Protein 7UJ6 (pdb70)

Structure (mmCIF, N/CA/C/O backbone):
data_7UJ6
#
_entry.id   7UJ6
#
_cell.length_a   52.316
_cell.length_b   52.343
_cell.length_c   116.682
_cell.angle_alpha   90.000
_cell.angle_beta   92.490
_cell.angle_gamma   90.000
#
_symmetry.space_group_name_H-M   'P 1 21 1'
#
loop_
_entity.id
_entity.type
_entity.pdbx_description
1 polymer 'Outer surface protein C'
2 water water
#
loop_
_atom_site.group_PDB
_atom_site.id
_atom_site.type_symbol
_atom_site.label_atom_id
_atom_site.label_alt_id
_atom_site.label_comp_id
_atom_site.label_asym_id
_atom_site.label_entity_id
_atom_site.label_seq_id
_atom_site.pdbx_PDB_ins_code
_atom_site.Cartn_x
_atom_site.Cartn_y
_atom_site.Cartn_z
_atom_site.occupancy
_atom_site.B_iso_or_equiv
_atom_site.auth_seq_id
_atom_site.auth_comp_id
_atom_site.auth_asym_id
_atom_site.auth_atom_id
_atom_site.pdbx_PDB_model_num
ATOM 1 N N . LEU A 1 5 ? 24.311 -56.312 62.337 1.00 100.46 42 LEU A N 1
ATOM 2 C CA . LEU A 1 5 ? 25.112 -57.482 62.003 1.00 98.41 42 LEU A CA 1
ATOM 3 C C . LEU A 1 5 ? 26.035 -57.184 60.821 1.00 94.09 42 LEU A C 1
ATOM 4 O O . LEU A 1 5 ? 25.641 -56.517 59.865 1.00 91.06 42 LEU A O 1
ATOM 9 N N . THR A 1 6 ? 27.269 -57.688 60.900 1.00 95.62 43 THR A N 1
ATOM 10 C CA . THR A 1 6 ? 28.230 -57.547 59.810 1.00 93.98 43 THR A CA 1
ATOM 11 C C . THR A 1 6 ? 27.870 -58.414 58.612 1.00 90.88 43 THR A C 1
ATOM 12 O O . THR A 1 6 ? 28.280 -58.103 57.487 1.00 86.28 43 THR A O 1
ATOM 16 N N . GLU A 1 7 ? 27.113 -59.491 58.841 1.00 93.98 44 GLU A N 1
ATOM 17 C CA . GLU A 1 7 ? 26.685 -60.407 57.790 1.00 93.12 44 GLU A CA 1
ATOM 18 C C . GLU A 1 7 ? 25.689 -59.767 56.827 1.00 89.74 44 GLU A C 1
ATOM 19 O O . GLU A 1 7 ? 25.588 -60.203 55.674 1.00 88.02 44 GLU A O 1
ATOM 25 N N . ILE A 1 8 ? 24.970 -58.732 57.264 1.00 89.09 45 ILE A N 1
ATOM 26 C CA . ILE A 1 8 ? 24.001 -58.074 56.391 1.00 83.16 45 ILE A CA 1
ATOM 27 C C . ILE A 1 8 ? 24.716 -57.440 55.205 1.00 80.41 45 ILE A C 1
ATOM 28 O O . ILE A 1 8 ? 24.200 -57.431 54.080 1.00 79.65 45 ILE A O 1
ATOM 33 N N . SER A 1 9 ? 25.923 -56.917 55.436 1.00 80.56 46 SER A N 1
ATOM 34 C CA . SER A 1 9 ? 26.708 -56.317 54.361 1.00 76.30 46 SER A CA 1
ATOM 35 C C . SER A 1 9 ? 26.951 -57.306 53.225 1.00 73.56 46 SER A C 1
ATOM 36 O O . SER A 1 9 ? 26.980 -56.914 52.052 1.00 71.40 46 SER A O 1
ATOM 39 N N . LYS A 1 10 ? 27.126 -58.591 53.547 1.00 74.91 47 LYS A N 1
ATOM 40 C CA . LYS A 1 10 ? 27.260 -59.596 52.496 1.00 74.18 47 LYS A CA 1
ATOM 41 C C . LYS A 1 10 ? 25.991 -59.678 51.655 1.00 73.58 47 LYS A C 1
ATOM 42 O O . LYS A 1 10 ? 26.053 -59.913 50.443 1.00 71.22 47 LYS A O 1
ATOM 48 N N . LYS A 1 11 ? 24.828 -59.485 52.283 1.00 75.91 48 LYS A N 1
ATOM 49 C CA . LYS A 1 11 ? 23.573 -59.509 51.539 1.00 73.99 48 LYS A CA 1
ATOM 50 C C . LYS A 1 11 ? 23.432 -58.279 50.650 1.00 71.91 48 LYS A C 1
ATOM 51 O O . LYS A 1 11 ? 22.884 -58.367 49.544 1.00 72.07 48 LYS A O 1
ATOM 57 N N . ILE A 1 12 ? 23.908 -57.124 51.118 1.00 71.22 49 ILE A N 1
ATOM 58 C CA . ILE A 1 12 ? 23.780 -55.896 50.337 1.00 66.01 49 ILE A CA 1
ATOM 59 C C . ILE A 1 12 ? 24.618 -55.979 49.067 1.00 65.01 49 ILE A C 1
ATOM 60 O O . ILE A 1 12 ? 24.152 -55.639 47.973 1.00 64.88 49 ILE A O 1
ATOM 65 N N . THR A 1 13 ? 25.864 -56.440 49.190 1.00 66.37 50 THR A N 1
ATOM 66 C CA . THR A 1 13 ? 26.755 -56.479 48.035 1.00 66.01 50 THR A CA 1
ATOM 67 C C . THR A 1 13 ? 26.297 -57.509 47.009 1.00 63.59 50 THR A C 1
ATOM 68 O O . THR A 1 13 ? 26.338 -57.249 45.800 1.00 57.83 50 THR A O 1
ATOM 72 N N . GLU A 1 14 ? 25.855 -58.683 47.468 1.00 66.97 51 GLU A N 1
ATOM 73 C CA . GLU A 1 14 ? 25.471 -59.735 46.532 1.00 67.84 51 GLU A CA 1
ATOM 74 C C . GLU A 1 14 ? 24.162 -59.402 45.825 1.00 67.77 51 GLU A C 1
ATOM 75 O O . GLU A 1 14 ? 23.993 -59.719 44.642 1.00 67.43 51 GLU A O 1
ATOM 81 N N . SER A 1 15 ? 23.228 -58.755 46.525 1.00 68.12 52 SER A N 1
ATOM 82 C CA . SER A 1 15 ? 21.990 -58.336 45.878 1.00 64.43 52 SER A CA 1
ATOM 83 C C . SER A 1 15 ? 22.200 -57.113 44.996 1.00 59.59 52 SER A C 1
ATOM 84 O O . SER A 1 15 ? 21.487 -56.943 44.001 1.00 55.70 52 SER A O 1
ATOM 87 N N . ASN A 1 16 ? 23.168 -56.259 45.335 1.00 61.60 53 ASN A N 1
ATOM 88 C CA . ASN A 1 16 ? 23.495 -55.137 44.462 1.00 61.45 53 ASN A CA 1
ATOM 89 C C . ASN A 1 16 ? 24.184 -55.605 43.188 1.00 59.95 53 ASN A C 1
ATOM 90 O O . ASN A 1 16 ? 24.056 -54.959 42.141 1.00 60.40 53 ASN A O 1
ATOM 95 N N . ALA A 1 17 ? 24.919 -56.718 43.255 1.00 59.59 54 ALA A N 1
ATOM 96 C CA . ALA A 1 17 ? 25.517 -57.282 42.050 1.00 58.30 54 ALA A CA 1
ATOM 97 C C . ALA A 1 17 ? 24.450 -57.727 41.060 1.00 56.24 54 ALA A C 1
ATOM 98 O O . ALA A 1 17 ? 24.656 -57.641 39.844 1.00 56.16 54 ALA A O 1
ATOM 100 N N . VAL A 1 18 ? 23.306 -58.199 41.560 1.00 52.31 55 VAL A N 1
ATOM 101 C CA . VAL A 1 18 ? 22.203 -58.562 40.677 1.00 48.72 55 VAL A CA 1
ATOM 102 C C . VAL A 1 18 ? 21.603 -57.315 40.041 1.00 49.97 55 VAL A C 1
ATOM 103 O O . VAL A 1 18 ? 21.293 -57.301 38.843 1.00 53.21 55 VAL A O 1
ATOM 107 N N . VAL A 1 19 ? 21.425 -56.252 40.830 1.00 47.79 56 VAL A N 1
ATOM 108 C CA . VAL A 1 19 ? 20.893 -55.002 40.294 1.00 44.97 56 VAL A CA 1
ATOM 109 C C . VAL A 1 19 ? 21.812 -54.459 39.207 1.00 44.56 56 VAL A C 1
ATOM 110 O O . VAL A 1 19 ? 21.350 -53.992 38.158 1.00 44.77 56 VAL A O 1
ATOM 114 N N . LEU A 1 20 ? 23.126 -54.521 39.435 1.00 46.24 57 LEU A N 1
ATOM 115 C CA . LEU A 1 20 ? 24.079 -54.070 38.426 1.00 45.21 57 LEU A CA 1
ATOM 116 C C . LEU A 1 20 ? 24.002 -54.930 37.170 1.00 41.86 57 LEU A C 1
ATOM 117 O O . LEU A 1 20 ? 24.062 -54.412 36.049 1.00 43.42 57 LEU A O 1
ATOM 122 N N . ALA A 1 21 ? 23.887 -56.249 37.337 1.00 40.75 58 ALA A N 1
ATOM 123 C CA . ALA A 1 21 ? 23.839 -57.141 36.184 1.00 38.05 58 ALA A CA 1
ATOM 124 C C . ALA A 1 21 ? 22.556 -56.969 35.380 1.00 35.75 58 ALA A C 1
ATOM 125 O O . ALA A 1 21 ? 22.574 -57.101 34.151 1.00 36.80 58 ALA A O 1
ATOM 127 N N . VAL A 1 22 ? 21.437 -56.679 36.044 1.00 36.63 59 VAL A N 1
ATOM 128 C CA . VAL A 1 22 ? 20.198 -56.448 35.310 1.00 39.45 59 VAL A CA 1
ATOM 129 C C . VAL A 1 22 ? 20.244 -55.098 34.604 1.00 39.07 59 VAL A C 1
ATOM 130 O O . VAL A 1 22 ? 19.771 -54.960 33.470 1.00 40.83 59 VAL A O 1
ATOM 134 N N . LYS A 1 23 ? 20.832 -54.088 35.254 1.00 35.12 60 LYS A N 1
ATOM 135 C CA . LYS A 1 23 ? 20.965 -52.772 34.631 1.00 34.80 60 LYS A CA 1
ATOM 136 C C . LYS A 1 23 ? 21.752 -52.848 33.328 1.00 32.45 60 LYS A C 1
ATOM 137 O O . LYS A 1 23 ? 21.446 -52.133 32.366 1.00 34.19 60 LYS A O 1
ATOM 143 N N . GLU A 1 24 ? 22.775 -53.705 33.283 1.00 31.15 61 GLU A N 1
ATOM 144 C CA . GLU A 1 24 ? 23.515 -53.929 32.045 1.00 26.40 61 GLU A CA 1
ATOM 145 C C . GLU A 1 24 ? 22.589 -54.415 30.936 1.00 27.74 61 GLU A C 1
ATOM 146 O O . GLU A 1 24 ? 22.687 -53.963 29.788 1.00 28.73 61 GLU A O 1
ATOM 152 N N . ILE A 1 25 ? 21.675 -55.331 31.263 1.00 28.17 62 ILE A N 1
ATOM 153 C CA . ILE A 1 25 ? 20.740 -55.838 30.264 1.00 28.21 62 ILE A CA 1
ATOM 154 C C . ILE A 1 25 ? 19.753 -54.751 29.852 1.00 25.76 62 ILE A C 1
ATOM 155 O O . ILE A 1 25 ? 19.459 -54.583 28.662 1.00 26.74 62 ILE A O 1
ATOM 160 N N . GLU A 1 26 ? 19.250 -53.979 30.820 1.00 26.86 63 GLU A N 1
ATOM 161 C CA . GLU A 1 26 ? 18.354 -52.869 30.500 1.00 32.63 63 GLU A CA 1
ATOM 162 C C . GLU A 1 26 ? 19.010 -51.889 29.536 1.00 30.67 63 GLU A C 1
ATOM 163 O O . GLU A 1 26 ? 18.360 -51.382 28.615 1.00 28.88 63 GLU A O 1
ATOM 169 N N . THR A 1 27 ? 20.294 -51.590 29.749 1.00 28.83 64 THR A N 1
ATOM 170 C CA . THR A 1 27 ? 20.964 -50.593 28.921 1.00 25.33 64 THR A CA 1
ATOM 171 C C . THR A 1 27 ? 21.210 -51.118 27.512 1.00 24.00 64 THR A C 1
ATOM 172 O O . THR A 1 27 ? 21.141 -50.357 26.541 1.00 22.76 64 THR A O 1
ATOM 176 N N . LEU A 1 28 ? 21.504 -52.415 27.379 1.00 23.11 65 LEU A N 1
ATOM 177 C CA . LEU A 1 28 ? 21.623 -53.002 26.047 1.00 25.04 65 LEU A CA 1
ATOM 178 C C . LEU A 1 28 ? 20.312 -52.878 25.277 1.00 23.77 65 LEU A C 1
ATOM 179 O O . LEU A 1 28 ? 20.314 -52.621 24.068 1.00 24.92 65 LEU A O 1
ATOM 184 N N . LEU A 1 29 ? 19.181 -53.054 25.965 1.00 24.81 66 LEU A N 1
ATOM 185 C CA . LEU A 1 29 ? 17.884 -52.846 25.327 1.00 25.12 66 LEU A CA 1
ATOM 186 C C . LEU A 1 29 ? 17.677 -51.386 24.956 1.00 28.70 66 LEU A C 1
ATOM 187 O O . LEU A 1 29 ? 17.107 -51.082 23.902 1.00 32.13 66 LEU A O 1
ATOM 192 N N . ALA A 1 30 ? 18.117 -50.468 25.820 1.00 27.95 67 ALA A N 1
ATOM 193 C CA . ALA A 1 30 ? 17.995 -49.051 25.507 1.00 31.60 67 ALA A CA 1
ATOM 194 C C . ALA A 1 30 ? 18.817 -48.678 24.282 1.00 28.19 67 ALA A C 1
ATOM 195 O O . ALA A 1 30 ? 18.417 -47.792 23.519 1.00 26.02 67 ALA A O 1
ATOM 197 N N . SER A 1 31 ? 19.957 -49.340 24.064 1.00 25.48 68 SER A N 1
ATOM 198 C CA . SER A 1 31 ? 20.749 -49.020 22.881 1.00 27.93 68 SER A CA 1
ATOM 199 C C . SER A 1 31 ? 20.025 -49.457 21.612 1.00 26.66 68 SER A C 1
ATOM 200 O O . SER A 1 31 ? 20.031 -48.734 20.610 1.00 26.42 68 SER A O 1
ATOM 203 N N . ILE A 1 32 ? 19.371 -50.621 21.645 1.00 25.10 69 ILE A N 1
ATOM 204 C CA . ILE A 1 32 ? 18.560 -51.049 20.507 1.00 20.79 69 ILE A CA 1
ATOM 205 C C . ILE A 1 32 ? 17.430 -50.055 20.251 1.00 21.23 69 ILE A C 1
ATOM 206 O O . ILE A 1 32 ? 17.171 -49.670 19.104 1.00 23.18 69 ILE A O 1
ATOM 211 N N . ASP A 1 33 ? 16.753 -49.604 21.311 1.00 21.94 70 ASP A N 1
ATOM 212 C CA . ASP A 1 33 ? 15.699 -48.608 21.126 1.00 28.56 70 ASP A CA 1
ATOM 213 C C . ASP A 1 33 ? 16.263 -47.299 20.591 1.00 26.70 70 ASP A C 1
ATOM 214 O O . ASP A 1 33 ? 15.574 -46.578 19.860 1.00 25.33 70 ASP A O 1
ATOM 219 N N . GLU A 1 34 ? 17.507 -46.971 20.947 1.00 26.81 71 GLU A N 1
ATOM 220 C CA . GLU A 1 34 ? 18.117 -45.750 20.434 1.00 32.71 71 GLU A CA 1
ATOM 221 C C . GLU A 1 34 ? 18.473 -45.891 18.956 1.00 29.11 71 GLU A C 1
ATOM 222 O O . GLU A 1 34 ? 18.308 -44.941 18.181 1.00 27.30 71 GLU A O 1
ATOM 228 N N . LEU A 1 35 ? 18.965 -47.067 18.550 1.00 27.01 72 LEU A N 1
ATOM 229 C CA . LEU A 1 35 ? 19.168 -47.341 17.129 1.00 23.20 72 LEU A CA 1
ATOM 230 C C . LEU A 1 35 ? 17.855 -47.253 16.360 1.00 23.05 72 LEU A C 1
ATOM 231 O O . LEU A 1 35 ? 17.812 -46.731 15.241 1.00 28.61 72 LEU A O 1
ATOM 236 N N . ALA A 1 36 ? 16.778 -47.778 16.942 1.00 22.58 73 ALA A N 1
ATOM 237 C CA . ALA A 1 36 ? 15.497 -47.831 16.243 1.00 25.79 73 ALA A CA 1
ATOM 238 C C . ALA A 1 36 ? 14.878 -46.447 16.078 1.00 24.43 73 ALA A C 1
ATOM 239 O O . ALA A 1 36 ? 14.337 -46.131 15.011 1.00 28.64 73 ALA A O 1
ATOM 241 N N . THR A 1 37 ? 14.918 -45.614 17.120 1.00 20.96 74 THR A N 1
ATOM 242 C CA . THR A 1 37 ? 14.216 -44.335 17.052 1.00 26.23 74 THR A CA 1
ATOM 243 C C . THR A 1 37 ? 15.020 -43.241 16.356 1.00 26.24 74 THR A C 1
ATOM 244 O O . THR A 1 37 ? 14.423 -42.266 15.885 1.00 28.34 74 THR A O 1
ATOM 248 N N . LYS A 1 38 ? 16.344 -43.371 16.267 1.00 24.04 75 LYS A N 1
ATOM 249 C CA . LYS A 1 38 ? 17.174 -42.288 15.754 1.00 28.22 75 LYS A CA 1
ATOM 250 C C . LYS A 1 38 ? 17.988 -42.634 14.518 1.00 32.58 75 LYS A C 1
ATOM 251 O O . LYS A 1 38 ? 18.217 -41.746 13.692 1.00 36.24 75 LYS A O 1
ATOM 257 N N . ALA A 1 39 ? 18.430 -43.884 14.359 1.00 22.68 76 ALA A N 1
ATOM 258 C CA . ALA A 1 39 ? 19.432 -44.208 13.352 1.00 21.30 76 ALA A CA 1
ATOM 259 C C . ALA A 1 39 ? 18.865 -44.795 12.068 1.00 22.64 76 ALA A C 1
ATOM 260 O O . ALA A 1 39 ? 19.553 -44.749 11.040 1.00 20.17 76 ALA A O 1
ATOM 262 N N . ILE A 1 40 ? 17.655 -45.367 12.098 1.00 18.41 77 ILE A N 1
ATOM 263 C CA . ILE A 1 40 ? 17.101 -45.995 10.903 1.00 22.02 77 ILE A CA 1
ATOM 264 C C . ILE A 1 40 ? 16.949 -44.957 9.803 1.00 21.46 77 ILE A C 1
ATOM 265 O O . ILE A 1 40 ? 16.328 -43.906 9.998 1.00 23.77 77 ILE A O 1
ATOM 270 N N . GLY A 1 41 ? 17.513 -45.250 8.635 1.00 23.18 78 GLY A N 1
ATOM 271 C CA . GLY A 1 41 ? 17.375 -44.355 7.502 1.00 28.48 78 GLY A CA 1
ATOM 272 C C . GLY A 1 41 ? 18.125 -43.047 7.627 1.00 23.08 78 GLY A C 1
ATOM 273 O O . GLY A 1 41 ? 17.730 -42.058 7.004 1.00 27.63 78 GLY A O 1
ATOM 274 N N . LYS A 1 42 ? 19.208 -43.017 8.403 1.00 19.78 79 LYS A N 1
ATOM 275 C CA . LYS A 1 42 ? 19.946 -41.793 8.692 1.00 20.96 79 LYS A CA 1
ATOM 276 C C . LYS A 1 42 ? 21.429 -41.969 8.386 1.00 21.39 79 LYS A C 1
ATOM 277 O O . LYS A 1 42 ? 21.928 -43.081 8.211 1.00 22.12 79 LYS A O 1
ATOM 283 N N . LYS A 1 43 ? 22.139 -40.841 8.354 1.00 21.45 80 LYS A N 1
ATOM 284 C CA . LYS A 1 43 ? 23.581 -40.824 8.170 1.00 21.86 80 LYS A CA 1
ATOM 285 C C . LYS A 1 43 ? 24.152 -39.625 8.911 1.00 26.55 80 LYS A C 1
ATOM 286 O O . LYS A 1 43 ? 23.457 -38.629 9.136 1.00 23.65 80 LYS A O 1
ATOM 292 N N . ILE A 1 44 ? 25.431 -39.731 9.283 1.00 30.32 81 ILE A N 1
ATOM 293 C CA . ILE A 1 44 ? 26.105 -38.631 9.961 1.00 24.49 81 ILE A CA 1
ATOM 294 C C . ILE A 1 44 ? 26.101 -37.406 9.060 1.00 32.89 81 ILE A C 1
ATOM 295 O O . ILE A 1 44 ? 26.344 -37.496 7.849 1.00 26.75 81 ILE A O 1
ATOM 300 N N . GLN A 1 45 ? 25.805 -36.252 9.649 1.00 30.28 82 GLN A N 1
ATOM 301 C CA . GLN A 1 45 ? 25.619 -35.017 8.905 1.00 29.30 82 GLN A CA 1
ATOM 302 C C . GLN A 1 45 ? 26.764 -34.047 9.160 1.00 31.32 82 GLN A C 1
ATOM 303 O O . GLN A 1 45 ? 27.261 -33.933 10.285 1.00 31.60 82 GLN A O 1
ATOM 309 N N . GLN A 1 46 ? 27.173 -33.353 8.103 1.00 33.01 83 GLN A N 1
ATOM 310 C CA . GLN A 1 46 ? 28.112 -32.253 8.244 1.00 35.44 83 GLN A CA 1
ATOM 311 C C . GLN A 1 46 ? 27.568 -31.240 9.244 1.00 36.61 83 GLN A C 1
ATOM 312 O O . GLN A 1 46 ? 26.373 -30.929 9.247 1.00 36.46 83 GLN A O 1
ATOM 318 N N . ASN A 1 47 ? 28.453 -30.764 10.120 1.00 38.02 84 ASN A N 1
ATOM 319 C CA . ASN A 1 47 ? 28.179 -29.813 11.195 1.00 39.65 84 ASN A CA 1
ATOM 320 C C . ASN A 1 47 ? 27.364 -30.415 12.332 1.00 40.41 84 ASN A C 1
ATOM 321 O O . ASN A 1 47 ? 26.990 -29.691 13.263 1.00 49.58 84 ASN A O 1
ATOM 326 N N . GLY A 1 48 ? 27.086 -31.710 12.300 1.00 35.32 85 GLY A N 1
ATOM 327 C CA . GLY A 1 48 ? 26.470 -32.383 13.421 1.00 33.91 85 GLY A CA 1
ATOM 328 C C . GLY A 1 48 ? 25.057 -32.858 13.107 1.00 37.21 85 GLY A C 1
ATOM 329 O O . GLY A 1 48 ? 24.400 -32.396 12.168 1.00 34.05 85 GLY A O 1
ATOM 330 N N . GLY A 1 49 ? 24.584 -33.786 13.926 1.00 30.59 86 GLY A N 1
ATOM 331 C CA . GLY A 1 49 ? 23.263 -34.338 13.723 1.00 31.97 86 GLY A CA 1
ATOM 332 C C . GLY A 1 49 ? 23.262 -35.407 12.649 1.00 28.05 86 GLY A C 1
ATOM 333 O O . GLY A 1 49 ? 24.295 -35.813 12.114 1.00 28.57 86 GLY A O 1
ATOM 334 N N . LEU A 1 50 ? 22.058 -35.878 12.338 1.00 26.36 87 LEU A N 1
ATOM 335 C CA . LEU A 1 50 ? 21.842 -36.921 11.348 1.00 30.24 87 LEU A CA 1
ATOM 336 C C . LEU A 1 50 ? 20.993 -36.379 10.205 1.00 30.74 87 LEU A C 1
ATOM 337 O O . LEU A 1 50 ? 20.064 -35.597 10.428 1.00 34.45 87 LEU A O 1
ATOM 342 N N . ALA A 1 51 ? 21.326 -36.786 8.984 1.00 28.73 88 ALA A N 1
ATOM 343 C CA . ALA A 1 51 ? 20.581 -36.417 7.789 1.00 32.22 88 ALA A CA 1
ATOM 344 C C . ALA A 1 51 ? 19.836 -37.631 7.246 1.00 29.94 88 ALA A C 1
ATOM 345 O O . ALA A 1 51 ? 20.201 -38.776 7.511 1.00 25.08 88 ALA A O 1
ATOM 347 N N . VAL A 1 52 ? 18.790 -37.366 6.463 1.00 30.58 89 VAL A N 1
ATOM 348 C CA . VAL A 1 52 ? 17.978 -38.445 5.910 1.00 34.66 89 VAL A CA 1
ATOM 349 C C . VAL A 1 52 ? 18.779 -39.206 4.860 1.00 32.97 89 VAL A C 1
ATOM 350 O O . VAL A 1 52 ? 19.412 -38.611 3.979 1.00 31.12 89 VAL A O 1
ATOM 354 N N . GLU A 1 53 ? 18.744 -40.537 4.948 1.00 32.68 90 GLU A N 1
ATOM 355 C CA . GLU A 1 53 ? 19.367 -41.421 3.958 1.00 33.79 90 GLU A CA 1
ATOM 356 C C . GLU A 1 53 ? 18.571 -42.727 3.992 1.00 35.44 90 GLU A C 1
ATOM 357 O O . GLU A 1 53 ? 18.906 -43.650 4.738 1.00 35.42 90 GLU A O 1
ATOM 363 N N . ALA A 1 54 ? 17.536 -42.797 3.156 1.00 34.30 91 ALA A N 1
ATOM 364 C CA . ALA A 1 54 ? 16.545 -43.856 3.279 1.00 33.76 91 ALA A CA 1
ATOM 365 C C . ALA A 1 54 ? 17.135 -45.209 2.903 1.00 27.63 91 ALA A C 1
ATOM 366 O O . ALA A 1 54 ? 17.940 -45.325 1.974 1.00 29.25 91 ALA A O 1
ATOM 368 N N . GLY A 1 55 ? 16.706 -46.239 3.616 1.00 23.08 92 GLY A N 1
ATOM 369 C CA . GLY A 1 55 ? 17.085 -47.586 3.277 1.00 24.45 92 GLY A CA 1
ATOM 370 C C . GLY A 1 55 ? 18.481 -47.894 3.783 1.00 28.26 92 GLY A C 1
ATOM 371 O O . GLY A 1 55 ? 19.058 -47.182 4.612 1.00 34.84 92 GLY A O 1
ATOM 372 N N . HIS A 1 56 ? 19.029 -48.984 3.255 1.00 29.21 93 HIS A N 1
ATOM 373 C CA . HIS A 1 56 ? 20.386 -49.418 3.579 1.00 29.55 93 HIS A CA 1
ATOM 374 C C . HIS A 1 56 ? 20.547 -49.618 5.082 1.00 24.14 93 HIS A C 1
ATOM 375 O O . HIS A 1 56 ? 21.536 -49.195 5.683 1.00 20.51 93 HIS A O 1
ATOM 382 N N . ASN A 1 57 ? 19.560 -50.259 5.700 1.00 19.25 94 ASN A N 1
ATOM 383 C CA . ASN A 1 57 ? 19.583 -50.522 7.130 1.00 21.67 94 ASN A CA 1
ATOM 384 C C . ASN A 1 57 ? 20.117 -51.909 7.451 1.00 18.12 94 ASN A C 1
ATOM 385 O O . ASN A 1 57 ? 20.017 -52.351 8.601 1.00 18.60 94 ASN A O 1
ATOM 390 N N . GLY A 1 58 ? 20.715 -52.583 6.465 1.00 20.36 95 GLY A N 1
ATOM 391 C CA . GLY A 1 58 ? 21.093 -53.976 6.634 1.00 26.53 95 GLY A CA 1
ATOM 392 C C . GLY A 1 58 ? 22.149 -54.198 7.712 1.00 24.41 95 GLY A C 1
ATOM 393 O O . GLY A 1 58 ? 22.045 -55.125 8.510 1.00 20.48 95 GLY A O 1
ATOM 394 N N A THR A 1 59 ? 23.169 -53.344 7.726 0.56 21.37 96 THR A N 1
ATOM 395 N N B THR A 1 59 ? 23.181 -53.349 7.712 0.44 21.36 96 THR A N 1
ATOM 396 C CA A THR A 1 59 ? 24.221 -53.512 8.723 0.56 20.97 96 THR A CA 1
ATOM 397 C CA B THR A 1 59 ? 24.231 -53.489 8.720 0.44 20.99 96 THR A CA 1
ATOM 398 C C A THR A 1 59 ? 23.774 -53.016 10.095 0.56 18.29 96 THR A C 1
ATOM 399 C C B THR A 1 59 ? 23.748 -53.037 10.091 0.44 18.28 96 THR A C 1
ATOM 400 O O A THR A 1 59 ? 24.218 -53.549 11.120 0.56 17.22 96 THR A O 1
ATOM 401 O O B THR A 1 59 ? 24.166 -53.599 11.110 0.44 17.04 96 THR A O 1
ATOM 408 N N . LEU A 1 60 ? 22.867 -52.035 10.134 1.00 16.15 97 LEU A N 1
ATOM 409 C CA . LEU A 1 60 ? 22.284 -51.604 11.402 1.00 19.28 97 LEU A CA 1
ATOM 410 C C . LEU A 1 60 ? 21.474 -52.724 12.050 1.00 20.68 97 LEU A C 1
ATOM 411 O O . LEU A 1 60 ? 21.491 -52.886 13.275 1.00 22.16 97 LEU A O 1
ATOM 416 N N . LEU A 1 61 ? 20.727 -53.484 11.245 1.00 18.84 98 LEU A N 1
ATOM 417 C CA . LEU A 1 61 ? 19.978 -54.615 11.789 1.00 20.74 98 LEU A CA 1
ATOM 418 C C . LEU A 1 61 ? 20.910 -55.743 12.230 1.00 22.09 98 LEU A C 1
ATOM 419 O O . LEU A 1 61 ? 20.597 -56.467 13.184 1.00 19.80 98 LEU A O 1
ATOM 424 N N . ALA A 1 62 ? 22.043 -55.920 11.542 1.00 19.88 99 ALA A N 1
ATOM 425 C CA . ALA A 1 62 ? 23.056 -56.864 12.009 1.00 18.59 99 ALA A CA 1
ATOM 426 C C . ALA A 1 62 ? 23.573 -56.477 13.389 1.00 20.80 99 ALA A C 1
ATOM 427 O O . ALA A 1 62 ? 23.870 -57.346 14.218 1.00 21.21 99 ALA A O 1
ATOM 429 N N . GLY A 1 63 ? 23.689 -55.173 13.652 1.00 22.89 100 GLY A N 1
ATOM 430 C CA . GLY A 1 63 ? 24.101 -54.726 14.971 1.00 18.75 100 GLY A CA 1
ATOM 431 C C . GLY A 1 63 ? 23.056 -54.980 16.040 1.00 18.15 100 GLY A C 1
ATOM 432 O O . GLY A 1 63 ? 23.389 -55.363 17.164 1.00 21.36 100 GLY A O 1
ATOM 433 N N . ALA A 1 64 ? 21.783 -54.733 15.724 1.00 21.63 101 ALA A N 1
ATOM 434 C CA . ALA A 1 64 ? 20.723 -55.047 16.676 1.00 22.50 101 ALA A CA 1
ATOM 435 C C . ALA A 1 64 ? 20.656 -56.546 16.931 1.00 20.80 101 ALA A C 1
ATOM 436 O O . ALA A 1 64 ? 20.457 -56.983 18.070 1.00 22.74 101 ALA A O 1
ATOM 438 N N . TYR A 1 65 ? 20.823 -57.346 15.877 1.00 21.33 102 TYR A N 1
ATOM 439 C CA . TYR A 1 65 ? 20.912 -58.795 16.038 1.00 17.61 102 TYR A CA 1
ATOM 440 C C . TYR A 1 65 ? 22.046 -59.177 16.981 1.00 19.80 102 TYR A C 1
ATOM 441 O O . TYR A 1 65 ? 21.870 -60.015 17.872 1.00 23.47 102 TYR A O 1
ATOM 450 N N . THR A 1 66 ? 23.215 -58.555 16.820 1.00 22.71 103 THR A N 1
ATOM 451 C CA . THR A 1 66 ? 24.351 -58.897 17.671 1.00 22.81 103 THR A CA 1
ATOM 452 C C . THR A 1 66 ? 24.089 -58.516 19.123 1.00 19.17 103 THR A C 1
ATOM 453 O O . THR A 1 66 ? 24.416 -59.280 20.040 1.00 19.47 103 THR A O 1
ATOM 457 N N . ILE A 1 67 ? 23.471 -57.355 19.350 1.00 17.54 104 ILE A N 1
ATOM 458 C CA . ILE A 1 67 ? 23.170 -56.937 20.715 1.00 23.57 104 ILE A CA 1
ATOM 459 C C . ILE A 1 67 ? 22.112 -57.847 21.334 1.00 24.11 104 ILE A C 1
ATOM 460 O O . ILE A 1 67 ? 22.157 -58.142 22.534 1.00 29.16 104 ILE A O 1
ATOM 465 N N . SER A 1 68 ? 21.148 -58.309 20.529 1.00 23.42 105 SER A N 1
ATOM 466 C CA . SER A 1 68 ? 20.158 -59.262 21.030 1.00 25.76 105 SER A CA 1
ATOM 467 C C . SER A 1 68 ? 20.823 -60.539 21.527 1.00 26.33 105 SER A C 1
ATOM 468 O O . SER A 1 68 ? 20.386 -61.130 22.522 1.00 27.50 105 SER A O 1
ATOM 471 N N . LYS A 1 69 ? 21.876 -60.987 20.840 1.00 24.91 106 LYS A N 1
ATOM 472 C CA . LYS A 1 69 ? 22.584 -62.182 21.282 1.00 29.28 106 LYS A CA 1
ATOM 473 C C . LYS A 1 69 ? 23.412 -61.915 22.531 1.00 28.72 106 LYS A C 1
ATOM 474 O O . LYS A 1 69 ? 23.575 -62.813 23.366 1.00 32.26 106 LYS A O 1
ATOM 480 N N . LEU A 1 70 ? 23.938 -60.698 22.682 1.00 27.91 107 LEU A N 1
ATOM 481 C CA . LEU A 1 70 ? 24.624 -60.353 23.922 1.00 29.83 107 LEU A CA 1
ATOM 482 C C . LEU A 1 70 ? 23.658 -60.326 25.097 1.00 28.30 107 LEU A C 1
ATOM 483 O O . LEU A 1 70 ? 24.029 -60.702 26.214 1.00 33.54 107 LEU A O 1
ATOM 488 N N . ILE A 1 71 ? 22.418 -59.901 24.859 1.00 28.32 108 ILE A N 1
ATOM 489 C CA . ILE A 1 71 ? 21.418 -59.885 25.921 1.00 28.73 108 ILE A CA 1
ATOM 490 C C . ILE A 1 71 ? 21.142 -61.301 26.412 1.00 26.40 108 ILE A C 1
ATOM 491 O O . ILE A 1 71 ? 21.097 -61.557 27.622 1.00 26.03 108 ILE A O 1
ATOM 496 N N . THR A 1 72 ? 21.009 -62.253 25.484 1.00 26.39 109 THR A N 1
ATOM 497 C CA . THR A 1 72 ? 20.799 -63.642 25.886 1.00 29.35 109 THR A CA 1
ATOM 498 C C . THR A 1 72 ? 21.971 -64.167 26.709 1.00 32.40 109 THR A C 1
ATOM 499 O O . THR A 1 72 ? 21.769 -64.877 27.701 1.00 36.40 109 THR A O 1
ATOM 503 N N . GLN A 1 73 ? 23.205 -63.835 26.312 1.00 33.91 110 GLN A N 1
ATOM 504 C CA . GLN A 1 73 ? 24.367 -64.271 27.087 1.00 37.52 110 GLN A CA 1
ATOM 505 C C . GLN A 1 73 ? 24.341 -63.699 28.499 1.00 36.99 110 GLN A C 1
ATOM 506 O O . GLN A 1 73 ? 24.635 -64.408 29.469 1.00 38.17 110 GLN A O 1
ATOM 512 N N . LYS A 1 74 ? 24.014 -62.413 28.633 1.00 29.49 111 LYS A N 1
ATOM 513 C CA . LYS A 1 74 ? 23.996 -61.793 29.955 1.00 35.66 111 LYS A CA 1
ATOM 514 C C . LYS A 1 74 ? 22.909 -62.394 30.839 1.00 32.05 111 LYS A C 1
ATOM 515 O O . LYS A 1 74 ? 23.118 -62.583 32.043 1.00 35.92 111 LYS A O 1
ATOM 521 N N . LEU A 1 75 ? 21.742 -62.694 30.265 1.00 34.99 112 LEU A N 1
ATOM 522 C CA . LEU A 1 75 ? 20.686 -63.345 31.037 1.00 37.43 112 LEU A CA 1
ATOM 523 C C . LEU A 1 75 ? 21.113 -64.724 31.520 1.00 43.27 112 LEU A C 1
ATOM 524 O O . LEU A 1 75 ? 20.659 -65.180 32.576 1.00 44.62 112 LEU A O 1
ATOM 529 N N . ASP A 1 76 ? 21.971 -65.405 30.756 1.00 48.22 113 ASP A N 1
ATOM 530 C CA . ASP A 1 76 ? 22.501 -66.692 31.193 1.00 57.19 113 ASP A CA 1
ATOM 531 C C . ASP A 1 76 ? 23.415 -66.545 32.403 1.00 59.11 113 ASP A C 1
ATOM 532 O O . ASP A 1 76 ? 23.469 -67.443 33.251 1.00 57.89 113 ASP A O 1
ATOM 537 N N . GLY A 1 77 ? 24.143 -65.433 32.495 1.00 59.72 114 GLY A N 1
ATOM 538 C CA . GLY A 1 77 ? 25.051 -65.185 33.599 1.00 62.17 114 GLY A CA 1
ATOM 539 C C . GLY A 1 77 ? 24.394 -64.864 34.922 1.00 64.48 114 GLY A C 1
ATOM 540 O O . GLY A 1 77 ? 25.101 -64.700 35.921 1.00 69.03 114 GLY A O 1
ATOM 541 N N . LEU A 1 78 ? 23.071 -64.766 34.961 1.00 63.37 115 LEU A N 1
ATOM 542 C CA . LEU A 1 78 ? 22.364 -64.446 36.194 1.00 63.71 115 LEU A CA 1
ATOM 543 C C . LEU A 1 78 ? 22.139 -65.695 37.039 1.00 66.14 115 LEU A C 1
ATOM 544 O O . LEU A 1 78 ? 22.105 -66.810 36.518 1.00 66.28 115 LEU A O 1
ATOM 549 N N . SER A 1 81 ? 20.438 -66.824 42.308 1.00 88.62 118 SER A N 1
ATOM 550 C CA . SER A 1 81 ? 19.291 -66.153 42.910 1.00 89.22 118 SER A CA 1
ATOM 551 C C . SER A 1 81 ? 18.018 -66.955 42.661 1.00 86.94 118 SER A C 1
ATOM 552 O O . SER A 1 81 ? 17.322 -66.745 41.667 1.00 84.60 118 SER A O 1
ATOM 555 N N . GLU A 1 82 ? 17.718 -67.874 43.581 1.00 87.83 119 GLU A N 1
ATOM 556 C CA . GLU A 1 82 ? 16.585 -68.779 43.424 1.00 87.02 119 GLU A CA 1
ATOM 557 C C . GLU A 1 82 ? 15.235 -68.077 43.535 1.00 86.15 119 GLU A C 1
ATOM 558 O O . GLU A 1 82 ? 14.211 -68.698 43.232 1.00 86.85 119 GLU A O 1
ATOM 564 N N . LYS A 1 83 ? 15.204 -66.814 43.966 1.00 83.38 120 LYS A N 1
ATOM 565 C CA . LYS A 1 83 ? 13.942 -66.087 44.040 1.00 80.32 120 LYS A CA 1
ATOM 566 C C . LYS A 1 83 ? 13.482 -65.621 42.662 1.00 71.53 120 LYS A C 1
ATOM 567 O O . LYS A 1 83 ? 12.285 -65.662 42.356 1.00 71.56 120 LYS A O 1
ATOM 573 N N . LEU A 1 84 ? 14.419 -65.193 41.820 1.00 62.92 121 LEU A N 1
ATOM 574 C CA . LEU A 1 84 ? 14.120 -64.567 40.540 1.00 55.60 121 LEU A CA 1
ATOM 575 C C . LEU A 1 84 ? 14.138 -65.545 39.369 1.00 51.17 121 LEU A C 1
ATOM 576 O O . LEU A 1 84 ? 14.161 -65.103 38.218 1.00 48.47 121 LEU A O 1
ATOM 581 N N . LYS A 1 85 ? 14.134 -66.856 39.629 1.00 63.61 122 LYS A N 1
ATOM 582 C CA . LYS A 1 85 ? 14.346 -67.825 38.555 1.00 63.73 122 LYS A CA 1
ATOM 583 C C . LYS A 1 85 ? 13.294 -67.714 37.456 1.00 61.31 122 LYS A C 1
ATOM 584 O O . LYS A 1 85 ? 13.633 -67.751 36.267 1.00 61.43 122 LYS A O 1
ATOM 590 N N . GLU A 1 86 ? 12.015 -67.581 37.823 1.00 61.10 123 GLU A N 1
ATOM 591 C CA . GLU A 1 86 ? 10.980 -67.528 36.791 1.00 61.88 123 GLU A CA 1
ATOM 592 C C . GLU A 1 86 ? 11.040 -66.227 36.002 1.00 50.34 123 GLU A C 1
ATOM 593 O O . GLU A 1 86 ? 10.847 -66.232 34.781 1.00 50.34 123 GLU A O 1
ATOM 599 N N . LYS A 1 87 ? 11.302 -65.104 36.675 1.00 57.50 124 LYS A N 1
ATOM 600 C CA . LYS A 1 87 ? 11.436 -63.840 35.958 1.00 47.68 124 LYS A CA 1
ATOM 601 C C . LYS A 1 87 ? 12.668 -63.842 35.061 1.00 45.68 124 LYS A C 1
ATOM 602 O O . LYS A 1 87 ? 12.652 -63.254 33.973 1.00 42.49 124 LYS A O 1
ATOM 608 N N . ILE A 1 88 ? 13.744 -64.498 35.498 1.00 47.84 125 ILE A N 1
ATOM 609 C CA . ILE A 1 88 ? 14.937 -64.610 34.664 1.00 46.47 125 ILE A CA 1
ATOM 610 C C . ILE A 1 88 ? 14.667 -65.517 33.470 1.00 48.27 125 ILE A C 1
ATOM 611 O O . ILE A 1 88 ? 15.031 -65.199 32.331 1.00 41.72 125 ILE A O 1
ATOM 616 N N . GLU A 1 89 ? 14.030 -66.665 33.714 1.00 53.57 126 GLU A N 1
ATOM 617 C CA . GLU A 1 89 ? 13.751 -67.605 32.634 1.00 57.12 126 GLU A CA 1
ATOM 618 C C . GLU A 1 89 ? 12.756 -67.036 31.631 1.00 49.19 126 GLU A C 1
ATOM 619 O O . GLU A 1 89 ? 12.840 -67.342 30.436 1.00 44.73 126 GLU A O 1
ATOM 625 N N . ASN A 1 90 ? 11.810 -66.214 32.091 1.00 49.22 127 ASN A N 1
ATOM 626 C CA . ASN A 1 90 ? 10.873 -65.587 31.166 1.00 48.80 127 ASN A CA 1
ATOM 627 C C . ASN A 1 90 ? 11.580 -64.605 30.242 1.00 41.95 127 ASN A C 1
ATOM 628 O O . ASN A 1 90 ? 11.322 -64.587 29.032 1.00 33.90 127 ASN A O 1
ATOM 633 N N . ALA A 1 91 ? 12.483 -63.788 30.790 1.00 36.50 128 ALA A N 1
ATOM 634 C CA . ALA A 1 91 ? 13.225 -62.843 29.962 1.00 34.10 128 ALA A CA 1
ATOM 635 C C . ALA A 1 91 ? 14.146 -63.568 28.991 1.00 32.85 128 ALA A C 1
ATOM 636 O O . ALA A 1 91 ? 14.308 -63.143 27.841 1.00 30.44 128 ALA A O 1
ATOM 638 N N . LYS A 1 92 ? 14.769 -64.658 29.439 1.00 35.08 129 LYS A N 1
ATOM 639 C CA . LYS A 1 92 ? 15.642 -65.416 28.551 1.00 36.14 129 LYS A CA 1
ATOM 640 C C . LYS A 1 92 ? 14.850 -65.987 27.383 1.00 37.12 129 LYS A C 1
ATOM 641 O O . LYS A 1 92 ? 15.308 -65.957 26.235 1.00 33.77 129 LYS A O 1
ATOM 647 N N . LYS A 1 93 ? 13.649 -66.500 27.661 1.00 40.01 130 LYS A N 1
ATOM 648 C CA . LYS A 1 93 ? 12.783 -67.006 26.603 1.00 40.87 130 LYS A CA 1
ATOM 649 C C . LYS A 1 93 ? 12.396 -65.900 25.629 1.00 32.82 130 LYS A C 1
ATOM 650 O O . LYS A 1 93 ? 12.381 -66.111 24.410 1.00 29.39 130 LYS A O 1
ATOM 656 N N . CYS A 1 94 ? 12.085 -64.709 26.148 1.00 29.62 131 CYS A N 1
ATOM 657 C CA . CYS A 1 94 ? 11.738 -63.594 25.273 1.00 33.24 131 CYS A CA 1
ATOM 658 C C . CYS A 1 94 ? 12.930 -63.152 24.431 1.00 28.56 131 CYS A C 1
ATOM 659 O O . CYS A 1 94 ? 12.766 -62.764 23.268 1.00 24.12 131 CYS A O 1
ATOM 662 N N . SER A 1 95 ? 14.140 -63.201 24.995 1.00 26.58 132 SER A N 1
ATOM 663 C CA . SER A 1 95 ? 15.304 -62.782 24.222 1.00 25.00 132 SER A CA 1
ATOM 664 C C . SER A 1 95 ? 15.585 -63.755 23.082 1.00 24.84 132 SER A C 1
ATOM 665 O O . SER A 1 95 ? 15.924 -63.335 21.969 1.00 23.89 132 SER A O 1
ATOM 668 N N . GLU A 1 96 ? 15.408 -65.055 23.325 1.00 26.78 133 GLU A N 1
ATOM 669 C CA . GLU A 1 96 ? 15.608 -66.029 22.259 1.00 31.17 133 GLU A CA 1
ATOM 670 C C . GLU A 1 96 ? 14.535 -65.903 21.183 1.00 31.93 133 GLU A C 1
ATOM 671 O O . GLU A 1 96 ? 14.831 -66.032 19.989 1.00 26.80 133 GLU A O 1
ATOM 677 N N . ASP A 1 97 ? 13.284 -65.644 21.586 1.00 33.48 134 ASP A N 1
ATOM 678 C CA . ASP A 1 97 ? 12.208 -65.447 20.617 1.00 33.48 134 ASP A CA 1
ATOM 679 C C . ASP A 1 97 ? 12.491 -64.257 19.704 1.00 28.31 134 ASP A C 1
ATOM 680 O O . ASP A 1 97 ? 12.207 -64.306 18.501 1.00 26.01 134 ASP A O 1
ATOM 685 N N . PHE A 1 98 ? 13.022 -63.169 20.264 1.00 21.69 135 PHE A N 1
ATOM 686 C CA . PHE A 1 98 ? 13.345 -61.996 19.453 1.00 21.85 135 PHE A CA 1
ATOM 687 C C . PHE A 1 98 ? 14.434 -62.312 18.433 1.00 19.34 135 PHE A C 1
ATOM 688 O O . PHE A 1 98 ? 14.299 -62.000 17.243 1.00 19.40 135 PHE A O 1
ATOM 696 N N . THR A 1 99 ? 15.522 -62.939 18.882 1.00 22.71 136 THR A N 1
ATOM 697 C CA . THR A 1 99 ? 16.594 -63.314 17.965 1.00 25.04 136 THR A CA 1
ATOM 698 C C . THR A 1 99 ? 16.077 -64.233 16.866 1.00 26.55 136 THR A C 1
ATOM 699 O O . THR A 1 99 ? 16.340 -64.013 15.679 1.00 21.44 136 THR A O 1
ATOM 703 N N . LYS A 1 100 ? 15.303 -65.250 17.244 1.00 31.81 137 LYS A N 1
ATOM 704 C CA . LYS A 1 100 ? 14.796 -66.188 16.250 1.00 27.80 137 LYS A CA 1
ATOM 705 C C . LYS A 1 100 ? 13.860 -65.501 15.265 1.00 24.70 137 LYS A C 1
ATOM 706 O O . LYS A 1 100 ? 13.850 -65.847 14.078 1.00 24.82 137 LYS A O 1
ATOM 712 N N . LYS A 1 101 ? 13.099 -64.504 15.722 1.00 22.33 138 LYS A N 1
ATOM 713 C CA . LYS A 1 101 ? 12.202 -63.801 14.812 1.00 22.85 138 LYS A CA 1
ATOM 714 C C . LYS A 1 101 ? 12.987 -63.033 13.756 1.00 19.84 138 LYS A C 1
ATOM 715 O O . LYS A 1 101 ? 12.667 -63.108 12.564 1.00 21.31 138 LYS A O 1
ATOM 721 N N . LEU A 1 102 ? 14.041 -62.324 14.169 1.00 21.25 139 LEU A N 1
ATOM 722 C CA . LEU A 1 102 ? 14.897 -61.637 13.205 1.00 26.68 139 LEU A CA 1
ATOM 723 C C . LEU A 1 102 ? 15.466 -62.604 12.175 1.00 21.96 139 LEU A C 1
ATOM 724 O O . LEU A 1 102 ? 15.499 -62.298 10.977 1.00 22.36 139 LEU A O 1
ATOM 729 N N . GLU A 1 103 ? 15.923 -63.777 12.623 1.00 20.24 140 GLU A N 1
ATOM 730 C CA . GLU A 1 103 ? 16.471 -64.758 11.690 1.00 26.53 140 GLU A CA 1
ATOM 731 C C . GLU A 1 103 ? 15.417 -65.230 10.696 1.00 29.73 140 GLU A C 1
ATOM 732 O O . GLU A 1 103 ? 15.709 -65.402 9.506 1.00 30.94 140 GLU A O 1
ATOM 738 N N . GLY A 1 104 ? 14.192 -65.465 11.168 1.00 25.22 141 GLY A N 1
ATOM 739 C CA . GLY A 1 104 ? 13.138 -65.935 10.287 1.00 31.90 141 GLY A CA 1
ATOM 740 C C . GLY A 1 104 ? 12.759 -64.955 9.196 1.00 27.19 141 GLY A C 1
ATOM 741 O O . GLY A 1 104 ? 12.238 -65.373 8.156 1.00 29.43 141 GLY A O 1
ATOM 742 N N . GLU A 1 105 ? 13.012 -63.661 9.406 1.00 26.27 142 GLU A N 1
ATOM 743 C CA . GLU A 1 105 ? 12.706 -62.620 8.432 1.00 30.89 142 GLU A CA 1
ATOM 744 C C . GLU A 1 105 ? 13.913 -62.247 7.576 1.00 29.15 142 GLU A C 1
ATOM 745 O O . GLU A 1 105 ? 13.978 -61.131 7.055 1.00 30.27 142 GLU A O 1
ATOM 751 N N . HIS A 1 106 ? 14.860 -63.175 7.404 1.00 24.87 143 HIS A N 1
ATOM 752 C CA . HIS A 1 106 ? 16.101 -62.873 6.694 1.00 24.30 143 HIS A CA 1
ATOM 753 C C . HIS A 1 106 ? 15.851 -62.416 5.260 1.00 25.78 143 HIS A C 1
ATOM 754 O O . HIS A 1 106 ? 16.681 -61.705 4.688 1.00 27.59 143 HIS A O 1
ATOM 761 N N . ALA A 1 107 ? 14.743 -62.846 4.647 1.00 26.25 144 ALA A N 1
ATOM 762 C CA . ALA A 1 107 ? 14.476 -62.465 3.261 1.00 30.98 144 ALA A CA 1
ATOM 763 C C . ALA A 1 107 ? 14.373 -60.951 3.105 1.00 32.92 144 ALA A C 1
ATOM 764 O O . ALA A 1 107 ? 14.807 -60.393 2.090 1.00 29.16 144 ALA A O 1
ATOM 766 N N . GLN A 1 108 ? 13.801 -60.271 4.099 1.00 34.45 145 GLN A N 1
ATOM 767 C CA . GLN A 1 108 ? 13.626 -58.826 4.057 1.00 30.76 145 GLN A CA 1
ATOM 768 C C . GLN A 1 108 ? 14.617 -58.076 4.934 1.00 27.91 145 GLN A C 1
ATOM 769 O O . GLN A 1 108 ? 14.946 -56.923 4.632 1.00 28.69 145 GLN A O 1
ATOM 775 N N . LEU A 1 109 ? 15.087 -58.693 6.017 1.00 25.12 146 LEU A N 1
ATOM 776 C CA . LEU A 1 109 ? 16.029 -58.047 6.921 1.00 23.76 146 LEU A CA 1
ATOM 777 C C . LEU A 1 109 ? 17.478 -58.401 6.634 1.00 25.26 146 LEU A C 1
ATOM 778 O O . LEU A 1 109 ? 18.373 -57.664 7.061 1.00 24.25 146 LEU A O 1
ATOM 783 N N . GLY A 1 110 ? 17.728 -59.504 5.932 1.00 22.46 147 GLY A N 1
ATOM 784 C CA . GLY A 1 110 ? 19.083 -59.958 5.685 1.00 31.47 147 GLY A CA 1
ATOM 785 C C . GLY A 1 110 ? 19.580 -59.593 4.304 1.00 28.74 147 GLY A C 1
ATOM 786 O O . GLY A 1 110 ? 20.076 -60.436 3.556 1.00 30.88 147 GLY A O 1
ATOM 787 N N . ILE A 1 111 ? 19.427 -58.323 3.950 1.00 31.51 148 ILE A N 1
ATOM 788 C CA . ILE A 1 111 ? 19.929 -57.786 2.700 1.00 29.24 148 ILE A CA 1
ATOM 789 C C . ILE A 1 111 ? 20.662 -56.502 3.040 1.00 34.57 148 ILE A C 1
ATOM 790 O O . ILE A 1 111 ? 20.630 -56.025 4.174 1.00 37.73 148 ILE A O 1
ATOM 795 N N . GLU A 1 112 ? 21.355 -55.955 2.048 1.00 35.37 149 GLU A N 1
ATOM 796 C CA . GLU A 1 112 ? 22.009 -54.676 2.268 1.00 31.65 149 GLU A CA 1
ATOM 797 C C . GLU A 1 112 ? 20.970 -53.570 2.400 1.00 31.30 149 GLU A C 1
ATOM 798 O O . GLU A 1 112 ? 20.977 -52.802 3.370 1.00 28.29 149 GLU A O 1
ATOM 804 N N . ASN A 1 113 ? 20.045 -53.504 1.448 1.00 27.96 150 ASN A N 1
ATOM 805 C CA . ASN A 1 113 ? 19.139 -52.366 1.314 1.00 34.36 150 ASN A CA 1
ATOM 806 C C . ASN A 1 113 ? 17.820 -52.638 2.032 1.00 31.83 150 ASN A C 1
ATOM 807 O O . ASN A 1 113 ? 16.746 -52.681 1.433 1.00 32.68 150 ASN A O 1
ATOM 812 N N . VAL A 1 114 ? 17.916 -52.820 3.346 1.00 25.36 151 VAL A N 1
ATOM 813 C CA . VAL A 1 114 ? 16.720 -52.996 4.155 1.00 24.83 151 VAL A CA 1
ATOM 814 C C . VAL A 1 114 ? 15.990 -51.660 4.218 1.00 26.14 151 VAL A C 1
ATOM 815 O O . VAL A 1 114 ? 16.577 -50.629 4.576 1.00 20.66 151 VAL A O 1
ATOM 819 N N . THR A 1 115 ? 14.716 -51.662 3.827 1.00 20.95 152 THR A N 1
ATOM 820 C CA . THR A 1 115 ? 13.946 -50.429 3.810 1.00 19.22 152 THR A CA 1
ATOM 821 C C . THR A 1 115 ? 13.713 -49.925 5.230 1.00 18.58 152 THR A C 1
ATOM 822 O O . THR A 1 115 ? 13.750 -50.683 6.203 1.00 17.95 152 THR A O 1
ATOM 826 N N . ASP A 1 116 ? 13.478 -48.613 5.343 1.00 18.73 153 ASP A N 1
ATOM 827 C CA . ASP A 1 116 ? 13.145 -48.041 6.643 1.00 25.16 153 ASP A CA 1
ATOM 828 C C . ASP A 1 116 ? 11.926 -48.730 7.242 1.00 22.52 153 ASP A C 1
ATOM 829 O O . ASP A 1 116 ? 11.887 -49.002 8.448 1.00 20.25 153 ASP A O 1
ATOM 834 N N . GLU A 1 117 ? 10.923 -49.023 6.409 1.00 24.45 154 GLU A N 1
ATOM 835 C CA . GLU A 1 117 ? 9.704 -49.663 6.894 1.00 25.41 154 GLU A CA 1
ATOM 836 C C . GLU A 1 117 ? 10.005 -51.021 7.511 1.00 20.96 154 GLU A C 1
ATOM 837 O O . GLU A 1 117 ? 9.539 -51.336 8.613 1.00 21.68 154 GLU A O 1
ATOM 843 N N . ASN A 1 118 ? 10.790 -51.842 6.813 1.00 17.06 155 ASN A N 1
ATOM 844 C CA . ASN A 1 118 ? 11.064 -53.182 7.318 1.00 16.39 155 ASN A CA 1
ATOM 845 C C . ASN A 1 118 ? 11.956 -53.146 8.549 1.00 17.08 155 ASN A C 1
ATOM 846 O O . ASN A 1 118 ? 11.780 -53.956 9.466 1.00 18.34 155 ASN A O 1
ATOM 851 N N . ALA A 1 119 ? 12.912 -52.212 8.597 1.00 19.27 156 ALA A N 1
ATOM 852 C CA . ALA A 1 119 ? 13.741 -52.077 9.789 1.00 17.30 156 ALA A CA 1
ATOM 853 C C . ALA A 1 119 ? 12.907 -51.685 11.001 1.00 15.00 156 ALA A C 1
ATOM 854 O O . ALA A 1 119 ? 13.139 -52.187 12.107 1.00 15.00 156 ALA A O 1
ATOM 856 N N . LYS A 1 120 ? 11.937 -50.780 10.815 1.00 13.91 157 LYS A N 1
ATOM 857 C CA . LYS A 1 120 ? 11.060 -50.386 11.917 1.00 15.28 157 LYS A CA 1
ATOM 858 C C . LYS A 1 120 ? 10.185 -51.545 12.382 1.00 18.88 157 LYS A C 1
ATOM 859 O O . LYS A 1 120 ? 9.935 -51.699 13.583 1.00 16.63 157 LYS A O 1
ATOM 865 N N . LYS A 1 121 ? 9.678 -52.349 11.445 1.00 15.43 158 LYS A N 1
ATOM 866 C CA . LYS A 1 121 ? 8.912 -53.536 11.822 1.00 18.59 158 LYS A CA 1
ATOM 867 C C . LYS A 1 121 ? 9.728 -54.511 12.663 1.00 20.75 158 LYS A C 1
ATOM 868 O O . LYS A 1 121 ? 9.147 -55.355 13.357 1.00 19.38 158 LYS A O 1
ATOM 874 N N . ALA A 1 122 ? 11.057 -54.405 12.629 1.00 19.70 159 ALA A N 1
ATOM 875 C CA . ALA A 1 122 ? 11.927 -55.340 13.331 1.00 19.55 159 ALA A CA 1
ATOM 876 C C . ALA A 1 122 ? 12.341 -54.860 14.720 1.00 19.38 159 ALA A C 1
ATOM 877 O O . ALA A 1 122 ? 12.389 -55.672 15.648 1.00 20.63 159 ALA A O 1
ATOM 879 N N . ILE A 1 123 ? 12.647 -53.568 14.903 1.00 16.43 160 ILE A N 1
ATOM 880 C CA . ILE A 1 123 ? 13.260 -53.106 16.145 1.00 15.50 160 ILE A CA 1
ATOM 881 C C . ILE A 1 123 ? 12.598 -51.862 16.734 1.00 19.82 160 ILE A C 1
ATOM 882 O O . ILE A 1 123 ? 13.017 -51.415 17.804 1.00 24.76 160 ILE A O 1
ATOM 887 N N . LEU A 1 124 ? 11.590 -51.284 16.088 1.00 18.06 161 LEU A N 1
ATOM 888 C CA . LEU A 1 124 ? 10.908 -50.090 16.610 1.00 17.45 161 LEU A CA 1
ATOM 889 C C . LEU A 1 124 ? 9.607 -50.524 17.284 1.00 21.79 161 LEU A C 1
ATOM 890 O O . LEU A 1 124 ? 8.615 -50.808 16.612 1.00 22.02 161 LEU A O 1
ATOM 895 N N . ILE A 1 125 ? 9.594 -50.539 18.620 1.00 25.37 162 ILE A N 1
ATOM 896 C CA . ILE A 1 125 ? 8.453 -51.110 19.328 1.00 29.39 162 ILE A CA 1
ATOM 897 C C . ILE A 1 125 ? 7.201 -50.251 19.200 1.00 31.83 162 ILE A C 1
ATOM 898 O O . ILE A 1 125 ? 6.095 -50.750 19.432 1.00 27.57 162 ILE A O 1
ATOM 903 N N . THR A 1 126 ? 7.330 -48.977 18.832 1.00 28.19 163 THR A N 1
ATOM 904 C CA . THR A 1 126 ? 6.151 -48.155 18.593 1.00 29.88 163 THR A CA 1
ATOM 905 C C . THR A 1 126 ? 5.643 -48.262 17.163 1.00 29.12 163 THR A C 1
ATOM 906 O O . THR A 1 126 ? 4.623 -47.644 16.835 1.00 30.73 163 THR A O 1
ATOM 910 N N . ASP A 1 127 ? 6.312 -49.045 16.318 1.00 22.69 164 ASP A N 1
ATOM 911 C CA . ASP A 1 127 ? 5.830 -49.276 14.963 1.00 22.87 164 ASP A CA 1
ATOM 912 C C . ASP A 1 127 ? 4.446 -49.908 15.010 1.00 28.97 164 ASP A C 1
ATOM 913 O O . ASP A 1 127 ? 4.166 -50.768 15.851 1.00 30.95 164 ASP A O 1
ATOM 918 N N . ALA A 1 128 ? 3.578 -49.479 14.092 1.00 29.88 165 ALA A N 1
ATOM 919 C CA . ALA A 1 128 ? 2.193 -49.936 14.119 1.00 35.87 165 ALA A CA 1
ATOM 920 C C . ALA A 1 128 ? 2.082 -51.418 13.779 1.00 30.29 165 ALA A C 1
ATOM 921 O O . ALA A 1 128 ? 1.349 -52.156 14.446 1.00 37.12 165 ALA A O 1
ATOM 923 N N . ALA A 1 129 ? 2.808 -51.878 12.758 1.00 28.97 166 ALA A N 1
ATOM 924 C CA . ALA A 1 129 ? 2.687 -53.271 12.334 1.00 36.62 166 ALA A CA 1
ATOM 925 C C . ALA A 1 129 ? 3.540 -54.193 13.201 1.00 34.01 166 ALA A C 1
ATOM 926 O O . ALA A 1 129 ? 3.067 -55.247 13.646 1.00 35.35 166 ALA A O 1
ATOM 928 N N . LYS A 1 130 ? 4.794 -53.802 13.440 1.00 28.09 167 LYS A N 1
ATOM 929 C CA . LYS A 1 130 ? 5.750 -54.492 14.318 1.00 31.08 167 LYS A CA 1
ATOM 930 C C . LYS A 1 130 ? 5.702 -56.014 14.162 1.00 30.14 167 LYS A C 1
ATOM 931 O O . LYS A 1 130 ? 5.707 -56.768 15.137 1.00 34.79 167 LYS A O 1
ATOM 937 N N . ASP A 1 131 ? 5.704 -56.468 12.909 1.00 24.04 168 ASP A N 1
ATOM 938 C CA . ASP A 1 131 ? 5.530 -57.881 12.598 1.00 29.11 168 ASP A CA 1
ATOM 939 C C . ASP A 1 131 ? 6.800 -58.553 12.080 1.00 25.61 168 ASP A C 1
ATOM 940 O O . ASP A 1 131 ? 6.722 -59.658 11.532 1.00 25.50 168 ASP A O 1
ATOM 945 N N . LYS A 1 132 ? 7.966 -57.926 12.241 1.00 23.68 169 LYS A N 1
ATOM 946 C CA . LYS A 1 132 ? 9.231 -58.549 11.864 1.00 26.56 169 LYS A CA 1
ATOM 947 C C . LYS A 1 132 ? 10.206 -58.637 13.034 1.00 25.15 169 LYS A C 1
ATOM 948 O O . LYS A 1 132 ? 11.416 -58.764 12.818 1.00 25.04 169 LYS A O 1
ATOM 954 N N . GLY A 1 133 ? 9.703 -58.588 14.266 1.00 22.24 170 GLY A N 1
ATOM 955 C CA . GLY A 1 133 ? 10.541 -58.721 15.441 1.00 21.23 170 GLY A CA 1
ATOM 956 C C . GLY A 1 133 ? 10.216 -57.731 16.541 1.00 20.93 170 GLY A C 1
ATOM 957 O O . GLY A 1 133 ? 10.451 -58.009 17.719 1.00 22.41 170 GLY A O 1
ATOM 958 N N . ALA A 1 134 ? 9.642 -56.583 16.179 1.00 17.39 171 ALA A N 1
ATOM 959 C CA . ALA A 1 134 ? 9.435 -55.536 17.174 1.00 21.34 171 ALA A CA 1
ATOM 960 C C . ALA A 1 134 ? 8.437 -55.961 18.243 1.00 17.97 171 ALA A C 1
ATOM 961 O O . ALA A 1 134 ? 8.544 -55.520 19.394 1.00 21.78 171 ALA A O 1
ATOM 963 N N . ALA A 1 135 ? 7.479 -56.821 17.892 1.00 18.30 172 ALA A N 1
ATOM 964 C CA . ALA A 1 135 ? 6.535 -57.320 18.885 1.00 26.50 172 ALA A CA 1
ATOM 965 C C . ALA A 1 135 ? 7.230 -58.207 19.908 1.00 28.27 172 ALA A C 1
ATOM 966 O O . ALA A 1 135 ? 6.928 -58.140 21.105 1.00 29.75 172 ALA A O 1
ATOM 968 N N . GLU A 1 136 ? 8.164 -59.046 19.453 1.00 23.51 173 GLU A N 1
ATOM 969 C CA . GLU A 1 136 ? 8.970 -59.833 20.380 1.00 22.53 173 GLU A CA 1
ATOM 970 C C . GLU A 1 136 ? 9.887 -58.935 21.205 1.00 23.05 173 GLU A C 1
ATOM 971 O O . GLU A 1 136 ? 10.089 -59.172 22.401 1.00 20.81 173 GLU A O 1
ATOM 977 N N . LEU A 1 137 ? 10.443 -57.894 20.583 1.00 21.48 174 LEU A N 1
ATOM 978 C CA . LEU A 1 137 ? 11.262 -56.941 21.327 1.00 21.96 174 LEU A CA 1
ATOM 979 C C . LEU A 1 137 ? 10.459 -56.261 22.427 1.00 21.99 174 LEU A C 1
ATOM 980 O O . LEU A 1 137 ? 10.959 -56.065 23.539 1.00 25.79 174 LEU A O 1
ATOM 985 N N . GLU A 1 138 ? 9.207 -55.904 22.135 1.00 18.83 175 GLU A N 1
ATOM 986 C CA . GLU A 1 138 ? 8.355 -55.276 23.141 1.00 24.40 175 GLU A CA 1
ATOM 987 C C . GLU A 1 138 ? 8.098 -56.217 24.313 1.00 29.02 175 GLU A C 1
ATOM 988 O O . GLU A 1 138 ? 8.043 -55.782 25.470 1.00 30.29 175 GLU A O 1
ATOM 994 N N . LYS A 1 139 ? 7.917 -57.511 24.034 1.00 25.58 176 LYS A N 1
ATOM 995 C CA . LYS A 1 139 ? 7.753 -58.477 25.116 1.00 23.96 176 LYS A CA 1
ATOM 996 C C . LYS A 1 139 ? 9.038 -58.607 25.926 1.00 25.87 176 LYS A C 1
ATOM 997 O O . LYS A 1 139 ? 8.998 -58.728 27.157 1.00 23.28 176 LYS A O 1
ATOM 1003 N N . LEU A 1 140 ? 10.188 -58.552 25.251 1.00 27.18 177 LEU A N 1
ATOM 1004 C CA . LEU A 1 140 ? 11.475 -58.620 25.937 1.00 25.84 177 LEU A CA 1
ATOM 1005 C C . LEU A 1 140 ? 11.689 -57.419 26.854 1.00 24.93 177 LEU A C 1
ATOM 1006 O O . LEU A 1 140 ? 12.190 -57.572 27.975 1.00 26.57 177 LEU A O 1
ATOM 1011 N N . PHE A 1 141 ? 11.325 -56.219 26.393 1.00 27.88 178 PHE A N 1
ATOM 1012 C CA . PHE A 1 141 ? 11.381 -55.030 27.243 1.00 31.03 178 PHE A CA 1
ATOM 1013 C C . PHE A 1 141 ? 10.582 -55.232 28.525 1.00 33.09 178 PHE A C 1
ATOM 1014 O O . PHE A 1 141 ? 11.053 -54.923 29.627 1.00 30.78 178 PHE A O 1
ATOM 1022 N N . LYS A 1 142 ? 9.354 -55.740 28.390 1.00 29.15 179 LYS A N 1
ATOM 1023 C CA . LYS A 1 142 ? 8.478 -55.920 29.542 1.00 33.37 179 LYS A CA 1
ATOM 1024 C C . LYS A 1 142 ? 9.030 -56.962 30.509 1.00 32.84 179 LYS A C 1
ATOM 1025 O O . LYS A 1 142 ? 8.959 -56.783 31.731 1.00 32.89 179 LYS A O 1
ATOM 1031 N N . ALA A 1 143 ? 9.570 -58.062 29.981 1.00 32.83 180 ALA A N 1
ATOM 1032 C CA . ALA A 1 143 ? 10.133 -59.099 30.838 1.00 34.78 180 ALA A CA 1
ATOM 1033 C C . ALA A 1 143 ? 11.344 -58.584 31.611 1.00 31.75 180 ALA A C 1
ATOM 1034 O O . ALA A 1 143 ? 11.543 -58.946 32.777 1.00 33.77 180 ALA A O 1
ATOM 1036 N N . VAL A 1 144 ? 12.166 -57.744 30.980 1.00 27.39 181 VAL A N 1
ATOM 1037 C CA . VAL A 1 144 ? 13.354 -57.228 31.655 1.00 30.58 181 VAL A CA 1
ATOM 1038 C C . VAL A 1 144 ? 12.998 -56.143 32.669 1.00 36.13 181 VAL A C 1
ATOM 1039 O O . VAL A 1 144 ? 13.565 -56.100 33.766 1.00 37.72 181 VAL A O 1
ATOM 1043 N N . GLU A 1 145 ? 12.062 -55.253 32.333 1.00 39.10 182 GLU A N 1
ATOM 1044 C CA . GLU A 1 145 ? 11.666 -54.227 33.297 1.00 49.39 182 GLU A CA 1
ATOM 1045 C C . GLU A 1 145 ? 10.994 -54.845 34.517 1.00 49.60 182 GLU A C 1
ATOM 1046 O O . GLU A 1 145 ? 11.148 -54.348 35.638 1.00 50.88 182 GLU A O 1
ATOM 1052 N N . ASN A 1 146 ? 10.216 -55.912 34.313 1.00 49.35 183 ASN A N 1
ATOM 1053 C CA . ASN A 1 146 ? 9.630 -56.625 35.444 1.00 53.72 183 ASN A CA 1
ATOM 1054 C C . ASN A 1 146 ? 10.710 -57.300 36.279 1.00 51.83 183 ASN A C 1
ATOM 1055 O O . ASN A 1 146 ? 10.605 -57.359 37.509 1.00 53.40 183 ASN A O 1
ATOM 1060 N N . LEU A 1 147 ? 11.750 -57.826 35.624 1.00 47.25 184 LEU A N 1
ATOM 1061 C CA . LEU A 1 147 ? 12.878 -58.403 36.348 1.00 43.67 184 LEU A CA 1
ATOM 1062 C C . LEU A 1 147 ? 13.639 -57.337 37.125 1.00 43.86 184 LEU A C 1
ATOM 1063 O O . LEU A 1 147 ? 14.076 -57.579 38.257 1.00 49.20 184 LEU A O 1
ATOM 1068 N N . ALA A 1 148 ? 13.809 -56.152 36.532 1.00 41.26 185 ALA A N 1
ATOM 1069 C CA . ALA A 1 148 ? 14.529 -55.078 37.208 1.00 41.55 185 ALA A CA 1
ATOM 1070 C C . ALA A 1 148 ? 13.788 -54.618 38.456 1.00 40.73 185 ALA A C 1
ATOM 1071 O O . ALA A 1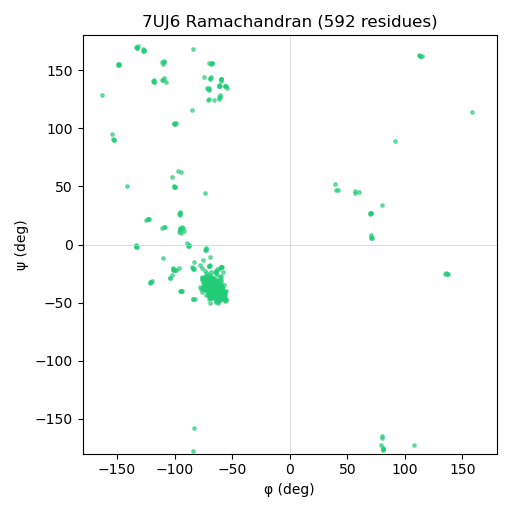 148 ? 14.404 -54.387 39.503 1.00 40.12 185 ALA A O 1
ATOM 1073 N N . LYS A 1 149 ? 12.464 -54.468 38.359 1.00 42.13 186 LYS A N 1
ATOM 1074 C CA . LYS A 1 149 ? 11.683 -54.018 39.507 1.00 46.39 186 LYS A CA 1
ATOM 1075 C C . LYS A 1 149 ? 11.788 -55.002 40.664 1.00 47.68 186 LYS A C 1
ATOM 1076 O O . LYS A 1 149 ? 11.877 -54.596 41.828 1.00 52.27 186 LYS A O 1
ATOM 1082 N N . ALA A 1 150 ? 11.777 -56.303 40.365 1.00 45.88 187 ALA A N 1
ATOM 1083 C CA . ALA A 1 150 ? 11.890 -57.301 41.423 1.00 50.81 187 ALA A CA 1
ATOM 1084 C C . ALA A 1 150 ? 13.278 -57.292 42.051 1.00 50.74 187 ALA A C 1
ATOM 1085 O O . ALA A 1 150 ? 13.416 -57.479 43.265 1.00 54.96 187 ALA A O 1
ATOM 1087 N N . ALA A 1 151 ? 14.319 -57.078 41.242 1.00 47.55 188 ALA A N 1
ATOM 1088 C CA . ALA A 1 151 ? 15.675 -57.055 41.780 1.00 47.80 188 ALA A CA 1
ATOM 1089 C C . ALA A 1 151 ? 15.906 -55.836 42.666 1.00 51.09 188 ALA A C 1
ATOM 1090 O O . ALA A 1 151 ? 16.538 -55.945 43.723 1.00 54.45 188 ALA A O 1
ATOM 1092 N N . LYS A 1 152 ? 15.401 -54.667 42.261 1.00 56.67 189 LYS A N 1
ATOM 1093 C CA . LYS A 1 152 ? 15.553 -53.484 43.103 1.00 62.16 189 LYS A CA 1
ATOM 1094 C C . LYS A 1 152 ? 14.717 -53.579 44.373 1.00 66.57 189 LYS A C 1
ATOM 1095 O O . LYS A 1 152 ? 15.058 -52.952 45.382 1.00 68.69 189 LYS A O 1
ATOM 1101 N N . GLU A 1 153 ? 13.624 -54.344 44.349 1.00 70.27 190 GLU A N 1
ATOM 1102 C CA . GLU A 1 153 ? 12.864 -54.545 45.577 1.00 78.65 190 GLU A CA 1
ATOM 1103 C C . GLU A 1 153 ? 13.616 -55.441 46.552 1.00 78.13 190 GLU A C 1
ATOM 1104 O O . GLU A 1 153 ? 13.522 -55.245 47.769 1.00 82.25 190 GLU A O 1
ATOM 1110 N N . MET A 1 154 ? 14.363 -56.424 46.042 1.00 72.42 191 MET A N 1
ATOM 1111 C CA . MET A 1 154 ? 15.175 -57.265 46.917 1.00 74.28 191 MET A CA 1
ATOM 1112 C C . MET A 1 154 ? 16.322 -56.475 47.535 1.00 69.38 191 MET A C 1
ATOM 1113 O O . MET A 1 154 ? 16.685 -56.701 48.695 1.00 73.09 191 MET A O 1
ATOM 1118 N N . LEU A 1 155 ? 16.913 -55.552 46.772 1.00 62.82 192 LEU A N 1
ATOM 1119 C CA . LEU A 1 155 ? 17.989 -54.724 47.310 1.00 61.99 192 LEU A CA 1
ATOM 1120 C C . LEU A 1 155 ? 17.467 -53.740 48.351 1.00 67.52 192 LEU A C 1
ATOM 1121 O O . LEU A 1 155 ? 18.159 -53.441 49.331 1.00 70.46 192 LEU A O 1
ATOM 1126 N N . ALA A 1 156 ? 16.249 -53.228 48.157 1.00 70.47 193 ALA A N 1
ATOM 1127 C CA . ALA A 1 156 ? 15.670 -52.309 49.132 1.00 73.10 193 ALA A CA 1
ATOM 1128 C C . ALA A 1 156 ? 15.353 -53.009 50.447 1.00 79.05 193 ALA A C 1
ATOM 1129 O O . ALA A 1 156 ? 15.448 -52.393 51.515 1.00 82.74 193 ALA A O 1
ATOM 1131 N N . ASN A 1 157 ? 14.972 -54.287 50.393 1.00 81.54 194 ASN A N 1
ATOM 1132 C CA . ASN A 1 157 ? 14.712 -55.035 51.618 1.00 88.95 194 ASN A CA 1
ATOM 1133 C C . ASN A 1 157 ? 16.001 -55.324 52.378 1.00 90.11 194 ASN A C 1
ATOM 1134 O O . ASN A 1 157 ? 15.988 -55.419 53.610 1.00 93.77 194 ASN A O 1
ATOM 1139 N N . SER A 1 158 ? 17.109 -55.506 51.660 1.00 87.14 195 SER A N 1
ATOM 1140 C CA . SER A 1 158 ? 18.394 -55.741 52.309 1.00 88.15 195 SER A CA 1
ATOM 1141 C C . SER A 1 158 ? 18.920 -54.484 52.997 1.00 86.90 195 SER A C 1
ATOM 1142 O O . SER A 1 158 ? 19.470 -54.560 54.101 1.00 89.96 195 SER A O 1
ATOM 1145 N N . VAL A 1 159 ? 18.760 -53.319 52.362 1.00 83.95 196 VAL A N 1
ATOM 1146 C CA . VAL A 1 159 ? 19.360 -52.094 52.883 1.00 83.97 196 VAL A CA 1
ATOM 1147 C C . VAL A 1 159 ? 18.644 -51.549 54.116 1.00 91.34 196 VAL A C 1
ATOM 1148 O O . VAL A 1 159 ? 19.257 -50.816 54.901 1.00 95.19 196 VAL A O 1
ATOM 1152 N N . LYS A 1 160 ? 17.374 -51.883 54.327 1.00 93.19 197 LYS A N 1
ATOM 1153 C CA . LYS A 1 160 ? 16.677 -51.384 55.513 1.00 97.35 197 LYS A CA 1
ATOM 1154 C C . LYS A 1 160 ? 17.205 -52.058 56.781 1.00 100.28 197 LYS A C 1
ATOM 1155 O O . LYS A 1 160 ? 16.556 -52.924 57.366 1.00 103.36 197 LYS A O 1
ATOM 1161 N N . LEU B 1 5 ? 24.257 -45.232 62.246 1.00 111.81 42 LEU B N 1
ATOM 1162 C CA . LEU B 1 5 ? 23.852 -46.366 61.424 1.00 108.25 42 LEU B CA 1
ATOM 1163 C C . LEU B 1 5 ? 22.779 -45.937 60.433 1.00 105.36 42 LEU B C 1
ATOM 1164 O O . LEU B 1 5 ? 22.596 -46.560 59.386 1.00 101.19 42 LEU B O 1
ATOM 1169 N N . THR B 1 6 ? 22.065 -44.862 60.771 1.00 109.44 43 THR B N 1
ATOM 1170 C CA . THR B 1 6 ? 21.089 -44.313 59.839 1.00 107.65 43 THR B CA 1
ATOM 1171 C C . THR B 1 6 ? 21.790 -43.613 58.679 1.00 105.89 43 THR B C 1
ATOM 1172 O O . THR B 1 6 ? 21.237 -43.527 57.578 1.00 101.16 43 THR B O 1
ATOM 1176 N N . GLU B 1 7 ? 23.011 -43.117 58.910 1.00 110.51 44 GLU B N 1
ATOM 1177 C CA . GLU B 1 7 ? 23.786 -42.477 57.852 1.00 109.77 44 GLU B CA 1
ATOM 1178 C C . GLU B 1 7 ? 24.330 -43.486 56.859 1.00 103.45 44 GLU B C 1
ATOM 1179 O O . GLU B 1 7 ? 24.547 -43.151 55.688 1.00 99.69 44 GLU B O 1
ATOM 1185 N N . ILE B 1 8 ? 24.588 -44.711 57.313 1.00 102.40 45 ILE B N 1
ATOM 1186 C CA . ILE B 1 8 ? 25.197 -45.692 56.428 1.00 96.80 45 ILE B CA 1
ATOM 1187 C C . ILE B 1 8 ? 24.227 -46.101 55.326 1.00 94.19 45 ILE B C 1
ATOM 1188 O O . ILE B 1 8 ? 24.600 -46.164 54.148 1.00 91.48 45 ILE B O 1
ATOM 1193 N N . SER B 1 9 ? 22.961 -46.346 55.678 1.00 95.67 46 SER B N 1
ATOM 1194 C CA . SER B 1 9 ? 21.979 -46.715 54.664 1.00 92.62 46 SER B CA 1
ATOM 1195 C C . SER B 1 9 ? 21.788 -45.600 53.643 1.00 87.56 46 SER B C 1
ATOM 1196 O O . SER B 1 9 ? 21.658 -45.865 52.443 1.00 84.02 46 SER B O 1
ATOM 1199 N N . LYS B 1 10 ? 21.779 -44.345 54.099 1.00 88.04 47 LYS B N 1
ATOM 1200 C CA . LYS B 1 10 ? 21.710 -43.222 53.167 1.00 84.99 47 LYS B CA 1
ATOM 1201 C C . LYS B 1 10 ? 22.970 -43.130 52.315 1.00 83.11 47 LYS B C 1
ATOM 1202 O O . LYS B 1 10 ? 22.902 -42.795 51.126 1.00 80.34 47 LYS B O 1
ATOM 1208 N N . LYS B 1 11 ? 24.128 -43.425 52.907 1.00 84.94 48 LYS B N 1
ATOM 1209 C CA . LYS B 1 11 ? 25.381 -43.351 52.164 1.00 84.00 48 LYS B CA 1
ATOM 1210 C C . LYS B 1 11 ? 25.515 -44.506 51.177 1.00 79.14 48 LYS B C 1
ATOM 1211 O O . LYS B 1 11 ? 26.030 -44.322 50.068 1.00 75.64 48 LYS B O 1
ATOM 1217 N N . ILE B 1 12 ? 25.062 -45.703 51.560 1.00 79.86 49 ILE B N 1
ATOM 1218 C CA . ILE B 1 12 ? 25.178 -46.861 50.676 1.00 76.72 49 ILE B CA 1
ATOM 1219 C C . ILE B 1 12 ? 24.271 -46.710 49.459 1.00 75.35 49 ILE B C 1
ATOM 1220 O O . ILE B 1 12 ? 24.687 -46.968 48.322 1.00 74.32 49 ILE B O 1
ATOM 1225 N N . THR B 1 13 ? 23.022 -46.287 49.673 1.00 75.97 50 THR B N 1
ATOM 1226 C CA . THR B 1 13 ? 22.077 -46.200 48.562 1.00 74.34 50 THR B CA 1
ATOM 1227 C C . THR B 1 13 ? 22.484 -45.120 47.569 1.00 75.62 50 THR B C 1
ATOM 1228 O O . THR B 1 13 ? 22.388 -45.319 46.352 1.00 73.63 50 THR B O 1
ATOM 1232 N N . GLU B 1 14 ? 22.938 -43.969 48.068 1.00 78.86 51 GLU B N 1
ATOM 1233 C CA . GLU B 1 14 ? 23.297 -42.872 47.178 1.00 78.14 51 GLU B CA 1
ATOM 1234 C C . GLU B 1 14 ? 24.591 -43.158 46.425 1.00 75.92 51 GLU B C 1
ATOM 1235 O O . GLU B 1 14 ? 24.738 -42.737 45.272 1.00 76.17 51 GLU B O 1
ATOM 1241 N N . SER B 1 15 ? 25.534 -43.867 47.050 1.00 73.96 52 SER B N 1
ATOM 1242 C CA . SER B 1 15 ? 26.750 -44.242 46.336 1.00 70.41 52 SER B CA 1
ATOM 1243 C C . SER B 1 15 ? 26.483 -45.367 45.346 1.00 64.53 52 SER B C 1
ATOM 1244 O O . SER B 1 15 ? 27.170 -45.469 44.323 1.00 58.66 52 SER B O 1
ATOM 1247 N N . ASN B 1 16 ? 25.495 -46.219 45.631 1.00 66.37 53 ASN B N 1
ATOM 1248 C CA . ASN B 1 16 ? 25.102 -47.241 44.669 1.00 65.07 53 ASN B CA 1
ATOM 1249 C C . ASN B 1 16 ? 24.390 -46.630 43.469 1.00 60.45 53 ASN B C 1
ATOM 1250 O O . ASN B 1 16 ? 24.459 -47.179 42.363 1.00 58.17 53 ASN B O 1
ATOM 1255 N N . ALA B 1 17 ? 23.700 -45.503 43.665 1.00 61.96 54 ALA B N 1
ATOM 1256 C CA . ALA B 1 17 ? 23.081 -44.812 42.539 1.00 59.76 54 ALA B CA 1
ATOM 1257 C C . ALA B 1 17 ? 24.125 -44.314 41.549 1.00 57.34 54 ALA B C 1
ATOM 1258 O O . ALA B 1 17 ? 23.873 -44.290 40.338 1.00 56.29 54 ALA B O 1
ATOM 1260 N N . VAL B 1 18 ? 25.299 -43.912 42.039 1.00 55.34 55 VAL B N 1
ATOM 1261 C CA . VAL B 1 18 ? 26.374 -43.512 41.138 1.00 52.68 55 VAL B CA 1
ATOM 1262 C C . VAL B 1 18 ? 26.919 -44.725 40.395 1.00 51.04 55 VAL B C 1
ATOM 1263 O O . VAL B 1 18 ? 27.146 -44.677 39.181 1.00 48.83 55 VAL B O 1
ATOM 1267 N N . VAL B 1 19 ? 27.121 -45.836 41.109 1.00 52.32 56 VAL B N 1
ATOM 1268 C CA . VAL B 1 19 ? 27.620 -47.054 40.476 1.00 50.47 56 VAL B CA 1
ATOM 1269 C C . VAL B 1 19 ? 26.654 -47.530 39.398 1.00 47.93 56 VAL B C 1
ATOM 1270 O O . VAL B 1 19 ? 27.072 -47.944 38.309 1.00 45.25 56 VAL B O 1
ATOM 1274 N N . LEU B 1 20 ? 25.349 -47.481 39.682 1.00 50.29 57 LEU B N 1
ATOM 1275 C CA . LEU B 1 20 ? 24.363 -47.874 38.679 1.00 50.66 57 LEU B CA 1
ATOM 1276 C C . LEU B 1 20 ? 24.395 -46.936 37.479 1.00 47.83 57 LEU B C 1
ATOM 1277 O O . LEU B 1 20 ? 24.349 -47.386 36.327 1.00 42.85 57 LEU B O 1
ATOM 1282 N N . ALA B 1 21 ? 24.488 -45.627 37.729 1.00 47.68 58 ALA B N 1
ATOM 1283 C CA . ALA B 1 21 ? 24.510 -44.661 36.637 1.00 45.07 58 ALA B CA 1
ATOM 1284 C C . ALA B 1 21 ? 25.781 -44.777 35.805 1.00 42.02 58 ALA B C 1
ATOM 1285 O O . ALA B 1 21 ? 25.751 -44.533 34.593 1.00 40.37 58 ALA B O 1
ATOM 1287 N N . VAL B 1 22 ? 26.903 -45.136 36.430 1.00 37.10 59 VAL B N 1
ATOM 1288 C CA . VAL B 1 22 ? 28.134 -45.331 35.672 1.00 43.71 59 VAL B CA 1
ATOM 1289 C C . VAL B 1 22 ? 28.059 -46.622 34.864 1.00 42.79 59 VAL B C 1
ATOM 1290 O O . VAL B 1 22 ? 28.553 -46.690 33.731 1.00 43.04 59 VAL B O 1
ATOM 1294 N N . LYS B 1 23 ? 27.440 -47.665 35.430 1.00 40.71 60 LYS B N 1
ATOM 1295 C CA . LYS B 1 23 ? 27.262 -48.919 34.700 1.00 40.13 60 LYS B CA 1
ATOM 1296 C C . LYS B 1 23 ? 26.469 -48.709 33.417 1.00 38.10 60 LYS B C 1
ATOM 1297 O O . LYS B 1 23 ? 26.732 -49.362 32.400 1.00 38.72 60 LYS B O 1
ATOM 1303 N N . GLU B 1 24 ? 25.483 -47.810 33.454 1.00 37.08 61 GLU B N 1
ATOM 1304 C CA . GLU B 1 24 ? 24.739 -47.465 32.248 1.00 33.74 61 GLU B CA 1
ATOM 1305 C C . GLU B 1 24 ? 25.669 -46.931 31.166 1.00 29.33 61 GLU B C 1
ATOM 1306 O O . GLU B 1 24 ? 25.561 -47.317 29.996 1.00 29.55 61 GLU B O 1
ATOM 1312 N N . ILE B 1 25 ? 26.601 -46.055 31.541 1.00 39.50 62 ILE B N 1
ATOM 1313 C CA . ILE B 1 25 ? 27.537 -45.497 30.571 1.00 35.56 62 ILE B CA 1
ATOM 1314 C C . ILE B 1 25 ? 28.515 -46.564 30.088 1.00 36.20 62 ILE B C 1
ATOM 1315 O O . ILE B 1 25 ? 28.847 -46.625 28.898 1.00 35.74 62 ILE B O 1
ATOM 1320 N N . GLU B 1 26 ? 28.994 -47.419 31.000 1.00 39.35 63 GLU B N 1
ATOM 1321 C CA . GLU B 1 26 ? 29.868 -48.519 30.596 1.00 38.84 63 GLU B CA 1
ATOM 1322 C C . GLU B 1 26 ? 29.196 -49.412 29.560 1.00 36.05 63 GLU B C 1
ATOM 1323 O O . GLU B 1 26 ? 29.822 -49.812 28.571 1.00 34.55 63 GLU B O 1
ATOM 1329 N N . THR B 1 27 ? 27.920 -49.736 29.770 1.00 27.97 64 THR B N 1
ATOM 1330 C CA . THR B 1 27 ? 27.234 -50.657 28.870 1.00 28.40 64 THR B CA 1
ATOM 1331 C C . THR B 1 27 ? 26.947 -50.009 27.520 1.00 27.27 64 THR B C 1
ATOM 1332 O O . THR B 1 27 ? 26.995 -50.681 26.482 1.00 27.47 64 THR B O 1
ATOM 1336 N N . LEU B 1 28 ? 26.644 -48.707 27.509 1.00 26.79 65 LEU B N 1
ATOM 1337 C CA . LEU B 1 28 ? 26.484 -48.009 26.236 1.00 25.40 65 LEU B CA 1
ATOM 1338 C C . LEU B 1 28 ? 27.768 -48.058 25.415 1.00 24.59 65 LEU B C 1
ATOM 1339 O O . LEU B 1 28 ? 27.724 -48.221 24.190 1.00 27.65 65 LEU B O 1
ATOM 1344 N N . LEU B 1 29 ? 28.923 -47.927 26.073 1.00 24.88 66 LEU B N 1
ATOM 1345 C CA . LEU B 1 29 ? 30.192 -48.064 25.366 1.00 30.93 66 LEU B CA 1
ATOM 1346 C C . LEU B 1 29 ? 30.393 -49.485 24.858 1.00 32.89 66 LEU B C 1
ATOM 1347 O O . LEU B 1 29 ? 30.948 -49.689 23.771 1.00 29.72 66 LEU B O 1
ATOM 1352 N N . ALA B 1 30 ? 29.986 -50.480 25.650 1.00 32.95 67 ALA B N 1
ATOM 1353 C CA . ALA B 1 30 ? 30.130 -51.868 25.225 1.00 30.61 67 ALA B CA 1
ATOM 1354 C C . ALA B 1 30 ? 29.275 -52.179 24.005 1.00 31.94 67 ALA B C 1
ATOM 1355 O O . ALA B 1 30 ? 29.669 -52.996 23.167 1.00 28.17 67 ALA B O 1
ATOM 1357 N N . SER B 1 31 ? 28.103 -51.545 23.886 1.00 31.66 68 SER B N 1
ATOM 1358 C CA . SER B 1 31 ? 27.265 -51.783 22.715 1.00 30.84 68 SER B CA 1
ATOM 1359 C C . SER B 1 31 ? 27.895 -51.212 21.450 1.00 24.47 68 SER B C 1
ATOM 1360 O O . SER B 1 31 ? 27.761 -51.806 20.376 1.00 25.93 68 SER B O 1
ATOM 1363 N N . ILE B 1 32 ? 28.592 -50.075 21.553 1.00 23.52 69 ILE B N 1
ATOM 1364 C CA . ILE B 1 32 ? 29.343 -49.557 20.410 1.00 22.13 69 ILE B CA 1
ATOM 1365 C C . ILE B 1 32 ? 30.464 -50.522 20.032 1.00 22.05 69 ILE B C 1
ATOM 1366 O O . ILE B 1 32 ? 30.687 -50.817 18.850 1.00 22.04 69 ILE B O 1
ATOM 1371 N N . ASP B 1 33 ? 31.179 -51.040 21.032 1.00 24.51 70 ASP B N 1
ATOM 1372 C CA . ASP B 1 33 ? 32.248 -51.996 20.756 1.00 31.59 70 ASP B CA 1
ATOM 1373 C C . ASP B 1 33 ? 31.703 -53.274 20.132 1.00 31.05 70 ASP B C 1
ATOM 1374 O O . ASP B 1 33 ? 32.392 -53.925 19.338 1.00 29.74 70 ASP B O 1
ATOM 1379 N N . GLU B 1 34 ? 30.475 -53.656 20.488 1.00 30.27 71 GLU B N 1
ATOM 1380 C CA . GLU B 1 34 ? 29.872 -54.842 19.894 1.00 31.44 71 GLU B CA 1
ATOM 1381 C C . GLU B 1 34 ? 29.474 -54.589 18.443 1.00 25.23 71 GLU B C 1
ATOM 1382 O O . GLU B 1 34 ? 29.653 -55.461 17.586 1.00 25.60 71 GLU B O 1
ATOM 1388 N N . LEU B 1 35 ? 28.945 -53.399 18.142 1.00 24.69 72 LEU B N 1
ATOM 1389 C CA . LEU B 1 35 ? 28.697 -53.041 16.748 1.00 24.54 72 LEU B CA 1
ATOM 1390 C C . LEU B 1 35 ? 29.992 -53.058 15.946 1.00 24.86 72 LEU B C 1
ATOM 1391 O O . LEU B 1 35 ? 30.020 -53.518 14.800 1.00 29.07 72 LEU B O 1
ATOM 1396 N N . ALA B 1 36 ? 31.075 -52.559 16.541 1.00 22.50 73 ALA B N 1
ATOM 1397 C CA . ALA B 1 36 ? 32.338 -52.430 15.822 1.00 22.87 73 ALA B CA 1
ATOM 1398 C C . ALA B 1 36 ? 32.978 -53.786 15.551 1.00 23.78 73 ALA B C 1
ATOM 1399 O O . ALA B 1 36 ? 33.489 -54.026 14.452 1.00 25.25 73 ALA B O 1
ATOM 1401 N N . THR B 1 37 ? 32.972 -54.682 16.542 1.00 28.03 74 THR B N 1
ATOM 1402 C CA . THR B 1 37 ? 33.686 -55.948 16.421 1.00 28.02 74 THR B CA 1
ATOM 1403 C C . THR B 1 37 ? 32.894 -57.028 15.692 1.00 30.39 74 THR B C 1
ATOM 1404 O O . THR B 1 37 ? 33.493 -58.002 15.222 1.00 27.07 74 THR B O 1
ATOM 1408 N N . LYS B 1 38 ? 31.572 -56.903 15.608 1.00 24.09 75 LYS B N 1
ATOM 1409 C CA . LYS B 1 38 ? 30.739 -57.978 15.085 1.00 30.88 75 LYS B CA 1
ATOM 1410 C C . LYS B 1 38 ? 29.901 -57.598 13.874 1.00 32.36 75 LYS B C 1
ATOM 1411 O O . LYS B 1 38 ? 29.652 -58.457 13.022 1.00 29.06 75 LYS B O 1
ATOM 1417 N N . ALA B 1 39 ? 29.443 -56.349 13.783 1.00 25.59 76 ALA B N 1
ATOM 1418 C CA . ALA B 1 39 ? 28.419 -55.965 12.821 1.00 27.88 76 ALA B CA 1
ATOM 1419 C C . ALA B 1 39 ? 28.945 -55.252 11.583 1.00 28.35 76 ALA B C 1
ATOM 1420 O O . ALA B 1 39 ? 28.231 -55.214 10.576 1.00 25.22 76 ALA B O 1
ATOM 1422 N N . ILE B 1 40 ? 30.148 -54.666 11.631 1.00 22.64 77 ILE B N 1
ATOM 1423 C CA . ILE B 1 40 ? 30.638 -53.912 10.481 1.00 22.83 77 ILE B CA 1
ATOM 1424 C C . ILE B 1 40 ? 30.737 -54.833 9.274 1.00 19.22 77 ILE B C 1
ATOM 1425 O O . ILE B 1 40 ? 31.367 -55.895 9.333 1.00 21.19 77 ILE B O 1
ATOM 1430 N N . GLY B 1 41 ? 30.114 -54.429 8.171 1.00 20.84 78 GLY B N 1
ATOM 1431 C CA . GLY B 1 41 ? 30.187 -55.205 6.947 1.00 28.05 78 GLY B CA 1
ATOM 1432 C C . GLY B 1 41 ? 29.426 -56.514 6.976 1.00 27.40 78 GLY B C 1
ATOM 1433 O O . GLY B 1 41 ? 29.793 -57.449 6.257 1.00 23.01 78 GLY B O 1
ATOM 1434 N N . LYS B 1 42 ? 28.370 -56.605 7.781 1.00 26.07 79 LYS B N 1
ATOM 1435 C CA . LYS B 1 42 ? 27.635 -57.850 7.966 1.00 28.07 79 LYS B CA 1
ATOM 1436 C C . LYS B 1 42 ? 26.154 -57.631 7.695 1.00 29.19 79 LYS B C 1
ATOM 1437 O O . LYS B 1 42 ? 25.660 -56.500 7.638 1.00 20.59 79 LYS B O 1
ATOM 1443 N N . LYS B 1 43 ? 25.439 -58.745 7.563 1.00 28.27 80 LYS B N 1
ATOM 1444 C CA . LYS B 1 43 ? 23.995 -58.738 7.392 1.00 22.64 80 LYS B CA 1
ATOM 1445 C C . LYS B 1 43 ? 23.436 -60.001 8.029 1.00 23.27 80 LYS B C 1
ATOM 1446 O O . LYS B 1 43 ? 24.144 -60.998 8.176 1.00 23.83 80 LYS B O 1
ATOM 1452 N N . ILE B 1 44 ? 22.162 -59.938 8.428 1.00 23.60 81 ILE B N 1
ATOM 1453 C CA . ILE B 1 44 ? 21.508 -61.099 9.021 1.00 30.87 81 ILE B CA 1
ATOM 1454 C C . ILE B 1 44 ? 21.476 -62.246 8.020 1.00 29.75 81 ILE B C 1
ATOM 1455 O O . ILE B 1 44 ? 21.217 -62.053 6.826 1.00 27.61 81 ILE B O 1
ATOM 1460 N N . GLN B 1 45 ? 21.770 -63.449 8.506 1.00 28.32 82 GLN B N 1
ATOM 1461 C CA . GLN B 1 45 ? 21.924 -64.635 7.677 1.00 32.51 82 GLN B CA 1
ATOM 1462 C C . GLN B 1 45 ? 20.762 -65.597 7.899 1.00 39.20 82 GLN B C 1
ATOM 1463 O O . GLN B 1 45 ? 20.245 -65.715 9.016 1.00 29.03 82 GLN B O 1
ATOM 1469 N N . GLN B 1 46 ? 20.328 -66.252 6.823 1.00 36.43 83 GLN B N 1
ATOM 1470 C CA . GLN B 1 46 ? 19.370 -67.344 6.950 1.00 37.98 83 GLN B CA 1
ATOM 1471 C C . GLN B 1 46 ? 19.911 -68.410 7.898 1.00 33.26 83 GLN B C 1
ATOM 1472 O O . GLN B 1 46 ? 21.094 -68.754 7.855 1.00 33.75 83 GLN B O 1
ATOM 1478 N N . ASN B 1 47 ? 19.039 -68.907 8.780 1.00 33.46 84 ASN B N 1
ATOM 1479 C CA . ASN B 1 47 ? 19.335 -69.924 9.792 1.00 41.72 84 ASN B CA 1
ATOM 1480 C C . ASN B 1 47 ? 20.228 -69.413 10.914 1.00 43.48 84 ASN B C 1
ATOM 1481 O O . ASN B 1 47 ? 20.654 -70.205 11.763 1.00 50.92 84 ASN B O 1
ATOM 1486 N N . GLY B 1 48 ? 20.539 -68.130 10.943 1.00 31.23 85 GLY B N 1
ATOM 1487 C CA . GLY B 1 48 ? 21.237 -67.573 12.080 1.00 34.04 85 GLY B CA 1
ATOM 1488 C C . GLY B 1 48 ? 22.649 -67.136 11.724 1.00 34.96 85 GLY B C 1
ATOM 1489 O O . GLY B 1 48 ? 23.227 -67.538 10.709 1.00 31.77 85 GLY B O 1
ATOM 1490 N N . GLY B 1 49 ? 23.210 -66.305 12.595 1.00 34.48 86 GLY B N 1
ATOM 1491 C CA . GLY B 1 49 ? 24.540 -65.777 12.381 1.00 34.61 86 GLY B CA 1
ATOM 1492 C C . GLY B 1 49 ? 24.519 -64.604 11.424 1.00 29.93 86 GLY B C 1
ATOM 1493 O O . GLY B 1 49 ? 23.472 -64.155 10.951 1.00 28.00 86 GLY B O 1
ATOM 1494 N N . LEU B 1 50 ? 25.714 -64.109 11.122 1.00 28.14 87 LEU B N 1
ATOM 1495 C CA . LEU B 1 50 ? 25.891 -62.957 10.250 1.00 26.88 87 LEU B CA 1
ATOM 1496 C C . LEU B 1 50 ? 26.678 -63.360 9.013 1.00 26.96 87 LEU B C 1
ATOM 1497 O O . LEU B 1 50 ? 27.632 -64.142 9.097 1.00 28.60 87 LEU B O 1
ATOM 1502 N N . ALA B 1 51 ? 26.268 -62.829 7.866 1.00 26.43 88 ALA B N 1
ATOM 1503 C CA . ALA B 1 51 ? 26.950 -63.060 6.604 1.00 28.24 88 ALA B CA 1
ATOM 1504 C C . ALA B 1 51 ? 27.641 -61.779 6.156 1.00 27.28 88 ALA B C 1
ATOM 1505 O O . ALA B 1 51 ? 27.247 -60.671 6.529 1.00 25.24 88 ALA B O 1
ATOM 1507 N N . VAL B 1 52 ? 28.678 -61.948 5.336 1.00 29.24 89 VAL B N 1
ATOM 1508 C CA . VAL B 1 52 ? 29.467 -60.813 4.870 1.00 35.70 89 VAL B CA 1
ATOM 1509 C C . VAL B 1 52 ? 28.669 -59.992 3.866 1.00 35.03 89 VAL B C 1
ATOM 1510 O O . VAL B 1 52 ? 28.039 -60.536 2.949 1.00 40.38 89 VAL B O 1
ATOM 1514 N N . GLU B 1 53 ? 28.695 -58.667 4.036 1.00 32.07 90 GLU B N 1
ATOM 1515 C CA . GLU B 1 53 ? 28.107 -57.727 3.078 1.00 35.90 90 GLU B CA 1
ATOM 1516 C C . GLU B 1 53 ? 28.892 -56.420 3.222 1.00 31.48 90 GLU B C 1
ATOM 1517 O O . GLU B 1 53 ? 28.556 -55.560 4.037 1.00 35.77 90 GLU B O 1
ATOM 1523 N N . ALA B 1 54 ? 29.962 -56.306 2.442 1.00 32.82 91 ALA B N 1
ATOM 1524 C CA . ALA B 1 54 ? 30.937 -55.242 2.642 1.00 33.99 91 ALA B CA 1
ATOM 1525 C C . ALA B 1 54 ? 30.429 -53.881 2.172 1.00 31.64 91 ALA B C 1
ATOM 1526 O O . ALA B 1 54 ? 29.701 -53.776 1.182 1.00 34.56 91 ALA B O 1
ATOM 1528 N N . GLY B 1 55 ? 30.812 -52.838 2.908 1.00 30.10 92 GLY B N 1
ATOM 1529 C CA . GLY B 1 55 ? 30.724 -51.470 2.422 1.00 35.65 92 GLY B CA 1
ATOM 1530 C C . GLY B 1 55 ? 29.401 -50.736 2.453 1.00 36.31 92 GLY B C 1
ATOM 1531 O O . GLY B 1 55 ? 29.157 -49.902 1.582 1.00 41.38 92 GLY B O 1
ATOM 1532 N N . HIS B 1 56 ? 28.558 -50.976 3.448 1.00 28.09 93 HIS B N 1
ATOM 1533 C CA . HIS B 1 56 ? 27.292 -50.251 3.584 1.00 29.47 93 HIS B CA 1
ATOM 1534 C C . HIS B 1 56 ? 27.033 -49.963 5.053 1.00 24.98 93 HIS B C 1
ATOM 1535 O O . HIS B 1 56 ? 25.959 -50.229 5.591 1.00 27.05 93 HIS B O 1
ATOM 1542 N N . ASN B 1 57 ? 28.038 -49.395 5.711 1.00 19.32 94 ASN B N 1
ATOM 1543 C CA . ASN B 1 57 ? 28.017 -49.170 7.145 1.00 23.37 94 ASN B CA 1
ATOM 1544 C C . ASN B 1 57 ? 27.488 -47.798 7.535 1.00 18.77 94 ASN B C 1
ATOM 1545 O O . ASN B 1 57 ? 27.637 -47.407 8.696 1.00 20.82 94 ASN B O 1
ATOM 1550 N N . GLY B 1 58 ? 26.851 -47.078 6.608 1.00 25.45 95 GLY B N 1
ATOM 1551 C CA . GLY B 1 58 ? 26.455 -45.705 6.887 1.00 30.12 95 GLY B CA 1
ATOM 1552 C C . GLY B 1 58 ? 25.443 -45.591 8.012 1.00 28.54 95 GLY B C 1
ATOM 1553 O O . GLY B 1 58 ? 25.589 -44.755 8.911 1.00 23.35 95 GLY B O 1
ATOM 1554 N N . THR B 1 59 ? 24.400 -46.430 7.981 1.00 19.78 96 THR B N 1
ATOM 1555 C CA . THR B 1 59 ? 23.386 -46.361 9.028 1.00 25.52 96 THR B CA 1
ATOM 1556 C C . THR B 1 59 ? 23.901 -46.921 10.345 1.00 17.71 96 THR B C 1
ATOM 1557 O O . THR B 1 59 ? 23.450 -46.495 11.415 1.00 17.25 96 THR B O 1
ATOM 1561 N N . LEU B 1 60 ? 24.843 -47.864 10.293 1.00 17.80 97 LEU B N 1
ATOM 1562 C CA . LEU B 1 60 ? 25.447 -48.370 11.519 1.00 21.14 97 LEU B CA 1
ATOM 1563 C C . LEU B 1 60 ? 26.246 -47.281 12.230 1.00 21.26 97 LEU B C 1
ATOM 1564 O O . LEU B 1 60 ? 26.212 -47.184 13.462 1.00 16.82 97 LEU B O 1
ATOM 1569 N N . LEU B 1 61 ? 26.979 -46.462 11.472 1.00 18.19 98 LEU B N 1
ATOM 1570 C CA . LEU B 1 61 ? 27.721 -45.365 12.088 1.00 20.49 98 LEU B CA 1
ATOM 1571 C C . LEU B 1 61 ? 26.786 -44.283 12.621 1.00 19.86 98 LEU B C 1
ATOM 1572 O O . LEU B 1 61 ? 27.097 -43.639 13.631 1.00 19.51 98 LEU B O 1
ATOM 1577 N N . ALA B 1 62 ? 25.646 -44.063 11.964 1.00 20.17 99 ALA B N 1
ATOM 1578 C CA . ALA B 1 62 ? 24.640 -43.172 12.535 1.00 21.24 99 ALA B CA 1
ATOM 1579 C C . ALA B 1 62 ? 24.175 -43.687 13.891 1.00 20.91 99 ALA B C 1
ATOM 1580 O O . ALA B 1 62 ? 23.897 -42.901 14.803 1.00 19.33 99 ALA B O 1
ATOM 1582 N N . GLY B 1 63 ? 24.109 -45.012 14.051 1.00 23.05 100 GLY B N 1
ATOM 1583 C CA . GLY B 1 63 ? 23.733 -45.572 15.338 1.00 27.21 100 GLY B CA 1
ATOM 1584 C C . GLY B 1 63 ? 24.783 -45.352 16.411 1.00 25.72 100 GLY B C 1
ATOM 1585 O O . GLY B 1 63 ? 24.459 -44.979 17.542 1.00 28.39 100 GLY B O 1
ATOM 1586 N N . ALA B 1 64 ? 26.056 -45.564 16.072 1.00 23.07 101 ALA B N 1
ATOM 1587 C CA . ALA B 1 64 ? 27.120 -45.279 17.029 1.00 19.43 101 ALA B CA 1
ATOM 1588 C C . ALA B 1 64 ? 27.151 -43.796 17.368 1.00 19.90 101 ALA B C 1
ATOM 1589 O O . ALA B 1 64 ? 27.371 -43.417 18.525 1.00 23.71 101 ALA B O 1
ATOM 1591 N N . TYR B 1 65 ? 26.927 -42.945 16.367 1.00 19.94 102 TYR B N 1
ATOM 1592 C CA . TYR B 1 65 ? 26.821 -41.511 16.610 1.00 20.76 102 TYR B CA 1
ATOM 1593 C C . TYR B 1 65 ? 25.727 -41.197 17.621 1.00 19.69 102 TYR B C 1
ATOM 1594 O O . TYR B 1 65 ? 25.934 -40.394 18.538 1.00 22.79 102 TYR B O 1
ATOM 1603 N N . THR B 1 66 ? 24.555 -41.824 17.471 1.00 19.17 103 THR B N 1
ATOM 1604 C CA . THR B 1 66 ? 23.451 -41.556 18.384 1.00 20.24 103 THR B CA 1
ATOM 1605 C C . THR B 1 66 ? 23.766 -42.048 19.789 1.00 21.34 103 THR B C 1
ATOM 1606 O O . THR B 1 66 ? 23.384 -41.409 20.777 1.00 23.64 103 THR B O 1
ATOM 1610 N N . ILE B 1 67 ? 24.421 -43.203 19.901 1.00 18.64 104 ILE B N 1
ATOM 1611 C CA . ILE B 1 67 ? 24.773 -43.717 21.219 1.00 23.55 104 ILE B CA 1
ATOM 1612 C C . ILE B 1 67 ? 25.820 -42.825 21.878 1.00 21.35 104 ILE B C 1
ATOM 1613 O O . ILE B 1 67 ? 25.781 -42.599 23.093 1.00 26.34 104 ILE B O 1
ATOM 1618 N N . SER B 1 68 ? 26.767 -42.299 21.092 1.00 19.49 105 SER B N 1
ATOM 1619 C CA . SER B 1 68 ? 27.723 -41.339 21.636 1.00 24.34 105 SER B CA 1
ATOM 1620 C C . SER B 1 68 ? 27.005 -40.109 22.174 1.00 30.05 105 SER B C 1
ATOM 1621 O O . SER B 1 68 ? 27.427 -39.519 23.177 1.00 27.32 105 SER B O 1
ATOM 1624 N N . LYS B 1 69 ? 25.932 -39.691 21.497 1.00 28.59 106 LYS B N 1
ATOM 1625 C CA . LYS B 1 69 ? 25.143 -38.571 21.988 1.00 33.84 106 LYS B CA 1
ATOM 1626 C C . LYS B 1 69 ? 24.321 -38.952 23.208 1.00 45.52 106 LYS B C 1
ATOM 1627 O O . LYS B 1 69 ? 23.904 -38.058 23.948 1.00 64.35 106 LYS B O 1
ATOM 1633 N N . LEU B 1 70 ? 23.962 -40.231 23.379 1.00 33.49 107 LEU B N 1
ATOM 1634 C CA . LEU B 1 70 ? 23.346 -40.649 24.640 1.00 31.89 107 LEU B CA 1
ATOM 1635 C C . LEU B 1 70 ? 24.362 -40.676 25.793 1.00 30.08 107 LEU B C 1
ATOM 1636 O O . LEU B 1 70 ? 24.015 -40.341 26.931 1.00 32.78 107 LEU B O 1
ATOM 1641 N N . ILE B 1 71 ? 25.622 -41.031 25.510 1.00 27.07 108 ILE B N 1
ATOM 1642 C CA . ILE B 1 71 ? 26.655 -41.132 26.549 1.00 28.31 108 ILE B CA 1
ATOM 1643 C C . ILE B 1 71 ? 26.952 -39.788 27.210 1.00 30.88 108 ILE B C 1
ATOM 1644 O O . ILE B 1 71 ? 27.045 -39.708 28.445 1.00 34.18 108 ILE B O 1
ATOM 1649 N N . THR B 1 72 ? 27.108 -38.711 26.424 1.00 34.20 109 THR B N 1
ATOM 1650 C CA . THR B 1 72 ? 27.345 -37.403 27.038 1.00 36.01 109 THR B CA 1
ATOM 1651 C C . THR B 1 72 ? 26.145 -36.981 27.888 1.00 44.64 109 THR B C 1
ATOM 1652 O O . THR B 1 72 ? 26.304 -36.367 28.950 1.00 45.75 109 THR B O 1
ATOM 1656 N N . GLN B 1 73 ? 24.929 -37.275 27.411 1.00 61.20 110 GLN B N 1
ATOM 1657 C CA . GLN B 1 73 ? 23.725 -36.944 28.165 1.00 51.35 110 GLN B CA 1
ATOM 1658 C C . GLN B 1 73 ? 23.735 -37.624 29.522 1.00 40.82 110 GLN B C 1
ATOM 1659 O O . GLN B 1 73 ? 23.382 -37.006 30.531 1.00 42.29 110 GLN B O 1
ATOM 1665 N N . LYS B 1 74 ? 24.120 -38.903 29.570 1.00 36.15 111 LYS B N 1
ATOM 1666 C CA . LYS B 1 74 ? 24.162 -39.594 30.856 1.00 39.38 111 LYS B CA 1
ATOM 1667 C C . LYS B 1 74 ? 25.235 -38.992 31.759 1.00 42.09 111 LYS B C 1
ATOM 1668 O O . LYS B 1 74 ? 25.041 -38.866 32.975 1.00 43.35 111 LYS B O 1
ATOM 1674 N N . LEU B 1 75 ? 26.372 -38.613 31.177 1.00 33.83 112 LEU B N 1
ATOM 1675 C CA . LEU B 1 75 ? 27.419 -37.953 31.945 1.00 41.29 112 LEU B CA 1
ATOM 1676 C C . LEU B 1 75 ? 26.945 -36.621 32.513 1.00 44.37 112 LEU B C 1
ATOM 1677 O O . LEU B 1 75 ? 27.398 -36.214 33.588 1.00 42.24 112 LEU B O 1
ATOM 1682 N N . ASP B 1 76 ? 26.032 -35.934 31.816 1.00 47.22 113 ASP B N 1
ATOM 1683 C CA . ASP B 1 76 ? 25.489 -34.682 32.337 1.00 57.32 113 ASP B CA 1
ATOM 1684 C C . ASP B 1 76 ? 24.644 -34.897 33.585 1.00 57.01 113 ASP B C 1
ATOM 1685 O O . ASP B 1 76 ? 24.637 -34.045 34.480 1.00 59.31 113 ASP B O 1
ATOM 1690 N N . GLY B 1 77 ? 23.924 -36.014 33.664 1.00 52.29 114 GLY B N 1
ATOM 1691 C CA . GLY B 1 77 ? 23.109 -36.286 34.831 1.00 51.33 114 GLY B CA 1
ATOM 1692 C C . GLY B 1 77 ? 23.878 -36.683 36.070 1.00 54.13 114 GLY B C 1
ATOM 1693 O O . GLY B 1 77 ? 23.270 -36.841 37.132 1.00 58.24 114 GLY B O 1
ATOM 1694 N N . LEU B 1 78 ? 25.195 -36.840 35.967 1.00 54.51 115 LEU B N 1
ATOM 1695 C CA . LEU B 1 78 ? 26.014 -37.245 37.102 1.00 59.63 115 LEU B CA 1
ATOM 1696 C C . LEU B 1 78 ? 26.393 -36.031 37.941 1.00 67.06 115 LEU B C 1
ATOM 1697 O O . LEU B 1 78 ? 27.116 -35.145 37.473 1.00 69.54 115 LEU B O 1
ATOM 1702 N N . LYS B 1 79 ? 25.915 -36.000 39.181 1.00 72.61 116 LYS B N 1
ATOM 1703 C CA . LYS B 1 79 ? 26.283 -34.954 40.128 1.00 82.06 116 LYS B CA 1
ATOM 1704 C C . LYS B 1 79 ? 25.938 -35.379 41.551 1.00 87.19 116 LYS B C 1
ATOM 1705 O O . LYS B 1 79 ? 26.682 -35.098 42.491 1.00 92.10 116 LYS B O 1
ATOM 1711 N N . SER B 1 81 ? 28.844 -34.811 43.117 1.00 88.51 118 SER B N 1
ATOM 1712 C CA . SER B 1 81 ? 29.797 -35.461 44.008 1.00 92.27 118 SER B CA 1
ATOM 1713 C C . SER B 1 81 ? 31.165 -34.798 43.901 1.00 95.92 118 SER B C 1
ATOM 1714 O O . SER B 1 81 ? 31.819 -34.876 42.862 1.00 92.94 118 SER B O 1
ATOM 1717 N N . GLU B 1 82 ? 31.593 -34.152 44.989 1.00 104.23 119 GLU B N 1
ATOM 1718 C CA . GLU B 1 82 ? 32.844 -33.400 44.972 1.00 107.70 119 GLU B CA 1
ATOM 1719 C C . GLU B 1 82 ? 34.048 -34.297 44.723 1.00 104.14 119 GLU B C 1
ATOM 1720 O O . GLU B 1 82 ? 35.067 -33.836 44.198 1.00 103.39 119 GLU B O 1
ATOM 1726 N N . LYS B 1 83 ? 33.951 -35.577 45.084 1.00 102.13 120 LYS B N 1
ATOM 1727 C CA . LYS B 1 83 ? 35.090 -36.473 44.920 1.00 100.26 120 LYS B CA 1
ATOM 1728 C C . LYS B 1 83 ? 35.283 -36.857 43.457 1.00 92.31 120 LYS B C 1
ATOM 1729 O O . LYS B 1 83 ? 36.420 -36.963 42.983 1.00 93.12 120 LYS B O 1
ATOM 1735 N N . LEU B 1 84 ? 34.188 -37.068 42.726 1.00 85.33 121 LEU B N 1
ATOM 1736 C CA . LEU B 1 84 ? 34.239 -37.539 41.349 1.00 76.91 121 LEU B CA 1
ATOM 1737 C C . LEU B 1 84 ? 34.148 -36.411 40.327 1.00 74.92 121 LEU B C 1
ATOM 1738 O O . LEU B 1 84 ? 33.979 -36.688 39.137 1.00 68.30 121 LEU B O 1
ATOM 1743 N N . LYS B 1 85 ? 34.256 -35.151 40.760 1.00 51.72 122 LYS B N 1
ATOM 1744 C CA . LYS B 1 85 ? 34.019 -34.030 39.854 1.00 53.31 122 LYS B CA 1
ATOM 1745 C C . LYS B 1 85 ? 35.001 -34.041 38.689 1.00 52.17 122 LYS B C 1
ATOM 1746 O O . LYS B 1 85 ? 34.613 -33.855 37.530 1.00 52.58 122 LYS B O 1
ATOM 1752 N N . GLU B 1 86 ? 36.283 -34.262 38.981 1.00 50.29 123 GLU B N 1
ATOM 1753 C CA . GLU B 1 86 ? 37.302 -34.233 37.938 1.00 56.04 123 GLU B CA 1
ATOM 1754 C C . GLU B 1 86 ? 37.193 -35.442 37.018 1.00 50.35 123 GLU B C 1
ATOM 1755 O O . GLU B 1 86 ? 37.359 -35.318 35.798 1.00 46.38 123 GLU B O 1
ATOM 1761 N N . LYS B 1 87 ? 36.917 -36.619 37.583 1.00 47.41 124 LYS B N 1
ATOM 1762 C CA . LYS B 1 87 ? 36.776 -37.822 36.769 1.00 46.76 124 LYS B CA 1
ATOM 1763 C C . LYS B 1 87 ? 35.533 -37.769 35.886 1.00 46.51 124 LYS B C 1
ATOM 1764 O O . LYS B 1 87 ? 35.548 -38.280 34.759 1.00 42.22 124 LYS B O 1
ATOM 1770 N N . ILE B 1 88 ? 34.452 -37.158 36.373 1.00 48.12 125 ILE B N 1
ATOM 1771 C CA . ILE B 1 88 ? 33.252 -37.007 35.554 1.00 49.44 125 ILE B CA 1
ATOM 1772 C C . ILE B 1 88 ? 33.502 -36.022 34.418 1.00 49.10 125 ILE B C 1
ATOM 1773 O O . ILE B 1 88 ? 33.149 -36.278 33.261 1.00 48.55 125 ILE B O 1
ATOM 1778 N N . GLU B 1 89 ? 34.120 -34.881 34.730 1.00 51.95 126 GLU B N 1
ATOM 1779 C CA . GLU B 1 89 ? 34.348 -33.865 33.709 1.00 52.60 126 GLU B CA 1
ATOM 1780 C C . GLU B 1 89 ? 35.314 -34.348 32.634 1.00 48.20 126 GLU B C 1
ATOM 1781 O O . GLU B 1 89 ? 35.191 -33.950 31.470 1.00 43.45 126 GLU B O 1
ATOM 1787 N N . ASN B 1 90 ? 36.281 -35.193 33.003 1.00 50.50 127 ASN B N 1
ATOM 1788 C CA . ASN B 1 90 ? 37.199 -35.751 32.014 1.00 50.38 127 ASN B CA 1
ATOM 1789 C C . ASN B 1 90 ? 36.476 -36.686 31.051 1.00 41.72 127 ASN B C 1
ATOM 1790 O O . ASN B 1 90 ? 36.771 -36.697 29.850 1.00 39.28 127 ASN B O 1
ATOM 1795 N N . ALA B 1 91 ? 35.555 -37.504 31.563 1.00 40.65 128 ALA B N 1
ATOM 1796 C CA . ALA B 1 91 ? 34.798 -38.393 30.687 1.00 35.02 128 ALA B CA 1
ATOM 1797 C C . ALA B 1 91 ? 33.904 -37.603 29.741 1.00 35.84 128 ALA B C 1
ATOM 1798 O O . ALA B 1 91 ? 33.774 -37.956 28.562 1.00 34.90 128 ALA B O 1
ATOM 1800 N N . LYS B 1 92 ? 33.287 -36.526 30.239 1.00 33.45 129 LYS B N 1
ATOM 1801 C CA . LYS B 1 92 ? 32.402 -35.716 29.406 1.00 40.56 129 LYS B CA 1
ATOM 1802 C C . LYS B 1 92 ? 33.158 -35.058 28.258 1.00 38.03 129 LYS B C 1
ATOM 1803 O O . LYS B 1 92 ? 32.650 -34.986 27.133 1.00 34.32 129 LYS B O 1
ATOM 1809 N N . LYS B 1 93 ? 34.362 -34.545 28.526 1.00 41.34 130 LYS B N 1
ATOM 1810 C CA . LYS B 1 93 ? 35.164 -33.954 27.459 1.00 38.95 130 LYS B CA 1
ATOM 1811 C C . LYS B 1 93 ? 35.543 -34.999 26.415 1.00 36.36 130 LYS B C 1
ATOM 1812 O O . LYS B 1 93 ? 35.507 -34.727 25.209 1.00 34.27 130 LYS B O 1
ATOM 1818 N N . CYS B 1 94 ? 35.900 -36.206 26.861 1.00 37.45 131 CYS B N 1
ATOM 1819 C CA . CYS B 1 94 ? 36.232 -37.278 25.926 1.00 34.07 131 CYS B CA 1
ATOM 1820 C C . CYS B 1 94 ? 35.015 -37.707 25.111 1.00 29.92 131 CYS B C 1
ATOM 1821 O O . CYS B 1 94 ? 35.143 -38.054 23.930 1.00 28.44 131 CYS B O 1
ATOM 1824 N N . SER B 1 95 ? 33.827 -37.704 25.718 1.00 29.09 132 SER B N 1
ATOM 1825 C CA . SER B 1 95 ? 32.639 -38.107 24.970 1.00 29.22 132 SER B CA 1
ATOM 1826 C C . SER B 1 95 ? 32.299 -37.083 23.894 1.00 32.64 132 SER B C 1
ATOM 1827 O O . SER B 1 95 ? 31.887 -37.448 22.786 1.00 29.37 132 SER B O 1
ATOM 1830 N N . GLU B 1 96 ? 32.476 -35.795 24.195 1.00 33.78 133 GLU B N 1
ATOM 1831 C CA . GLU B 1 96 ? 32.227 -34.768 23.190 1.00 32.60 133 GLU B CA 1
ATOM 1832 C C . GLU B 1 96 ? 33.270 -34.809 22.078 1.00 34.83 133 GLU B C 1
ATOM 1833 O O . GLU B 1 96 ? 32.936 -34.623 20.903 1.00 31.03 133 GLU B O 1
ATOM 1839 N N . ASP B 1 97 ? 34.538 -35.060 22.426 1.00 31.72 134 ASP B N 1
ATOM 1840 C CA . ASP B 1 97 ? 35.577 -35.168 21.404 1.00 33.81 134 ASP B CA 1
ATOM 1841 C C . ASP B 1 97 ? 35.271 -36.291 20.422 1.00 32.50 134 ASP B C 1
ATOM 1842 O O . ASP B 1 97 ? 35.463 -36.140 19.208 1.00 29.39 134 ASP B O 1
ATOM 1847 N N . PHE B 1 98 ? 34.788 -37.426 20.929 1.00 27.77 135 PHE B N 1
ATOM 1848 C CA . PHE B 1 98 ? 34.446 -38.542 20.055 1.00 28.69 135 PHE B CA 1
ATOM 1849 C C . PHE B 1 98 ? 33.320 -38.159 19.101 1.00 25.51 135 PHE B C 1
ATOM 1850 O O . PHE B 1 98 ? 33.427 -38.361 17.885 1.00 25.01 135 PHE B O 1
ATOM 1858 N N . THR B 1 99 ? 32.243 -37.572 19.633 1.00 26.02 136 THR B N 1
ATOM 1859 C CA . THR B 1 99 ? 31.131 -37.143 18.788 1.00 28.36 136 THR B CA 1
ATOM 1860 C C . THR B 1 99 ? 31.596 -36.138 17.738 1.00 34.23 136 THR B C 1
ATOM 1861 O O . THR B 1 99 ? 31.229 -36.237 16.561 1.00 26.92 136 THR B O 1
ATOM 1865 N N . LYS B 1 100 ? 32.406 -35.156 18.154 1.00 29.15 137 LYS B N 1
ATOM 1866 C CA . LYS B 1 100 ? 32.861 -34.125 17.225 1.00 30.74 137 LYS B CA 1
ATOM 1867 C C . LYS B 1 100 ? 33.773 -34.699 16.147 1.00 34.04 137 LYS B C 1
ATOM 1868 O O . LYS B 1 100 ? 33.750 -34.236 15.000 1.00 30.52 137 LYS B O 1
ATOM 1874 N N . LYS B 1 101 ? 34.588 -35.700 16.491 1.00 30.37 138 LYS B N 1
ATOM 1875 C CA . LYS B 1 101 ? 35.475 -36.289 15.493 1.00 28.32 138 LYS B CA 1
ATOM 1876 C C . LYS B 1 101 ? 34.677 -37.009 14.414 1.00 26.78 138 LYS B C 1
ATOM 1877 O O . LYS B 1 101 ? 34.975 -36.872 13.221 1.00 29.29 138 LYS B O 1
ATOM 1883 N N . LEU B 1 102 ? 33.655 -37.774 14.816 1.00 25.37 139 LEU B N 1
ATOM 1884 C CA . LEU B 1 102 ? 32.772 -38.417 13.846 1.00 26.58 139 LEU B CA 1
ATOM 1885 C C . LEU B 1 102 ? 32.138 -37.393 12.914 1.00 25.28 139 LEU B C 1
ATOM 1886 O O . LEU B 1 102 ? 32.047 -37.621 11.702 1.00 25.65 139 LEU B O 1
ATOM 1891 N N . GLU B 1 103 ? 31.684 -36.263 13.464 1.00 26.70 140 GLU B N 1
ATOM 1892 C CA . GLU B 1 103 ? 31.086 -35.216 12.639 1.00 33.60 140 GLU B CA 1
ATOM 1893 C C . GLU B 1 103 ? 32.089 -34.655 11.637 1.00 34.44 140 GLU B C 1
ATOM 1894 O O . GLU B 1 103 ? 31.735 -34.367 10.488 1.00 33.94 140 GLU B O 1
ATOM 1900 N N . GLY B 1 104 ? 33.337 -34.456 12.066 1.00 34.06 141 GLY B N 1
ATOM 1901 C CA . GLY B 1 104 ? 34.351 -33.920 11.174 1.00 34.68 141 GLY B CA 1
ATOM 1902 C C . GLY B 1 104 ? 34.688 -34.827 10.009 1.00 33.17 141 GLY B C 1
ATOM 1903 O O . GLY B 1 104 ? 35.148 -34.340 8.970 1.00 30.92 141 GLY B O 1
ATOM 1904 N N . GLU B 1 105 ? 34.452 -36.134 10.148 1.00 32.89 142 GLU B N 1
ATOM 1905 C CA . GLU B 1 105 ? 34.733 -37.109 9.101 1.00 33.93 142 GLU B CA 1
ATOM 1906 C C . GLU B 1 105 ? 33.506 -37.420 8.253 1.00 29.48 142 GLU B C 1
ATOM 1907 O O . GLU B 1 105 ? 33.393 -38.526 7.708 1.00 30.32 142 GLU B O 1
ATOM 1913 N N . HIS B 1 106 ? 32.577 -36.463 8.144 1.00 29.57 143 HI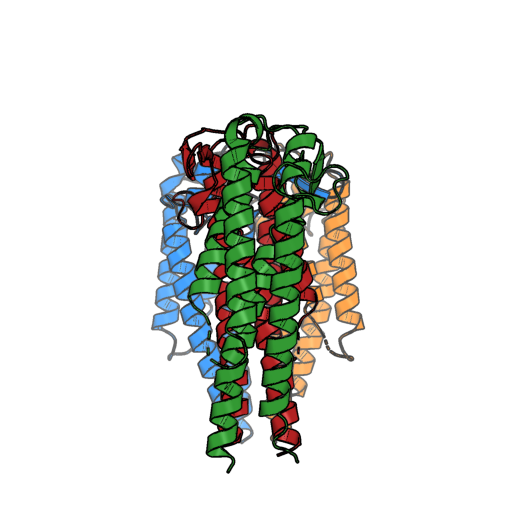S B N 1
ATOM 1914 C CA . HIS B 1 106 ? 31.323 -36.707 7.440 1.00 32.89 143 HIS B CA 1
ATOM 1915 C C . HIS B 1 106 ? 31.547 -37.085 5.983 1.00 29.84 143 HIS B C 1
ATOM 1916 O O . HIS B 1 106 ? 30.766 -37.860 5.420 1.00 29.63 143 HIS B O 1
ATOM 1923 N N . ALA B 1 107 ? 32.612 -36.568 5.362 1.00 31.02 144 ALA B N 1
ATOM 1924 C CA . ALA B 1 107 ? 32.856 -36.856 3.952 1.00 31.38 144 ALA B CA 1
ATOM 1925 C C . ALA B 1 107 ? 33.027 -38.349 3.705 1.00 33.10 144 ALA B C 1
ATOM 1926 O O . ALA B 1 107 ? 32.650 -38.851 2.638 1.00 36.15 144 ALA B O 1
ATOM 1928 N N A GLN B 1 108 ? 33.589 -39.069 4.673 0.53 30.15 145 GLN B N 1
ATOM 1929 N N B GLN B 1 108 ? 33.575 -39.081 4.674 0.47 30.11 145 GLN B N 1
ATOM 1930 C CA A GLN B 1 108 ? 33.799 -40.506 4.567 0.53 25.76 145 GLN B CA 1
ATOM 1931 C CA B GLN B 1 108 ? 33.756 -40.518 4.528 0.47 25.83 145 GLN B CA 1
ATOM 1932 C C A GLN B 1 108 ? 32.830 -41.326 5.404 0.53 24.95 145 GLN B C 1
ATOM 1933 C C B GLN B 1 108 ? 32.846 -41.348 5.422 0.47 24.99 145 GLN B C 1
ATOM 1934 O O A GLN B 1 108 ? 32.498 -42.449 5.017 0.53 26.13 145 GLN B O 1
ATOM 1935 O O B GLN B 1 108 ? 32.570 -42.505 5.086 0.47 25.80 145 GLN B O 1
ATOM 1946 N N . LEU B 1 109 ? 32.371 -40.797 6.539 1.00 22.50 146 LEU B N 1
ATOM 1947 C CA . LEU B 1 109 ? 31.471 -41.522 7.426 1.00 24.72 146 LEU B CA 1
ATOM 1948 C C . LEU B 1 109 ? 30.009 -41.152 7.244 1.00 26.39 146 LEU B C 1
ATOM 1949 O O . LEU B 1 109 ? 29.137 -41.930 7.650 1.00 24.28 146 LEU B O 1
ATOM 1954 N N . GLY B 1 110 ? 29.725 -39.989 6.668 1.00 31.25 147 GLY B N 1
ATOM 1955 C CA . GLY B 1 110 ? 28.361 -39.525 6.534 1.00 34.39 147 GLY B CA 1
ATOM 1956 C C . GLY B 1 110 ? 27.822 -39.783 5.147 1.00 32.26 147 GLY B C 1
ATOM 1957 O O . GLY B 1 110 ? 27.282 -38.886 4.495 1.00 34.92 147 GLY B O 1
ATOM 1958 N N . ILE B 1 111 ? 27.995 -41.019 4.683 1.00 27.85 148 ILE B N 1
ATOM 1959 C CA . ILE B 1 111 ? 27.451 -41.483 3.419 1.00 34.39 148 ILE B CA 1
ATOM 1960 C C . ILE B 1 111 ? 26.791 -42.828 3.681 1.00 36.81 148 ILE B C 1
ATOM 1961 O O . ILE B 1 111 ? 26.929 -43.413 4.754 1.00 35.85 148 ILE B O 1
ATOM 1966 N N . GLU B 1 112 ? 26.042 -43.302 2.688 1.00 36.15 149 GLU B N 1
ATOM 1967 C CA . GLU B 1 112 ? 25.423 -44.619 2.790 1.00 30.95 149 GLU B CA 1
ATOM 1968 C C . GLU B 1 112 ? 26.463 -45.732 2.669 1.00 32.15 149 GLU B C 1
ATOM 1969 O O . GLU B 1 112 ? 26.451 -46.690 3.457 1.00 28.04 149 GLU B O 1
ATOM 1975 N N A ASN B 1 113 ? 27.366 -45.596 1.710 0.33 32.07 150 ASN B N 1
ATOM 1976 N N B ASN B 1 113 ? 27.334 -45.642 1.678 0.67 31.55 150 ASN B N 1
ATOM 1977 C CA A ASN B 1 113 ? 28.312 -46.625 1.275 0.33 32.17 150 ASN B CA 1
ATOM 1978 C CA B ASN B 1 113 ? 28.258 -46.730 1.358 0.67 32.16 150 ASN B CA 1
ATOM 1979 C C A ASN B 1 113 ? 29.619 -46.569 2.064 0.33 28.40 150 ASN B C 1
ATOM 1980 C C B ASN B 1 113 ? 29.601 -46.527 2.063 0.67 28.20 150 ASN B C 1
ATOM 1981 O O A ASN B 1 113 ? 30.704 -46.616 1.487 0.33 28.34 150 ASN B O 1
ATOM 1982 O O B ASN B 1 113 ? 30.660 -46.433 1.445 0.67 28.03 150 ASN B O 1
ATOM 1991 N N . VAL B 1 114 ? 29.537 -46.465 3.392 1.00 25.08 151 VAL B N 1
ATOM 1992 C CA . VAL B 1 114 ? 30.747 -46.359 4.203 1.00 26.37 151 VAL B CA 1
ATOM 1993 C C . VAL B 1 114 ? 31.491 -47.691 4.152 1.00 25.21 151 VAL B C 1
ATOM 1994 O O . VAL B 1 114 ? 30.936 -48.738 4.497 1.00 23.27 151 VAL B O 1
ATOM 1998 N N . THR B 1 115 ? 32.756 -47.650 3.736 1.00 22.73 152 THR B N 1
ATOM 1999 C CA . THR B 1 115 ? 33.540 -48.874 3.611 1.00 18.04 152 THR B CA 1
ATOM 2000 C C . THR B 1 115 ? 33.821 -49.483 4.985 1.00 16.81 152 THR B C 1
ATOM 2001 O O . THR B 1 115 ? 33.823 -48.798 6.012 1.00 24.28 152 THR B O 1
ATOM 2005 N N . ASP B 1 116 ? 34.059 -50.801 4.995 1.00 29.92 153 ASP B N 1
ATOM 2006 C CA . ASP B 1 116 ? 34.435 -51.466 6.241 1.00 22.39 153 ASP B CA 1
ATOM 2007 C C . ASP B 1 116 ? 35.669 -50.809 6.858 1.00 23.05 153 ASP B C 1
ATOM 2008 O O . ASP B 1 116 ? 35.744 -50.626 8.079 1.00 22.24 153 ASP B O 1
ATOM 2013 N N . GLU B 1 117 ? 36.643 -50.438 6.023 1.00 24.32 154 GLU B N 1
ATOM 2014 C CA . GLU B 1 117 ? 37.874 -49.835 6.530 1.00 39.53 154 GLU B CA 1
ATOM 2015 C C . GLU B 1 117 ? 37.591 -48.535 7.275 1.00 29.84 154 GLU B C 1
ATOM 2016 O O . GLU B 1 117 ? 38.109 -48.310 8.375 1.00 26.46 154 GLU B O 1
ATOM 2022 N N . ASN B 1 118 ? 36.775 -47.660 6.687 1.00 23.26 155 ASN B N 1
ATOM 2023 C CA . ASN B 1 118 ? 36.513 -46.367 7.316 1.00 24.91 155 ASN B CA 1
ATOM 2024 C C . ASN B 1 118 ? 35.658 -46.515 8.572 1.00 28.81 155 ASN B C 1
ATOM 2025 O O . ASN B 1 118 ? 35.857 -45.781 9.549 1.00 21.62 155 ASN B O 1
ATOM 2030 N N . ALA B 1 119 ? 34.706 -47.460 8.571 1.00 20.43 156 ALA B N 1
ATOM 2031 C CA . ALA B 1 119 ? 33.905 -47.702 9.769 1.00 19.59 156 ALA B CA 1
ATOM 2032 C C . ALA B 1 119 ? 34.769 -48.184 10.929 1.00 19.92 156 ALA B C 1
ATOM 2033 O O . ALA B 1 119 ? 34.541 -47.798 12.082 1.00 26.01 156 ALA B O 1
ATOM 2035 N N . LYS B 1 120 ? 35.744 -49.060 10.653 1.00 20.82 157 LYS B N 1
ATOM 2036 C CA . LYS B 1 120 ? 36.647 -49.512 11.710 1.00 21.63 157 LYS B CA 1
ATOM 2037 C C . LYS B 1 120 ? 37.524 -48.373 12.213 1.00 22.26 157 LYS B C 1
ATOM 2038 O O . LYS B 1 120 ? 37.763 -48.250 13.421 1.00 22.43 157 LYS B O 1
ATOM 2044 N N . LYS B 1 121 ? 38.008 -47.525 11.304 1.00 22.94 158 LYS B N 1
ATOM 2045 C CA . LYS B 1 121 ? 38.782 -46.360 11.715 1.00 23.97 158 LYS B CA 1
ATOM 2046 C C . LYS B 1 121 ? 37.988 -45.442 12.635 1.00 23.68 158 LYS B C 1
ATOM 2047 O O . LYS B 1 121 ? 38.588 -44.642 13.362 1.00 24.76 158 LYS B O 1
ATOM 2053 N N . ALA B 1 122 ? 36.657 -45.563 12.641 1.00 21.83 159 ALA B N 1
ATOM 2054 C CA . ALA B 1 122 ? 35.805 -44.690 13.435 1.00 21.71 159 ALA B CA 1
ATOM 2055 C C . ALA B 1 122 ? 35.463 -45.268 14.803 1.00 21.37 159 ALA B C 1
ATOM 2056 O O . ALA B 1 122 ? 35.432 -44.522 15.785 1.00 22.11 159 ALA B O 1
ATOM 2058 N N . ILE B 1 123 ? 35.186 -46.574 14.907 1.00 20.65 160 ILE B N 1
ATOM 2059 C CA . ILE B 1 123 ? 34.618 -47.125 16.133 1.00 20.59 160 ILE B CA 1
ATOM 2060 C C . ILE B 1 123 ? 35.300 -48.404 16.608 1.00 20.92 160 ILE B C 1
ATOM 2061 O O . ILE B 1 123 ? 34.891 -48.949 17.633 1.00 25.78 160 ILE B O 1
ATOM 2066 N N . LEU B 1 124 ? 36.302 -48.915 15.904 1.00 24.23 161 LEU B N 1
ATOM 2067 C CA . LEU B 1 124 ? 36.997 -50.139 16.328 1.00 25.90 161 LEU B CA 1
ATOM 2068 C C . LEU B 1 124 ? 38.302 -49.735 17.011 1.00 23.80 161 LEU B C 1
ATOM 2069 O O . LEU B 1 124 ? 39.281 -49.387 16.348 1.00 24.73 161 LEU B O 1
ATOM 2074 N N . ILE B 1 125 ? 38.332 -49.814 18.343 1.00 24.92 162 ILE B N 1
ATOM 2075 C CA . ILE B 1 125 ? 39.471 -49.271 19.073 1.00 26.36 162 ILE B CA 1
ATOM 2076 C C . ILE B 1 125 ? 40.733 -50.087 18.846 1.00 31.59 162 ILE B C 1
ATOM 2077 O O . ILE B 1 125 ? 41.836 -49.594 19.112 1.00 29.32 162 ILE B O 1
ATOM 2082 N N . THR B 1 126 ? 40.611 -51.323 18.367 1.00 32.73 163 THR B N 1
ATOM 2083 C CA . THR B 1 126 ? 41.782 -52.116 18.027 1.00 34.55 163 THR B CA 1
ATOM 2084 C C . THR B 1 126 ? 42.246 -51.895 16.593 1.00 31.16 163 THR B C 1
ATOM 2085 O O . THR B 1 126 ? 43.250 -52.487 16.186 1.00 33.81 163 THR B O 1
ATOM 2089 N N . ASP B 1 127 ? 41.552 -51.053 15.827 1.00 29.14 164 ASP B N 1
ATOM 2090 C CA . ASP B 1 127 ? 41.984 -50.742 14.471 1.00 36.73 164 ASP B CA 1
ATOM 2091 C C . ASP B 1 127 ? 43.375 -50.123 14.501 1.00 41.28 164 ASP B C 1
ATOM 2092 O O . ASP B 1 127 ? 43.710 -49.361 15.412 1.00 39.37 164 ASP B O 1
ATOM 2097 N N . ALA B 1 128 ? 44.192 -50.470 13.504 1.00 34.58 165 ALA B N 1
ATOM 2098 C CA . ALA B 1 128 ? 45.579 -50.016 13.497 1.00 39.87 165 ALA B CA 1
ATOM 2099 C C . ALA B 1 128 ? 45.678 -48.507 13.304 1.00 41.16 165 ALA B C 1
ATOM 2100 O O . ALA B 1 128 ? 46.461 -47.841 13.991 1.00 48.43 165 ALA B O 1
ATOM 2102 N N . ALA B 1 129 ? 44.897 -47.948 12.377 1.00 40.22 166 ALA B N 1
ATOM 2103 C CA . ALA B 1 129 ? 44.985 -46.519 12.090 1.00 39.58 166 ALA B CA 1
ATOM 2104 C C . ALA B 1 129 ? 44.151 -45.697 13.068 1.00 33.27 166 ALA B C 1
ATOM 2105 O O . ALA B 1 129 ? 44.630 -44.694 13.609 1.00 34.47 166 ALA B O 1
ATOM 2107 N N . LYS B 1 130 ? 42.905 -46.116 13.298 1.00 30.52 167 LYS B N 1
ATOM 2108 C CA . LYS B 1 130 ? 41.951 -45.482 14.220 1.00 40.03 167 LYS B CA 1
ATOM 2109 C C . LYS B 1 130 ? 42.005 -43.954 14.159 1.00 42.13 167 LYS B C 1
ATOM 2110 O O . LYS B 1 130 ? 42.021 -43.258 15.177 1.00 43.56 167 LYS B O 1
ATOM 2116 N N . ASP B 1 131 ? 41.999 -43.429 12.934 1.00 38.32 168 ASP B N 1
ATOM 2117 C CA . ASP B 1 131 ? 42.173 -42.001 12.695 1.00 38.02 168 ASP B CA 1
ATOM 2118 C C . ASP B 1 131 ? 40.886 -41.310 12.251 1.00 30.27 168 ASP B C 1
ATOM 2119 O O . ASP B 1 131 ? 40.938 -40.188 11.741 1.00 31.84 168 ASP B O 1
ATOM 2124 N N . LYS B 1 132 ? 39.729 -41.956 12.425 1.00 27.90 169 LYS B N 1
ATOM 2125 C CA . LYS B 1 132 ? 38.445 -41.335 12.112 1.00 31.77 169 LYS B CA 1
ATOM 2126 C C . LYS B 1 132 ? 37.502 -41.320 13.311 1.00 26.20 169 LYS B C 1
ATOM 2127 O O . LYS B 1 132 ? 36.283 -41.221 13.137 1.00 26.78 169 LYS B O 1
ATOM 2133 N N . GLY B 1 133 ? 38.037 -41.424 14.523 1.00 26.65 170 GLY B N 1
ATOM 2134 C CA . GLY B 1 133 ? 37.224 -41.366 15.721 1.00 26.32 170 GLY B CA 1
ATOM 2135 C C . GLY B 1 133 ? 37.576 -42.429 16.744 1.00 26.55 170 GLY B C 1
ATOM 2136 O O . GLY B 1 133 ? 37.340 -42.251 17.942 1.00 26.15 170 GLY B O 1
ATOM 2137 N N . ALA B 1 134 ? 38.149 -43.545 16.285 1.00 24.13 171 ALA B N 1
ATOM 2138 C CA . ALA B 1 134 ? 38.384 -44.664 17.192 1.00 24.41 171 ALA B CA 1
ATOM 2139 C C . ALA B 1 134 ? 39.410 -44.324 18.267 1.00 24.58 171 ALA B C 1
ATOM 2140 O O . ALA B 1 134 ? 39.332 -44.859 19.380 1.00 25.03 171 ALA B O 1
ATOM 2142 N N . ALA B 1 135 ? 40.369 -43.440 17.967 1.00 24.89 172 ALA B N 1
ATOM 2143 C CA . ALA B 1 135 ? 41.321 -43.016 18.991 1.00 26.79 172 ALA B CA 1
ATOM 2144 C C . ALA B 1 135 ? 40.634 -42.194 20.076 1.00 27.54 172 ALA B C 1
ATOM 2145 O O . ALA B 1 135 ? 40.975 -42.310 21.259 1.00 27.03 172 ALA B O 1
ATOM 2147 N N . GLU B 1 136 ? 39.680 -41.339 19.693 1.00 25.31 173 GLU B N 1
ATOM 2148 C CA . GLU B 1 136 ? 38.882 -40.636 20.693 1.00 28.37 173 GLU B CA 1
ATOM 2149 C C . GLU B 1 136 ? 38.001 -41.600 21.475 1.00 28.58 173 GLU B C 1
ATOM 2150 O O . GLU B 1 136 ? 37.835 -41.448 22.691 1.00 24.70 173 GLU B O 1
ATOM 2156 N N . LEU B 1 137 ? 37.436 -42.603 20.793 1.00 23.33 174 LEU B N 1
ATOM 2157 C CA . LEU B 1 137 ? 36.654 -43.624 21.480 1.00 23.23 174 LEU B CA 1
ATOM 2158 C C . LEU B 1 137 ? 37.511 -44.363 22.496 1.00 27.61 174 LEU B C 1
ATOM 2159 O O . LEU B 1 137 ? 37.046 -44.692 23.594 1.00 24.81 174 LEU B O 1
ATOM 2164 N N . GLU B 1 138 ? 38.770 -44.635 22.142 1.00 29.63 175 GLU B N 1
ATOM 2165 C CA . GLU B 1 138 ? 39.671 -45.310 23.068 1.00 27.34 175 GLU B CA 1
ATOM 2166 C C . GLU B 1 138 ? 39.914 -44.476 24.322 1.00 33.21 175 GLU B C 1
ATOM 2167 O O . GLU B 1 138 ? 39.941 -45.015 25.434 1.00 32.51 175 GLU B O 1
ATOM 2173 N N . LYS B 1 139 ? 40.083 -43.155 24.169 1.00 28.65 176 LYS B N 1
ATOM 2174 C CA . LYS B 1 139 ? 40.240 -42.311 25.350 1.00 30.11 176 LYS B CA 1
ATOM 2175 C C . LYS B 1 139 ? 38.967 -42.268 26.174 1.00 29.40 176 LYS B C 1
ATOM 2176 O O . LYS B 1 139 ? 39.022 -42.209 27.408 1.00 36.56 176 LYS B O 1
ATOM 2182 N N . LEU B 1 140 ? 37.811 -42.281 25.509 1.00 29.15 177 LEU B N 1
ATOM 2183 C CA . LEU B 1 140 ? 36.553 -42.292 26.239 1.00 26.64 177 LEU B CA 1
ATOM 2184 C C . LEU B 1 140 ? 36.413 -43.569 27.055 1.00 32.89 177 LEU B C 1
ATOM 2185 O O . LEU B 1 140 ? 35.954 -43.531 28.203 1.00 30.96 177 LEU B O 1
ATOM 2190 N N . PHE B 1 141 ? 36.804 -44.709 26.478 1.00 34.92 178 PHE B N 1
ATOM 2191 C CA . PHE B 1 141 ? 36.808 -45.960 27.230 1.00 34.97 178 PHE B CA 1
ATOM 2192 C C . PHE B 1 141 ? 37.651 -45.838 28.493 1.00 34.46 178 PHE B C 1
ATOM 2193 O O . PHE B 1 141 ? 37.206 -46.201 29.586 1.00 35.89 178 PHE B O 1
ATOM 2201 N N . LYS B 1 142 ? 38.869 -45.305 28.362 1.00 39.72 179 LYS B N 1
ATOM 2202 C CA . LYS B 1 142 ? 39.763 -45.203 29.512 1.00 41.88 179 LYS B CA 1
ATOM 22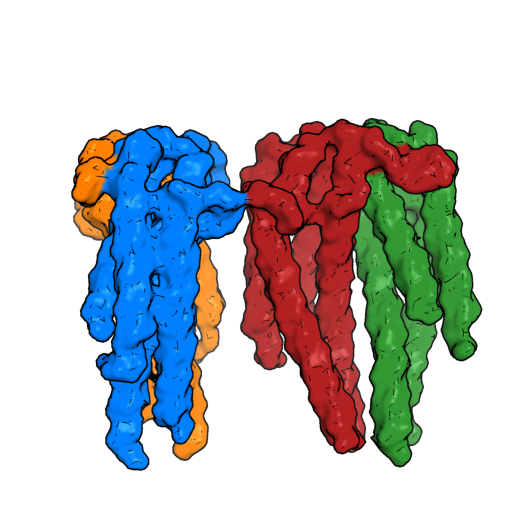03 C C . LYS B 1 142 ? 39.208 -44.258 30.570 1.00 40.04 179 LYS B C 1
ATOM 2204 O O . LYS B 1 142 ? 39.287 -44.545 31.770 1.00 43.39 179 LYS B O 1
ATOM 2210 N N . ALA B 1 143 ? 38.644 -43.125 30.147 1.00 35.50 180 ALA B N 1
ATOM 2211 C CA . ALA B 1 143 ? 38.087 -42.176 31.108 1.00 44.32 180 ALA B CA 1
ATOM 2212 C C . ALA B 1 143 ? 36.900 -42.773 31.858 1.00 41.15 180 ALA B C 1
ATOM 2213 O O . ALA B 1 143 ? 36.727 -42.530 33.058 1.00 42.56 180 ALA B O 1
ATOM 2215 N N . VAL B 1 144 ? 36.070 -43.558 31.168 1.00 37.06 181 VAL B N 1
ATOM 2216 C CA . VAL B 1 144 ? 34.909 -44.158 31.819 1.00 32.82 181 VAL B CA 1
ATOM 2217 C C . VAL B 1 144 ? 35.334 -45.301 32.733 1.00 41.29 181 VAL B C 1
ATOM 2218 O O . VAL B 1 144 ? 34.781 -45.477 33.826 1.00 40.50 181 VAL B O 1
ATOM 2222 N N . GLU B 1 145 ? 36.326 -46.089 32.310 1.00 42.29 182 GLU B N 1
ATOM 2223 C CA . GLU B 1 145 ? 36.838 -47.149 33.173 1.00 50.37 182 GLU B CA 1
ATOM 2224 C C . GLU B 1 145 ? 37.441 -46.574 34.448 1.00 54.47 182 GLU B C 1
ATOM 2225 O O . GLU B 1 145 ? 37.271 -47.139 35.535 1.00 57.63 182 GLU B O 1
ATOM 2231 N N . ASN B 1 146 ? 38.146 -45.445 34.337 1.00 55.29 183 ASN B N 1
ATOM 2232 C CA . ASN B 1 146 ? 38.699 -44.800 35.523 1.00 59.11 183 ASN B CA 1
ATOM 2233 C C . ASN B 1 146 ? 37.595 -44.252 36.418 1.00 54.05 183 ASN B C 1
ATOM 2234 O O . ASN B 1 146 ? 37.683 -44.344 37.648 1.00 52.65 183 ASN B O 1
ATOM 2239 N N . LEU B 1 147 ? 36.541 -43.695 35.820 1.00 47.81 184 LEU B N 1
ATOM 2240 C CA . LEU B 1 147 ? 35.412 -43.217 36.613 1.00 48.18 184 LEU B CA 1
ATOM 2241 C C . LEU B 1 147 ? 34.702 -44.374 37.304 1.00 45.36 184 LEU B C 1
ATOM 2242 O O . LEU B 1 147 ? 34.279 -44.250 38.459 1.00 49.46 184 LEU B O 1
ATOM 2247 N N . ALA B 1 148 ? 34.563 -45.507 36.612 1.00 43.46 185 ALA B N 1
ATOM 2248 C CA . ALA B 1 148 ? 33.908 -46.663 37.212 1.00 48.12 185 ALA B CA 1
ATOM 2249 C C . ALA B 1 148 ? 34.709 -47.198 38.392 1.00 53.64 185 ALA B C 1
ATOM 2250 O O . ALA B 1 148 ? 34.138 -47.533 39.436 1.00 55.53 185 ALA B O 1
ATOM 2252 N N . LYS B 1 149 ? 36.035 -47.283 38.248 1.00 56.29 186 LYS B N 1
ATOM 2253 C CA . LYS B 1 149 ? 36.863 -47.803 39.333 1.00 60.05 186 LYS B CA 1
ATOM 2254 C C . LYS B 1 149 ? 36.750 -46.935 40.582 1.00 60.82 186 LYS B C 1
ATOM 2255 O O . LYS B 1 149 ? 36.684 -47.455 41.702 1.00 66.12 186 LYS B O 1
ATOM 2261 N N . ALA B 1 150 ? 36.719 -45.612 40.411 1.00 59.36 187 ALA B N 1
ATOM 2262 C CA . ALA B 1 150 ? 36.595 -44.723 41.562 1.00 64.05 187 ALA B CA 1
ATOM 2263 C C . ALA B 1 150 ? 35.217 -44.832 42.202 1.00 64.17 187 ALA B C 1
ATOM 2264 O O . ALA B 1 150 ? 35.090 -44.771 43.430 1.00 66.32 187 ALA B O 1
ATOM 2266 N N . ALA B 1 151 ? 34.172 -44.986 41.386 1.00 60.37 188 ALA B N 1
ATOM 2267 C CA . ALA B 1 151 ? 32.826 -45.129 41.931 1.00 60.26 188 ALA B CA 1
ATOM 2268 C C . ALA B 1 151 ? 32.670 -46.457 42.660 1.00 62.26 188 ALA B C 1
ATOM 2269 O O . ALA B 1 151 ? 32.009 -46.525 43.704 1.00 63.15 188 ALA B O 1
ATOM 2271 N N . LYS B 1 152 ? 33.270 -47.522 42.123 1.00 63.44 189 LYS B N 1
ATOM 2272 C CA . LYS B 1 152 ? 33.198 -48.827 42.769 1.00 69.65 189 LYS B CA 1
ATOM 2273 C C . LYS B 1 152 ? 33.966 -48.845 44.084 1.00 73.33 189 LYS B C 1
ATOM 2274 O O . LYS B 1 152 ? 33.605 -49.590 45.002 1.00 74.33 189 LYS B O 1
ATOM 2280 N N . GLU B 1 153 ? 35.019 -48.032 44.194 1.00 77.40 190 GLU B N 1
ATOM 2281 C CA . GLU B 1 153 ? 35.754 -47.930 45.451 1.00 84.85 190 GLU B CA 1
ATOM 2282 C C . GLU B 1 153 ? 34.976 -47.138 46.494 1.00 85.19 190 GLU B C 1
ATOM 2283 O O . GLU B 1 153 ? 35.076 -47.430 47.691 1.00 89.31 190 GLU B O 1
ATOM 2289 N N . MET B 1 154 ? 34.204 -46.137 46.065 1.00 83.79 191 MET B N 1
ATOM 2290 C CA . MET B 1 154 ? 33.383 -45.383 47.006 1.00 88.62 191 MET B CA 1
ATOM 2291 C C . MET B 1 154 ? 32.280 -46.250 47.600 1.00 85.60 191 MET B C 1
ATOM 2292 O O . MET B 1 154 ? 31.949 -46.118 48.783 1.00 88.71 191 MET B O 1
ATOM 2297 N N . LEU B 1 155 ? 31.699 -47.140 46.794 1.00 82.21 192 LEU B N 1
ATOM 2298 C CA . LEU B 1 155 ? 30.664 -48.031 47.305 1.00 83.92 192 LEU B CA 1
ATOM 2299 C C . LEU B 1 155 ? 31.242 -49.060 48.268 1.00 87.14 192 LEU B C 1
ATOM 2300 O O . LEU B 1 155 ? 30.594 -49.428 49.255 1.00 90.07 192 LEU B O 1
ATOM 2305 N N . ALA B 1 156 ? 32.463 -49.531 48.003 1.00 86.88 193 ALA B N 1
ATOM 2306 C CA . ALA B 1 156 ? 33.099 -50.480 48.909 1.00 89.80 193 ALA B CA 1
ATOM 2307 C C . ALA B 1 156 ? 33.462 -49.830 50.238 1.00 95.29 193 ALA B C 1
ATOM 2308 O O . ALA B 1 156 ? 33.409 -50.489 51.282 1.00 98.64 193 ALA B O 1
ATOM 2310 N N . ASN B 1 157 ? 33.831 -48.547 50.221 1.00 96.39 194 ASN B N 1
ATOM 2311 C CA . ASN B 1 157 ? 34.130 -47.852 51.468 1.00 102.93 194 ASN B CA 1
ATOM 2312 C C . ASN B 1 157 ? 32.870 -47.599 52.286 1.00 102.38 194 ASN B C 1
ATOM 2313 O O . ASN B 1 157 ? 32.925 -47.604 53.521 1.00 109.37 194 ASN B O 1
ATOM 2318 N N . SER B 1 158 ? 31.734 -47.374 51.622 1.00 94.74 195 SER B N 1
ATOM 2319 C CA . SER B 1 158 ? 30.488 -47.164 52.351 1.00 95.15 195 SER B CA 1
ATOM 2320 C C . SER B 1 158 ? 30.023 -48.446 53.030 1.00 96.21 195 SER B C 1
ATOM 2321 O O . SER B 1 158 ? 29.593 -48.420 54.189 1.00 100.56 195 SER B O 1
ATOM 2324 N N . VAL B 1 159 ? 30.109 -49.573 52.332 1.00 93.73 196 VAL B N 1
ATOM 2325 C CA . VAL B 1 159 ? 29.657 -50.847 52.877 1.00 95.06 196 VAL B CA 1
ATOM 2326 C C . VAL B 1 159 ? 30.667 -51.374 53.892 1.00 102.01 196 VAL B C 1
ATOM 2327 O O . VAL B 1 159 ? 30.562 -51.100 55.087 1.00 105.51 196 VAL B O 1
ATOM 2331 N N . ASN C 1 4 ? -10.775 -22.787 63.903 1.00 116.63 41 ASN C N 1
ATOM 2332 C CA . ASN C 1 4 ? -11.800 -23.111 62.918 1.00 113.66 41 ASN C CA 1
ATOM 2333 C C . ASN C 1 4 ? -11.158 -23.702 61.669 1.00 108.94 41 ASN C C 1
ATOM 2334 O O . ASN C 1 4 ? -11.682 -23.568 60.563 1.00 104.87 41 ASN C O 1
ATOM 2339 N N . LEU C 1 5 ? -10.029 -24.385 61.871 1.00 110.55 42 LEU C N 1
ATOM 2340 C CA . LEU C 1 5 ? -9.158 -24.775 60.767 1.00 106.94 42 LEU C CA 1
ATOM 2341 C C . LEU C 1 5 ? -9.831 -25.706 59.766 1.00 106.23 42 LEU C C 1
ATOM 2342 O O . LEU C 1 5 ? -9.391 -25.772 58.615 1.00 102.48 42 LEU C O 1
ATOM 2347 N N . THR C 1 6 ? -10.897 -26.407 60.156 1.00 110.68 43 THR C N 1
ATOM 2348 C CA . THR C 1 6 ? -11.576 -27.259 59.186 1.00 109.73 43 THR C CA 1
ATOM 2349 C C . THR C 1 6 ? -12.355 -26.438 58.164 1.00 108.38 43 THR C C 1
ATOM 2350 O O . THR C 1 6 ? -12.472 -26.848 57.003 1.00 104.29 43 THR C O 1
ATOM 2354 N N . GLU C 1 7 ? -12.866 -25.267 58.554 1.00 112.09 44 GLU C N 1
ATOM 2355 C CA . GLU C 1 7 ? -13.539 -24.420 57.575 1.00 110.42 44 GLU C CA 1
ATOM 2356 C C . GLU C 1 7 ? -12.544 -23.718 56.657 1.00 101.15 44 GLU C C 1
ATOM 2357 O O . GLU C 1 7 ? -12.838 -23.497 55.476 1.00 96.26 44 GLU C O 1
ATOM 2363 N N . ILE C 1 8 ? -11.360 -23.377 57.171 1.00 98.92 45 ILE C N 1
ATOM 2364 C CA . ILE C 1 8 ? -10.365 -22.682 56.358 1.00 92.71 45 ILE C CA 1
ATOM 2365 C C . ILE C 1 8 ? -9.742 -23.619 55.328 1.00 89.43 45 ILE C C 1
ATOM 2366 O O . ILE C 1 8 ? -9.561 -23.246 54.163 1.00 86.37 45 ILE C O 1
ATOM 2371 N N . SER C 1 9 ? -9.403 -24.847 55.735 1.00 91.56 46 SER C N 1
ATOM 2372 C CA . SER C 1 9 ? -8.817 -25.797 54.793 1.00 89.57 46 SER C CA 1
ATOM 2373 C C . SER C 1 9 ? -9.769 -26.090 53.643 1.00 87.24 46 SER C C 1
ATOM 2374 O O . SER C 1 9 ? -9.343 -26.225 52.490 1.00 82.91 46 SER C O 1
ATOM 2377 N N . LYS C 1 10 ? -11.065 -26.187 53.939 1.00 90.62 47 LYS C N 1
ATOM 2378 C CA . LYS C 1 10 ? -12.062 -26.339 52.890 1.00 89.37 47 LYS C CA 1
ATOM 2379 C C . LYS C 1 10 ? -12.141 -25.092 52.017 1.00 83.91 47 LYS C C 1
ATOM 2380 O O . LYS C 1 10 ? -12.356 -25.196 50.804 1.00 80.47 47 LYS C O 1
ATOM 2386 N N . LYS C 1 11 ? -11.961 -23.910 52.614 1.00 83.01 48 LYS C N 1
ATOM 2387 C CA . LYS C 1 11 ? -12.034 -22.665 51.855 1.00 78.32 48 LYS C CA 1
ATOM 2388 C C . LYS C 1 11 ? -10.836 -22.497 50.926 1.00 74.22 48 LYS C C 1
ATOM 2389 O O . LYS C 1 11 ? -10.978 -21.985 49.808 1.00 71.04 48 LYS C O 1
ATOM 2395 N N . ILE C 1 12 ? -9.648 -22.912 51.370 1.00 75.78 49 ILE C N 1
ATOM 2396 C CA . ILE C 1 12 ? -8.456 -22.749 50.543 1.00 74.14 49 ILE C CA 1
ATOM 2397 C C . ILE C 1 12 ? -8.550 -23.619 49.295 1.00 69.94 49 ILE C C 1
ATOM 2398 O O . ILE C 1 12 ? -8.242 -23.172 48.183 1.00 66.24 49 ILE C O 1
ATOM 2403 N N . THR C 1 13 ? -8.987 -24.869 49.456 1.00 70.30 50 THR C N 1
ATOM 2404 C CA . THR C 1 13 ? -9.052 -25.789 48.326 1.00 67.85 50 THR C CA 1
ATOM 2405 C C . THR C 1 13 ? -10.111 -25.362 47.314 1.00 67.17 50 THR C C 1
ATOM 2406 O O . THR C 1 13 ? -9.892 -25.462 46.101 1.00 63.01 50 THR C O 1
ATOM 2410 N N . GLU C 1 14 ? -11.265 -24.888 47.791 1.00 71.94 51 GLU C N 1
ATOM 2411 C CA . GLU C 1 14 ? -12.349 -24.539 46.876 1.00 73.72 51 GLU C CA 1
ATOM 2412 C C . GLU C 1 14 ? -12.026 -23.281 46.079 1.00 70.51 51 GLU C C 1
ATOM 2413 O O . GLU C 1 14 ? -12.395 -23.172 44.904 1.00 67.50 51 GLU C O 1
ATOM 2419 N N . SER C 1 15 ? -11.338 -22.319 46.697 1.00 71.64 52 SER C N 1
ATOM 2420 C CA . SER C 1 15 ? -10.918 -21.128 45.967 1.00 69.78 52 SER C CA 1
ATOM 2421 C C . SER C 1 15 ? -9.717 -21.404 45.071 1.00 63.59 52 SER C C 1
ATOM 2422 O O . SER C 1 15 ? -9.550 -20.738 44.043 1.00 60.04 52 SER C O 1
ATOM 2425 N N . ASN C 1 16 ? -8.877 -22.376 45.437 1.00 63.47 53 ASN C N 1
ATOM 2426 C CA . ASN C 1 16 ? -7.760 -22.750 44.577 1.00 59.06 53 ASN C CA 1
ATOM 2427 C C . ASN C 1 16 ? -8.233 -23.454 43.312 1.00 54.44 53 ASN C C 1
ATOM 2428 O O . ASN C 1 16 ? -7.570 -23.367 42.272 1.00 50.66 53 ASN C O 1
ATOM 2433 N N . ALA C 1 17 ? -9.367 -24.155 43.376 1.00 56.76 54 ALA C N 1
ATOM 2434 C CA . ALA C 1 17 ? -9.924 -24.758 42.170 1.00 56.54 54 ALA C CA 1
ATOM 2435 C C . ALA C 1 17 ? -10.308 -23.695 41.151 1.00 55.36 54 ALA C C 1
ATOM 2436 O O . ALA C 1 17 ? -10.214 -23.931 39.941 1.00 53.84 54 ALA C O 1
ATOM 2438 N N . VAL C 1 18 ? -10.745 -22.524 41.619 1.00 54.16 55 VAL C N 1
ATOM 2439 C CA . VAL C 1 18 ? -11.045 -21.425 40.709 1.00 50.23 55 VAL C CA 1
ATOM 2440 C C . VAL C 1 18 ? -9.762 -20.885 40.087 1.00 49.39 55 VAL C C 1
ATOM 2441 O O . VAL C 1 18 ? -9.703 -20.627 38.879 1.00 50.97 55 VAL C O 1
ATOM 2445 N N . VAL C 1 19 ? -8.713 -20.719 40.898 1.00 47.89 56 VAL C N 1
ATOM 2446 C CA . VAL C 1 19 ? -7.434 -20.234 40.382 1.00 45.47 56 VAL C CA 1
ATOM 2447 C C . VAL C 1 19 ? -6.880 -21.191 39.334 1.00 43.47 56 VAL C C 1
ATOM 2448 O O . VAL C 1 19 ? -6.372 -20.767 38.288 1.00 41.30 56 VAL C O 1
ATOM 2452 N N . LEU C 1 20 ? -6.973 -22.498 39.595 1.00 44.86 57 LEU C N 1
ATOM 2453 C CA . LEU C 1 20 ? -6.508 -23.482 38.622 1.00 42.13 57 LEU C CA 1
ATOM 2454 C C . LEU C 1 20 ? -7.321 -23.414 37.337 1.00 41.33 57 LEU C C 1
ATOM 2455 O O . LEU C 1 20 ? -6.765 -23.499 36.235 1.00 41.74 57 LEU C O 1
ATOM 2460 N N . ALA C 1 21 ? -8.641 -23.270 37.456 1.00 42.03 58 ALA C N 1
ATOM 2461 C CA . ALA C 1 21 ? -9.480 -23.219 36.266 1.00 41.31 58 ALA C CA 1
ATOM 2462 C C . ALA C 1 21 ? -9.230 -21.956 35.453 1.00 38.84 58 ALA C C 1
ATOM 2463 O O . ALA C 1 21 ? -9.304 -21.992 34.220 1.00 36.99 58 ALA C O 1
ATOM 2465 N N . VAL C 1 22 ? -8.924 -20.838 36.115 1.00 42.67 59 VAL C N 1
ATOM 2466 C CA . VAL C 1 22 ? -8.639 -19.607 35.384 1.00 40.41 59 VAL C CA 1
ATOM 2467 C C . VAL C 1 22 ? -7.271 -19.681 34.713 1.00 39.16 59 VAL C C 1
ATOM 2468 O O . VAL C 1 22 ? -7.099 -19.218 33.579 1.00 41.07 59 VAL C O 1
ATOM 2472 N N . LYS C 1 23 ? -6.281 -20.275 35.389 1.00 37.81 60 LYS C N 1
ATOM 2473 C CA . LYS C 1 23 ? -4.960 -20.422 34.781 1.00 37.15 60 LYS C CA 1
ATOM 2474 C C . LYS C 1 23 ? -5.037 -21.224 33.488 1.00 35.28 60 LYS C C 1
ATOM 2475 O O . LYS C 1 23 ? -4.323 -20.932 32.521 1.00 30.82 60 LYS C O 1
ATOM 2481 N N . GLU C 1 24 ? -5.903 -22.240 33.455 1.00 37.99 61 GLU C N 1
ATOM 2482 C CA . GLU C 1 24 ? -6.133 -22.990 32.225 1.00 34.61 61 GLU C CA 1
ATOM 2483 C C . GLU C 1 24 ? -6.621 -22.078 31.106 1.00 33.09 61 GLU C C 1
ATOM 2484 O O . GLU C 1 24 ? -6.181 -22.201 29.957 1.00 33.88 61 GLU C O 1
ATOM 2490 N N . ILE C 1 25 ? -7.534 -21.158 31.421 1.00 30.47 62 ILE C N 1
ATOM 2491 C CA . ILE C 1 25 ? -8.035 -20.236 30.407 1.00 30.70 62 ILE C CA 1
ATOM 2492 C C . ILE C 1 25 ? -6.940 -19.263 29.983 1.00 29.73 62 ILE C C 1
ATOM 2493 O O . ILE C 1 25 ? -6.788 -18.957 28.794 1.00 27.70 62 ILE C O 1
ATOM 2498 N N . GLU C 1 26 ? -6.156 -18.767 30.945 1.00 30.78 63 GLU C N 1
ATOM 2499 C CA . GLU C 1 26 ? -5.026 -17.902 30.616 1.00 37.63 63 GLU C CA 1
ATOM 2500 C C . GLU C 1 26 ? -4.057 -18.593 29.665 1.00 30.78 63 GLU C C 1
ATOM 2501 O O . GLU C 1 26 ? -3.556 -17.974 28.719 1.00 31.85 63 GLU C O 1
ATOM 2507 N N . THR C 1 27 ? -3.781 -19.879 29.903 1.00 27.87 64 THR C N 1
ATOM 2508 C CA . THR C 1 27 ? -2.796 -20.595 29.099 1.00 28.57 64 THR C CA 1
ATOM 2509 C C . THR C 1 27 ? -3.324 -20.873 27.696 1.00 29.03 64 THR C C 1
ATOM 2510 O O . THR C 1 27 ? -2.557 -20.861 26.726 1.00 25.97 64 THR C O 1
ATOM 2514 N N . LEU C 1 28 ? -4.627 -21.147 27.569 1.00 25.59 65 LEU C N 1
ATOM 2515 C CA . LEU C 1 28 ? -5.217 -21.283 26.240 1.00 22.87 65 LEU C CA 1
ATOM 2516 C C . LEU C 1 28 ? -5.092 -19.983 25.455 1.00 24.93 65 LEU C C 1
ATOM 2517 O O . LEU C 1 28 ? -4.804 -19.998 24.252 1.00 24.22 65 LEU C O 1
ATOM 2522 N N . LEU C 1 29 ? -5.287 -18.845 26.125 1.00 25.63 66 LEU C N 1
ATOM 2523 C CA . LEU C 1 29 ? -5.080 -17.555 25.473 1.00 29.36 66 LEU C CA 1
ATOM 2524 C C . LEU C 1 29 ? -3.614 -17.347 25.116 1.00 32.58 66 LEU C C 1
ATOM 2525 O O . LEU C 1 29 ? -3.299 -16.789 24.057 1.00 33.51 66 LEU C O 1
ATOM 2530 N N . ALA C 1 30 ? -2.705 -17.774 25.993 1.00 30.64 67 ALA C N 1
ATOM 2531 C CA . ALA C 1 30 ? -1.283 -17.653 25.692 1.00 31.22 67 ALA C CA 1
ATOM 2532 C C . ALA C 1 30 ? -0.913 -18.502 24.482 1.00 29.70 67 ALA C C 1
ATOM 2533 O O . ALA C 1 30 ? -0.056 -18.110 23.679 1.00 30.51 67 ALA C O 1
ATOM 2535 N N A SER C 1 31 ? -1.559 -19.658 24.322 0.32 28.07 68 SER C N 1
ATOM 2536 N N B SER C 1 31 ? -1.540 -19.670 24.339 0.68 27.64 68 SER C N 1
ATOM 2537 C CA A SER C 1 31 ? -1.284 -20.501 23.162 0.32 27.69 68 SER C CA 1
ATOM 2538 C CA B SER C 1 31 ? -1.303 -20.506 23.167 0.68 28.04 68 SER C CA 1
ATOM 2539 C C A SER C 1 31 ? -1.679 -19.801 21.867 0.32 24.78 68 SER C C 1
ATOM 2540 C C B SER C 1 31 ? -1.658 -19.762 21.887 0.68 24.66 68 SER C C 1
ATOM 2541 O O A SER C 1 31 ? -0.945 -19.860 20.874 0.32 24.49 68 SER C O 1
ATOM 2542 O O B SER C 1 31 ? -0.878 -19.748 20.928 0.68 25.02 68 SER C O 1
ATOM 2547 N N . ILE C 1 32 ? -2.834 -19.128 21.860 1.00 21.57 69 ILE C N 1
ATOM 2548 C CA . ILE C 1 32 ? -3.229 -18.335 20.697 1.00 19.96 69 ILE C CA 1
ATOM 2549 C C . ILE C 1 32 ? -2.228 -17.212 20.446 1.00 22.19 69 ILE C C 1
ATOM 2550 O O . ILE C 1 32 ? -1.864 -16.928 19.298 1.00 25.60 69 ILE C O 1
ATOM 2555 N N . ASP C 1 33 ? -1.776 -16.547 21.512 1.00 21.61 70 ASP C N 1
ATOM 2556 C CA . ASP C 1 33 ? -0.797 -15.479 21.338 1.00 26.35 70 ASP C CA 1
ATOM 2557 C C . ASP C 1 33 ? 0.507 -16.007 20.759 1.00 22.55 70 ASP C C 1
ATOM 2558 O O . ASP C 1 33 ? 1.162 -15.315 19.971 1.00 23.15 70 ASP C O 1
ATOM 2563 N N . GLU C 1 34 ? 0.884 -17.239 21.109 1.00 26.60 71 GLU C N 1
ATOM 2564 C CA . GLU C 1 34 ? 2.112 -17.810 20.569 1.00 30.27 71 GLU C CA 1
ATOM 2565 C C . GLU C 1 34 ? 1.951 -18.165 19.096 1.00 26.19 71 GLU C C 1
ATOM 2566 O O . GLU C 1 34 ? 2.870 -17.953 18.299 1.00 28.22 71 GLU C O 1
ATOM 2572 N N . LEU C 1 35 ? 0.785 -18.690 18.712 1.00 25.47 72 LEU C N 1
ATOM 2573 C CA . LEU C 1 35 ? 0.506 -18.899 17.294 1.00 27.03 72 LEU C CA 1
ATOM 2574 C C . LEU C 1 35 ? 0.563 -17.582 16.528 1.00 28.04 72 LEU C C 1
ATOM 2575 O O . LEU C 1 35 ? 1.081 -17.524 15.408 1.00 27.62 72 LEU C O 1
ATOM 2580 N N . ALA C 1 36 ? 0.032 -16.511 17.116 1.00 20.69 73 ALA C N 1
ATOM 2581 C CA . ALA C 1 36 ? -0.035 -15.245 16.396 1.00 21.32 73 ALA C CA 1
ATOM 2582 C C . ALA C 1 36 ? 1.348 -14.631 16.209 1.00 22.50 73 ALA C C 1
ATOM 2583 O O . ALA C 1 36 ? 1.676 -14.157 15.116 1.00 24.95 73 ALA C O 1
ATOM 2585 N N . THR C 1 37 ? 2.179 -14.634 17.252 1.00 22.77 74 THR C N 1
ATOM 2586 C CA . THR C 1 37 ? 3.450 -13.924 17.170 1.00 25.23 74 THR C CA 1
ATOM 2587 C C . THR C 1 37 ? 4.563 -14.740 16.524 1.00 27.85 74 THR C C 1
ATOM 2588 O O . THR C 1 37 ? 5.545 -14.152 16.063 1.00 26.37 74 THR C O 1
ATOM 2592 N N . LYS C 1 38 ? 4.441 -16.064 16.467 1.00 24.30 75 LYS C N 1
ATOM 2593 C CA . LYS C 1 38 ? 5.550 -16.894 16.012 1.00 35.71 75 LYS C CA 1
ATOM 2594 C C . LYS C 1 38 ? 5.250 -17.729 14.777 1.00 34.53 75 LYS C C 1
ATOM 2595 O O . LYS C 1 38 ? 6.169 -17.987 13.995 1.00 37.66 75 LYS C O 1
ATOM 2601 N N . ALA C 1 39 ? 4.005 -18.168 14.580 1.00 25.39 76 ALA C N 1
ATOM 2602 C CA . ALA C 1 39 ? 3.705 -19.176 13.571 1.00 22.14 76 ALA C CA 1
ATOM 2603 C C . ALA C 1 39 ? 3.111 -18.628 12.281 1.00 24.44 76 ALA C C 1
ATOM 2604 O O . ALA C 1 39 ? 3.193 -19.311 11.255 1.00 22.51 76 ALA C O 1
ATOM 2606 N N . ILE C 1 40 ? 2.510 -17.433 12.297 1.00 20.90 77 ILE C N 1
ATOM 2607 C CA . ILE C 1 40 ? 1.848 -16.921 11.100 1.00 17.75 77 ILE C CA 1
ATOM 2608 C C . ILE C 1 40 ? 2.861 -16.779 9.974 1.00 22.02 77 ILE C C 1
ATOM 2609 O O . ILE C 1 40 ? 3.932 -16.187 10.149 1.00 26.37 77 ILE C O 1
ATOM 2614 N N . GLY C 1 41 ? 2.537 -17.349 8.817 1.00 27.24 78 GLY C N 1
ATOM 2615 C CA . GLY C 1 41 ? 3.407 -17.250 7.660 1.00 28.20 78 GLY C CA 1
ATOM 2616 C C . GLY C 1 41 ? 4.693 -18.043 7.766 1.00 25.87 78 GLY C C 1
ATOM 2617 O O . GLY C 1 41 ? 5.683 -17.683 7.123 1.00 25.90 78 GLY C O 1
ATOM 2618 N N . LYS C 1 42 ? 4.702 -19.125 8.545 1.00 21.25 79 LYS C N 1
ATOM 2619 C CA . LYS C 1 42 ? 5.921 -19.875 8.825 1.00 22.13 79 LYS C CA 1
ATOM 2620 C C . LYS C 1 42 ? 5.737 -21.355 8.514 1.00 21.64 79 LYS C C 1
ATOM 2621 O O . LYS C 1 42 ? 4.627 -21.847 8.302 1.00 20.48 79 LYS C O 1
ATOM 2627 N N . LYS C 1 43 ? 6.864 -22.065 8.498 1.00 22.92 80 LYS C N 1
ATOM 2628 C CA . LYS C 1 43 ? 6.900 -23.507 8.324 1.00 23.83 80 LYS C CA 1
ATOM 2629 C C . LYS C 1 43 ? 8.108 -24.040 9.085 1.00 28.46 80 LYS C C 1
ATOM 2630 O O . LYS C 1 43 ? 9.077 -23.312 9.316 1.00 25.89 80 LYS C O 1
ATOM 2636 N N . ILE C 1 44 ? 8.036 -25.313 9.487 1.00 27.69 81 ILE C N 1
ATOM 2637 C CA . ILE C 1 44 ? 9.160 -25.941 10.175 1.00 29.49 81 ILE C CA 1
ATOM 2638 C C . ILE C 1 44 ? 10.379 -25.952 9.262 1.00 35.35 81 ILE C C 1
ATOM 2639 O O . ILE C 1 44 ? 10.288 -26.284 8.073 1.00 33.24 81 ILE C O 1
ATOM 2644 N N . GLN C 1 45 ? 11.537 -25.613 9.827 1.00 30.19 82 GLN C N 1
ATOM 2645 C CA . GLN C 1 45 ? 12.769 -25.424 9.076 1.00 32.28 82 GLN C CA 1
ATOM 2646 C C . GLN C 1 45 ? 13.732 -26.573 9.339 1.00 34.17 82 GLN C C 1
ATOM 2647 O O . GLN C 1 45 ? 13.882 -27.022 10.480 1.00 35.29 82 GLN C O 1
ATOM 2653 N N . GLN C 1 46 ? 14.411 -27.015 8.285 1.00 36.26 83 GLN C N 1
ATOM 2654 C CA . GLN C 1 46 ? 15.467 -28.008 8.437 1.00 39.79 83 GLN C CA 1
ATOM 2655 C C . GLN C 1 46 ? 16.491 -27.541 9.462 1.00 38.90 83 GLN C C 1
ATOM 2656 O O . GLN C 1 46 ? 16.913 -26.382 9.452 1.00 39.02 83 GLN C O 1
ATOM 2662 N N . ASN C 1 47 ? 16.871 -28.455 10.358 1.00 40.72 84 ASN C N 1
ATOM 2663 C CA . ASN C 1 47 ? 17.823 -28.250 11.450 1.00 44.38 84 ASN C CA 1
ATOM 2664 C C . ASN C 1 47 ? 17.282 -27.364 12.568 1.00 41.30 84 ASN C C 1
ATOM 2665 O O . ASN C 1 47 ? 18.033 -27.005 13.481 1.00 50.37 84 ASN C O 1
ATOM 2670 N N . GLY C 1 48 ? 16.009 -27.010 12.537 1.00 43.00 85 GLY C N 1
ATOM 2671 C CA . GLY C 1 48 ? 15.390 -26.316 13.644 1.00 34.89 85 GLY C CA 1
ATOM 2672 C C . GLY C 1 48 ? 14.960 -24.906 13.267 1.00 37.15 85 GLY C C 1
ATOM 2673 O O . GLY C 1 48 ? 15.406 -24.325 12.274 1.00 40.10 85 GLY C O 1
ATOM 2674 N N . GLY C 1 49 ? 14.070 -24.356 14.089 1.00 36.75 86 GLY C N 1
ATOM 2675 C CA . GLY C 1 49 ? 13.539 -23.032 13.846 1.00 30.88 86 GLY C CA 1
ATOM 2676 C C . GLY C 1 49 ? 12.420 -23.046 12.826 1.00 33.95 86 GLY C C 1
ATOM 2677 O O . GLY C 1 49 ? 11.961 -24.090 12.352 1.00 29.10 86 GLY C O 1
ATOM 2678 N N . LEU C 1 50 ? 11.957 -21.844 12.498 1.00 31.69 87 LEU C N 1
ATOM 2679 C CA . LEU C 1 50 ? 10.865 -21.650 11.557 1.00 26.91 87 LEU C CA 1
ATOM 2680 C C . LEU C 1 50 ? 11.366 -20.851 10.364 1.00 29.63 87 LEU C C 1
ATOM 2681 O O . LEU C 1 50 ? 12.143 -19.906 10.523 1.00 29.73 87 LEU C O 1
ATOM 2686 N N . ALA C 1 51 ? 10.917 -21.231 9.174 1.00 28.17 88 ALA C N 1
ATOM 2687 C CA . ALA C 1 51 ? 11.255 -20.535 7.944 1.00 30.25 88 ALA C CA 1
ATOM 2688 C C . ALA C 1 51 ? 10.035 -19.801 7.404 1.00 29.46 88 ALA C C 1
ATOM 2689 O O . ALA C 1 51 ? 8.889 -20.148 7.700 1.00 27.15 88 ALA C O 1
ATOM 2691 N N . VAL C 1 52 ? 10.303 -18.772 6.600 1.00 36.86 89 VAL C N 1
ATOM 2692 C CA . VAL C 1 52 ? 9.231 -17.984 6.009 1.00 36.73 89 VAL C CA 1
ATOM 2693 C C . VAL C 1 52 ? 8.522 -18.809 4.944 1.00 38.03 89 VAL C C 1
ATOM 2694 O O . VAL C 1 52 ? 9.159 -19.464 4.110 1.00 43.59 89 VAL C O 1
ATOM 2698 N N . GLU C 1 53 ? 7.191 -18.791 4.984 1.00 31.03 90 GLU C N 1
ATOM 2699 C CA . GLU C 1 53 ? 6.346 -19.429 3.976 1.00 34.57 90 GLU C CA 1
ATOM 2700 C C . GLU C 1 53 ? 5.036 -18.639 3.994 1.00 38.70 90 GLU C C 1
ATOM 2701 O O . GLU C 1 53 ? 4.116 -18.962 4.747 1.00 36.50 90 GLU C O 1
ATOM 2707 N N . ALA C 1 54 ? 4.966 -17.612 3.154 1.00 29.53 91 ALA C N 1
ATOM 2708 C CA . ALA C 1 54 ? 3.917 -16.613 3.291 1.00 35.90 91 ALA C CA 1
ATOM 2709 C C . ALA C 1 54 ? 2.553 -17.192 2.947 1.00 29.02 91 ALA C C 1
ATOM 2710 O O . ALA C 1 54 ? 2.408 -17.992 2.017 1.00 30.85 91 ALA C O 1
ATOM 2712 N N . GLY C 1 55 ? 1.544 -16.757 3.695 1.00 24.63 92 GLY C N 1
ATOM 2713 C CA . GLY C 1 55 ? 0.185 -17.111 3.390 1.00 40.70 92 GLY C CA 1
ATOM 2714 C C . GLY C 1 55 ? -0.150 -18.506 3.883 1.00 38.09 92 GLY C C 1
ATOM 2715 O O . GLY C 1 55 ? 0.579 -19.129 4.663 1.00 43.81 92 GLY C O 1
ATOM 2716 N N . HIS C 1 56 ? -1.284 -19.002 3.396 1.00 35.20 93 HIS C N 1
ATOM 2717 C CA . HIS C 1 56 ? -1.764 -20.343 3.720 1.00 32.67 93 HIS C CA 1
ATOM 2718 C C . HIS C 1 56 ? -1.906 -20.528 5.230 1.00 17.67 93 HIS C C 1
ATOM 2719 O O . HIS C 1 56 ? -1.482 -21.533 5.799 1.00 25.62 93 HIS C O 1
ATOM 2726 N N . ASN C 1 57 ? -2.515 -19.540 5.879 1.00 16.41 94 ASN C N 1
ATOM 2727 C CA . ASN C 1 57 ? -2.749 -19.579 7.316 1.00 20.47 94 ASN C CA 1
ATOM 2728 C C . ASN C 1 57 ? -4.120 -20.140 7.675 1.00 19.86 94 ASN C C 1
ATOM 2729 O O . ASN C 1 57 ? -4.547 -20.004 8.823 1.00 17.76 94 ASN C O 1
ATOM 2734 N N . GLY C 1 58 ? -4.797 -20.798 6.733 1.00 20.34 95 GLY C N 1
ATOM 2735 C CA . GLY C 1 58 ? -6.163 -21.235 6.981 1.00 21.04 95 GLY C CA 1
ATOM 2736 C C . GLY C 1 58 ? -6.280 -22.234 8.115 1.00 20.47 95 GLY C C 1
ATOM 2737 O O . GLY C 1 58 ? -7.111 -22.074 9.014 1.00 19.46 95 GLY C O 1
ATOM 2738 N N . THR C 1 59 ? -5.458 -23.290 8.084 1.00 19.20 96 THR C N 1
ATOM 2739 C CA . THR C 1 59 ? -5.538 -24.299 9.136 1.00 20.92 96 THR C CA 1
ATOM 2740 C C . THR C 1 59 ? -5.092 -23.742 10.481 1.00 20.30 96 THR C C 1
ATOM 2741 O O . THR C 1 59 ? -5.586 -24.180 11.528 1.00 17.94 96 THR C O 1
ATOM 2745 N N . LEU C 1 60 ? -4.166 -22.781 10.477 1.00 18.62 97 LEU C N 1
ATOM 2746 C CA . LEU C 1 60 ? -3.736 -22.164 11.728 1.00 18.16 97 LEU C CA 1
ATOM 2747 C C . LEU C 1 60 ? -4.878 -21.392 12.381 1.00 15.59 97 LEU C C 1
ATOM 2748 O O . LEU C 1 60 ? -5.056 -21.445 13.603 1.00 17.46 97 LEU C O 1
ATOM 2753 N N . LEU C 1 61 ? -5.651 -20.655 11.582 1.00 16.39 98 LEU C N 1
ATOM 2754 C CA . LEU C 1 61 ? -6.808 -19.944 12.123 1.00 23.47 98 LEU C CA 1
ATOM 2755 C C . LEU C 1 61 ? -7.923 -20.891 12.544 1.00 21.74 98 LEU C C 1
ATOM 2756 O O . LEU C 1 61 ? -8.633 -20.607 13.515 1.00 19.36 98 LEU C O 1
ATOM 2761 N N . ALA C 1 62 ? -8.099 -22.008 11.836 1.00 20.32 99 ALA C N 1
ATOM 2762 C CA . ALA C 1 62 ? -9.026 -23.024 12.320 1.00 21.06 99 ALA C CA 1
ATOM 2763 C C . ALA C 1 62 ? -8.595 -23.526 13.689 1.00 22.26 99 ALA C C 1
ATOM 2764 O O . ALA C 1 62 ? -9.439 -23.849 14.531 1.00 23.09 99 ALA C O 1
ATOM 2766 N N . GLY C 1 63 ? -7.282 -23.593 13.928 1.00 18.54 100 GLY C N 1
ATOM 2767 C CA . GLY C 1 63 ? -6.796 -23.959 15.245 1.00 16.52 100 GLY C CA 1
ATOM 2768 C C . GLY C 1 63 ? -7.076 -22.897 16.289 1.00 18.63 100 GLY C C 1
ATOM 2769 O O . GLY C 1 63 ? -7.437 -23.214 17.425 1.00 22.00 100 GLY C O 1
ATOM 2770 N N . ALA C 1 64 ? -6.883 -21.623 15.932 1.00 21.95 101 ALA C N 1
ATOM 2771 C CA . ALA C 1 64 ? -7.223 -20.542 16.852 1.00 21.39 101 ALA C CA 1
ATOM 2772 C C . ALA C 1 64 ? -8.721 -20.505 17.123 1.00 18.33 101 ALA C C 1
ATOM 2773 O O . ALA C 1 64 ? -9.146 -20.299 18.265 1.00 19.16 101 ALA C O 1
ATOM 2775 N N . TYR C 1 65 ? -9.535 -20.712 16.083 1.00 16.73 102 TYR C N 1
ATOM 2776 C CA . TYR C 1 65 ? -10.984 -20.803 16.259 1.00 18.72 102 TYR C CA 1
ATOM 2777 C C . TYR C 1 65 ? -11.357 -21.905 17.241 1.00 19.58 102 TYR C C 1
ATOM 2778 O O . TYR C 1 65 ? -12.194 -21.699 18.128 1.00 20.06 102 TYR C O 1
ATOM 2787 N N . THR C 1 66 ? -10.728 -23.078 17.109 1.00 19.35 103 THR C N 1
ATOM 2788 C CA . THR C 1 66 ? -11.056 -24.200 17.984 1.00 19.54 103 THR C CA 1
ATOM 2789 C C . THR C 1 66 ? -10.684 -23.900 19.429 1.00 19.28 103 THR C C 1
ATOM 2790 O O . THR C 1 66 ? -11.428 -24.248 20.353 1.00 20.43 103 THR C O 1
ATOM 2794 N N . ILE C 1 67 ? -9.541 -23.247 19.643 1.00 18.18 104 ILE C N 1
ATOM 2795 C CA . ILE C 1 67 ? -9.117 -22.896 20.995 1.00 22.45 104 ILE C CA 1
ATOM 2796 C C . ILE C 1 67 ? -10.042 -21.841 21.595 1.00 28.11 104 ILE C C 1
ATOM 2797 O O . ILE C 1 67 ? -10.316 -21.851 22.802 1.00 27.25 104 ILE C O 1
ATOM 2802 N N . SER C 1 68 ? -10.524 -20.905 20.771 1.00 25.48 105 SER C N 1
ATOM 2803 C CA . SER C 1 68 ? -11.471 -19.911 21.270 1.00 27.64 105 SER C CA 1
ATOM 2804 C C . SER C 1 68 ? -12.734 -20.572 21.811 1.00 23.23 105 SER C C 1
ATOM 2805 O O . SER C 1 68 ? -13.286 -20.133 22.828 1.00 20.33 105 SER C O 1
ATOM 2808 N N . LYS C 1 69 ? -13.194 -21.643 21.155 1.00 19.85 106 LYS C N 1
ATOM 2809 C CA . LYS C 1 69 ? -14.389 -22.344 21.614 1.00 21.92 106 LYS C CA 1
ATOM 2810 C C . LYS C 1 69 ? -14.134 -23.134 22.891 1.00 29.80 106 LYS C C 1
ATOM 2811 O O . LYS C 1 69 ? -15.046 -23.297 23.709 1.00 31.16 106 LYS C O 1
ATOM 2817 N N . LEU C 1 70 ? -12.918 -23.653 23.068 1.00 29.01 107 LEU C N 1
ATOM 2818 C CA . LEU C 1 70 ? -12.574 -24.308 24.324 1.00 28.49 107 LEU C CA 1
ATOM 2819 C C . LEU C 1 70 ? -12.547 -23.314 25.480 1.00 30.49 107 LEU C C 1
ATOM 2820 O O . LEU C 1 70 ? -12.907 -23.667 26.608 1.00 30.15 107 LEU C O 1
ATOM 2825 N N . ILE C 1 71 ? -12.125 -22.073 25.218 1.00 29.66 108 ILE C N 1
ATOM 2826 C CA . ILE C 1 71 ? -12.106 -21.046 26.257 1.00 28.78 108 ILE C CA 1
ATOM 2827 C C . ILE C 1 71 ? -13.520 -20.749 26.739 1.00 27.41 108 ILE C C 1
ATOM 2828 O O . ILE C 1 71 ? -13.767 -20.633 27.946 1.00 28.39 108 ILE C O 1
ATOM 2833 N N . THR C 1 72 ? -14.471 -20.631 25.806 1.00 26.54 109 THR C N 1
ATOM 2834 C CA . THR C 1 72 ? -15.866 -20.423 26.186 1.00 29.04 109 THR C CA 1
ATOM 2835 C C . THR C 1 72 ? -16.388 -21.601 26.999 1.00 33.43 109 THR C C 1
ATOM 2836 O O . THR C 1 72 ? -17.136 -21.416 27.966 1.00 34.63 109 THR C O 1
ATOM 2840 N N . GLN C 1 73 ? -16.015 -22.824 26.609 1.00 33.81 110 GLN C N 1
ATOM 2841 C CA . GLN C 1 73 ? -16.424 -24.001 27.371 1.00 41.58 110 GLN C CA 1
ATOM 2842 C C . GLN C 1 73 ? -15.895 -23.944 28.796 1.00 39.41 110 GLN C C 1
ATOM 2843 O O . GLN C 1 73 ? -16.623 -24.246 29.750 1.00 43.69 110 GLN C O 1
ATOM 2849 N N . LYS C 1 74 ? -14.623 -23.574 28.960 1.00 30.10 111 LYS C N 1
ATOM 2850 C CA . LYS C 1 74 ? -14.034 -23.531 30.293 1.00 31.88 111 LYS C CA 1
ATOM 2851 C C . LYS C 1 74 ? -14.683 -22.453 31.151 1.00 36.68 111 LYS C C 1
ATOM 2852 O O . LYS C 1 74 ? -14.907 -22.660 32.349 1.00 39.83 111 LYS C O 1
ATOM 2858 N N . LEU C 1 75 ? -14.993 -21.295 30.557 1.00 33.69 112 LEU C N 1
ATOM 2859 C CA . LEU C 1 75 ? -15.682 -20.248 31.303 1.00 35.95 112 LEU C CA 1
ATOM 2860 C C . LEU C 1 75 ? -17.062 -20.700 31.759 1.00 39.57 112 LEU C C 1
ATOM 2861 O O . LEU C 1 75 ? -17.524 -20.292 32.830 1.00 42.43 112 LEU C O 1
ATOM 2866 N N . ASP C 1 76 ? -17.723 -21.551 30.969 1.00 40.58 113 ASP C N 1
ATOM 2867 C CA . ASP C 1 76 ? -19.020 -22.097 31.359 1.00 49.04 113 ASP C CA 1
ATOM 2868 C C . ASP C 1 76 ? -18.907 -23.030 32.558 1.00 49.72 113 ASP C C 1
ATOM 2869 O O . ASP C 1 76 ? -19.846 -23.126 33.356 1.00 50.97 113 ASP C O 1
ATOM 2874 N N . GLY C 1 77 ? -17.789 -23.741 32.688 1.00 50.54 114 GLY C N 1
ATOM 2875 C CA . GLY C 1 77 ? -17.587 -24.628 33.816 1.00 56.92 114 GLY C CA 1
ATOM 2876 C C . GLY C 1 77 ? -17.323 -23.938 35.137 1.00 57.27 114 GLY C C 1
ATOM 2877 O O . GLY C 1 77 ? -17.223 -24.618 36.163 1.00 64.03 114 GLY C O 1
ATOM 2878 N N . LEU C 1 78 ? -17.213 -22.612 35.142 1.00 49.88 115 LEU C N 1
ATOM 2879 C CA . LEU C 1 78 ? -16.961 -21.858 36.366 1.00 53.83 115 LEU C CA 1
ATOM 2880 C C . LEU C 1 78 ? -18.259 -21.601 37.125 1.00 61.00 115 LEU C C 1
ATOM 2881 O O . LEU C 1 78 ? -19.161 -20.931 36.622 1.00 63.41 115 LEU C O 1
ATOM 2886 N N . GLU C 1 82 ? -21.958 -15.563 43.743 1.00 98.39 119 GLU C N 1
ATOM 2887 C CA . GLU C 1 82 ? -20.600 -15.413 44.252 1.00 94.16 119 GLU C CA 1
ATOM 2888 C C . GLU C 1 82 ? -20.015 -14.044 43.931 1.00 91.30 119 GLU C C 1
ATOM 2889 O O . GLU C 1 82 ? -20.704 -13.153 43.433 1.00 92.05 119 GLU C O 1
ATOM 2895 N N . LYS C 1 83 ? -18.725 -13.897 44.231 1.00 87.77 120 LYS C N 1
ATOM 2896 C CA . LYS C 1 83 ? -18.026 -12.636 44.018 1.00 83.22 120 LYS C CA 1
ATOM 2897 C C . LYS C 1 83 ? -17.660 -12.425 42.551 1.00 75.56 120 LYS C C 1
ATOM 2898 O O . LYS C 1 83 ? -17.702 -11.292 42.057 1.00 76.36 120 LYS C O 1
ATOM 2904 N N . LEU C 1 84 ? -17.302 -13.494 41.840 1.00 67.93 121 LEU C N 1
ATOM 2905 C CA . LEU C 1 84 ? -16.740 -13.388 40.499 1.00 57.88 121 LEU C CA 1
ATOM 2906 C C . LEU C 1 84 ? -17.771 -13.512 39.382 1.00 57.28 121 LEU C C 1
ATOM 2907 O O . LEU C 1 84 ? -17.379 -13.611 38.216 1.00 55.20 121 LEU C O 1
ATOM 2912 N N . LYS C 1 85 ? -19.068 -13.494 39.696 1.00 52.63 122 LYS C N 1
ATOM 2913 C CA . LYS C 1 85 ? -20.077 -13.769 38.674 1.00 54.29 122 LYS C CA 1
ATOM 2914 C C . LYS C 1 85 ? -20.033 -12.746 37.544 1.00 51.32 122 LYS C C 1
ATOM 2915 O O . LYS C 1 85 ? -20.105 -13.108 36.363 1.00 46.36 122 LYS C O 1
ATOM 2921 N N . GLU C 1 86 ? -19.917 -11.458 37.882 1.00 50.64 123 GLU C N 1
ATOM 2922 C CA . GLU C 1 86 ? -19.938 -10.432 36.844 1.00 52.66 123 GLU C CA 1
ATOM 2923 C C . GLU C 1 86 ? -18.660 -10.462 36.010 1.00 48.75 123 GLU C C 1
ATOM 2924 O O . GLU C 1 86 ? -18.707 -10.283 34.787 1.00 44.23 123 GLU C O 1
ATOM 2930 N N . LYS C 1 87 ? -17.509 -10.685 36.650 1.00 41.91 124 LYS C N 1
ATOM 2931 C CA . LYS C 1 87 ? -16.262 -10.790 35.899 1.00 41.13 124 LYS C CA 1
ATOM 2932 C C . LYS C 1 87 ? -16.253 -12.025 35.006 1.00 40.56 124 LYS C C 1
ATOM 2933 O O . LYS C 1 87 ? -15.669 -12.002 33.916 1.00 39.20 124 LYS C O 1
ATO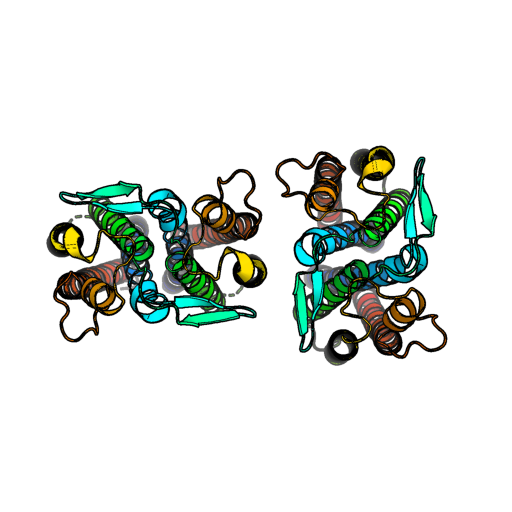M 2939 N N . ILE C 1 88 ? -16.890 -13.109 35.448 1.00 42.07 125 ILE C N 1
ATOM 2940 C CA . ILE C 1 88 ? -17.000 -14.298 34.609 1.00 42.94 125 ILE C CA 1
ATOM 2941 C C . ILE C 1 88 ? -17.897 -14.016 33.409 1.00 41.46 125 ILE C C 1
ATOM 2942 O O . ILE C 1 88 ? -17.578 -14.394 32.274 1.00 38.98 125 ILE C O 1
ATOM 2947 N N . GLU C 1 89 ? -19.030 -13.346 33.638 1.00 43.19 126 GLU C N 1
ATOM 2948 C CA . GLU C 1 89 ? -19.946 -13.047 32.543 1.00 46.72 126 GLU C CA 1
ATOM 2949 C C . GLU C 1 89 ? -19.313 -12.100 31.530 1.00 42.02 126 GLU C C 1
ATOM 2950 O O . GLU C 1 89 ? -19.581 -12.206 30.327 1.00 34.44 126 GLU C O 1
ATOM 2956 N N . ASN C 1 90 ? -18.462 -11.181 31.994 1.00 35.36 127 ASN C N 1
ATOM 2957 C CA . ASN C 1 90 ? -17.760 -10.282 31.081 1.00 41.99 127 ASN C CA 1
ATOM 2958 C C . ASN C 1 90 ? -16.772 -11.046 30.207 1.00 37.95 127 ASN C C 1
ATOM 2959 O O . ASN C 1 90 ? -16.661 -10.777 29.004 1.00 29.72 127 ASN C O 1
ATOM 2964 N N . ALA C 1 91 ? -16.036 -11.994 30.797 1.00 30.70 128 ALA C N 1
ATOM 2965 C CA . ALA C 1 91 ? -15.111 -12.810 30.019 1.00 28.97 128 ALA C CA 1
ATOM 2966 C C . ALA C 1 91 ? -15.854 -13.710 29.038 1.00 31.14 128 ALA C C 1
ATOM 2967 O O . ALA C 1 91 ? -15.386 -13.929 27.913 1.00 26.81 128 ALA C O 1
ATOM 2969 N N . LYS C 1 92 ? -17.006 -14.253 29.452 1.00 35.62 129 LYS C N 1
ATOM 2970 C CA . LYS C 1 92 ? -17.787 -15.110 28.564 1.00 34.73 129 LYS C CA 1
ATOM 2971 C C . LYS C 1 92 ? -18.268 -14.343 27.341 1.00 34.44 129 LYS C C 1
ATOM 2972 O O . LYS C 1 92 ? -18.230 -14.862 26.220 1.00 31.38 129 LYS C O 1
ATOM 2978 N N . LYS C 1 93 ? -18.750 -13.114 27.543 1.00 32.89 130 LYS C N 1
ATOM 2979 C CA . LYS C 1 93 ? -19.189 -12.293 26.419 1.00 36.05 130 LYS C CA 1
ATOM 2980 C C . LYS C 1 93 ? -18.030 -11.972 25.483 1.00 34.61 130 LYS C C 1
ATOM 2981 O O . LYS C 1 93 ? -18.185 -12.001 24.256 1.00 30.27 130 LYS C O 1
ATOM 2987 N N . CYS C 1 94 ? -16.860 -11.660 26.048 1.00 33.33 131 CYS C N 1
ATOM 2988 C CA . CYS C 1 94 ? -15.685 -11.371 25.230 1.00 33.06 131 CYS C CA 1
ATOM 2989 C C . CYS C 1 94 ? -15.221 -12.601 24.459 1.00 23.39 131 CYS C C 1
ATOM 2990 O O . CYS C 1 94 ? -14.778 -12.488 23.310 1.00 25.00 131 CYS C O 1
ATOM 2993 N N . SER C 1 95 ? -15.309 -13.787 25.066 1.00 23.99 132 SER C N 1
ATOM 2994 C CA . SER C 1 95 ? -14.890 -14.986 24.349 1.00 27.80 132 SER C CA 1
ATOM 2995 C C . SER C 1 95 ? -15.843 -15.292 23.202 1.00 28.97 132 SER C C 1
ATOM 2996 O O . SER C 1 95 ? -15.405 -15.659 22.104 1.00 23.25 132 SER C O 1
ATOM 2999 N N . GLU C 1 96 ? -17.147 -15.093 23.423 1.00 24.56 133 GLU C N 1
ATOM 3000 C CA . GLU C 1 96 ? -18.124 -15.306 22.363 1.00 25.39 133 GLU C CA 1
ATOM 3001 C C . GLU C 1 96 ? -17.981 -14.268 21.259 1.00 32.13 133 GLU C C 1
ATOM 3002 O O . GLU C 1 96 ? -18.116 -14.596 20.074 1.00 26.04 133 GLU C O 1
ATOM 3008 N N . ASP C 1 97 ? -17.714 -13.010 21.629 1.00 33.64 134 ASP C N 1
ATOM 3009 C CA . ASP C 1 97 ? -17.503 -11.968 20.627 1.00 30.21 134 ASP C CA 1
ATOM 3010 C C . ASP C 1 97 ? -16.312 -12.298 19.737 1.00 25.95 134 ASP C C 1
ATOM 3011 O O . ASP C 1 97 ? -16.346 -12.058 18.522 1.00 22.74 134 ASP C O 1
ATOM 3016 N N . PHE C 1 98 ? -15.238 -12.823 20.331 1.00 21.54 135 PHE C N 1
ATOM 3017 C CA . PHE C 1 98 ? -14.063 -13.186 19.547 1.00 23.47 135 PHE C CA 1
ATOM 3018 C C . PHE C 1 98 ? -14.384 -14.308 18.568 1.00 21.64 135 PHE C C 1
ATOM 3019 O O . PHE C 1 98 ? -14.088 -14.205 17.370 1.00 22.75 135 PHE C O 1
ATOM 3027 N N . THR C 1 99 ? -15.014 -15.381 19.056 1.00 23.08 136 THR C N 1
ATOM 3028 C CA . THR C 1 99 ? -15.379 -16.491 18.182 1.00 24.57 136 THR C CA 1
ATOM 3029 C C . THR C 1 99 ? -16.287 -16.018 17.056 1.00 23.92 136 THR C C 1
ATOM 3030 O O . THR C 1 99 ? -16.062 -16.342 15.883 1.00 22.27 136 THR C O 1
ATOM 3034 N N . LYS C 1 100 ? -17.304 -15.218 17.395 1.00 23.19 137 LYS C N 1
ATOM 3035 C CA . LYS C 1 100 ? -18.258 -14.754 16.394 1.00 25.79 137 LYS C CA 1
ATOM 3036 C C . LYS C 1 100 ? -17.609 -13.838 15.368 1.00 28.85 137 LYS C C 1
ATOM 3037 O O . LYS C 1 100 ? -18.017 -13.838 14.201 1.00 25.26 137 LYS C O 1
ATOM 3043 N N . LYS C 1 101 ? -16.616 -13.040 15.780 1.00 26.49 138 LYS C N 1
ATOM 3044 C CA . LYS C 1 101 ? -15.950 -12.163 14.824 1.00 22.66 138 LYS C CA 1
ATOM 3045 C C . LYS C 1 101 ? -15.164 -12.972 13.799 1.00 21.64 138 LYS C C 1
ATOM 3046 O O . LYS C 1 101 ? -15.222 -12.685 12.597 1.00 22.39 138 LYS C O 1
ATOM 3052 N N . LEU C 1 102 ? -14.438 -13.998 14.254 1.00 20.22 139 LEU C N 1
ATOM 3053 C CA . LEU C 1 102 ? -13.750 -14.887 13.324 1.00 27.44 139 LEU C CA 1
ATOM 3054 C C . LEU C 1 102 ? -14.724 -15.490 12.318 1.00 28.85 139 LEU C C 1
ATOM 3055 O O . LEU C 1 102 ? -14.431 -15.547 11.118 1.00 27.73 139 LEU C O 1
ATOM 3060 N N . GLU C 1 103 ? -15.894 -15.935 12.790 1.00 24.38 140 GLU C N 1
ATOM 3061 C CA . GLU C 1 103 ? -16.884 -16.525 11.891 1.00 27.51 140 GLU C CA 1
ATOM 3062 C C . GLU C 1 103 ? -17.372 -15.516 10.859 1.00 31.41 140 GLU C C 1
ATOM 3063 O O . GLU C 1 103 ? -17.520 -15.848 9.678 1.00 26.81 140 GLU C O 1
ATOM 3069 N N . GLY C 1 104 ? -17.630 -14.279 11.288 1.00 31.44 141 GLY C N 1
ATOM 3070 C CA . GLY C 1 104 ? -18.109 -13.257 10.375 1.00 27.89 141 GLY C CA 1
ATOM 3071 C C . GLY C 1 104 ? -17.123 -12.894 9.287 1.00 27.35 141 GLY C C 1
ATOM 3072 O O . GLY C 1 104 ? -17.533 -12.393 8.234 1.00 29.26 141 GLY C O 1
ATOM 3073 N N . GLU C 1 105 ? -15.829 -13.136 9.514 1.00 29.17 142 GLU C N 1
ATOM 3074 C CA . GLU C 1 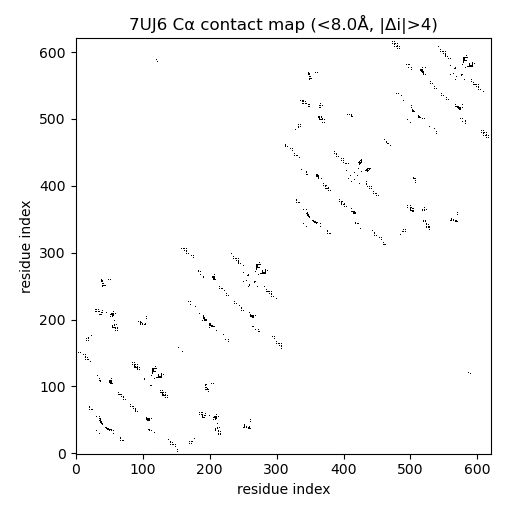105 ? -14.779 -12.850 8.544 1.00 32.26 142 GLU C CA 1
ATOM 3075 C C . GLU C 1 105 ? -14.417 -14.073 7.709 1.00 26.27 142 GLU C C 1
ATOM 3076 O O . GLU C 1 105 ? -13.287 -14.179 7.222 1.00 24.42 142 GLU C O 1
ATOM 3082 N N . HIS C 1 106 ? -15.362 -15.001 7.532 1.00 27.67 143 HIS C N 1
ATOM 3083 C CA . HIS C 1 106 ? -15.062 -16.262 6.860 1.00 30.07 143 HIS C CA 1
ATOM 3084 C C . HIS C 1 106 ? -14.557 -16.052 5.437 1.00 32.71 143 HIS C C 1
ATOM 3085 O O . HIS C 1 106 ? -13.777 -16.869 4.936 1.00 31.22 143 HIS C O 1
ATOM 3092 N N . ALA C 1 107 ? -14.985 -14.974 4.772 1.00 31.06 144 ALA C N 1
ATOM 3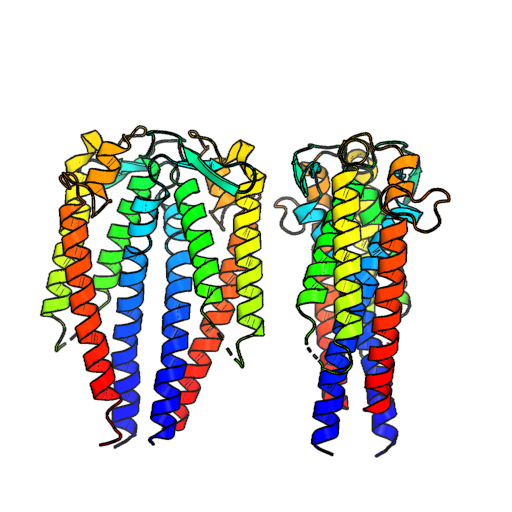093 C CA . ALA C 1 107 ? -14.540 -14.735 3.402 1.00 34.01 144 ALA C CA 1
ATOM 3094 C C . ALA C 1 107 ? -13.027 -14.577 3.322 1.00 32.65 144 ALA C C 1
ATOM 3095 O O . ALA C 1 107 ? -12.411 -14.969 2.322 1.00 29.14 144 ALA C O 1
ATOM 3097 N N . GLN C 1 108 ? -12.409 -14.019 4.361 1.00 28.92 145 GLN C N 1
ATOM 3098 C CA . GLN C 1 108 ? -10.962 -13.855 4.390 1.00 24.19 145 GLN C CA 1
ATOM 3099 C C . GLN C 1 108 ? -10.257 -14.860 5.287 1.00 21.00 145 GLN C C 1
ATOM 3100 O O . GLN C 1 108 ? -9.098 -15.192 5.028 1.00 22.25 145 GLN C O 1
ATOM 3106 N N . LEU C 1 109 ? -10.914 -15.349 6.338 1.00 24.33 146 LEU C N 1
ATOM 3107 C CA . LEU C 1 109 ? -10.263 -16.248 7.282 1.00 19.53 146 LEU C CA 1
ATOM 3108 C C . LEU C 1 109 ? -10.625 -17.709 7.066 1.00 21.49 146 LEU C C 1
ATOM 3109 O O . LEU C 1 109 ? -9.898 -18.586 7.543 1.00 24.02 146 LEU C O 1
ATOM 3114 N N . GLY C 1 110 ? -11.729 -17.991 6.383 1.00 25.47 147 GLY C N 1
ATOM 3115 C CA . GLY C 1 110 ? -12.170 -19.358 6.195 1.00 24.93 147 GLY C CA 1
ATOM 3116 C C . GLY C 1 110 ? -11.799 -19.895 4.832 1.00 23.87 147 GLY C C 1
ATOM 3117 O O . GLY C 1 110 ? -12.640 -20.442 4.115 1.00 27.90 147 GLY C O 1
ATOM 3118 N N . ILE C 1 111 ? -10.533 -19.731 4.456 1.00 26.84 148 ILE C N 1
ATOM 3119 C CA . ILE C 1 111 ? -10.012 -20.272 3.213 1.00 24.39 148 ILE C CA 1
ATOM 3120 C C . ILE C 1 111 ? -8.682 -20.947 3.502 1.00 26.25 148 ILE C C 1
ATOM 3121 O O . ILE C 1 111 ? -8.101 -20.806 4.577 1.00 24.74 148 ILE C O 1
ATOM 3126 N N . GLU C 1 112 ? -8.193 -21.671 2.503 1.00 25.52 149 GLU C N 1
ATOM 3127 C CA . GLU C 1 112 ? -6.890 -22.302 2.633 1.00 33.14 149 GLU C CA 1
ATOM 3128 C C . GLU C 1 112 ? -5.789 -21.252 2.680 1.00 23.23 149 GLU C C 1
ATOM 3129 O O . GLU C 1 112 ? -4.884 -21.312 3.526 1.00 22.44 149 GLU C O 1
ATOM 3135 N N . ASN C 1 113 ? -5.864 -20.269 1.792 1.00 24.48 150 ASN C N 1
ATOM 3136 C CA . ASN C 1 113 ? -4.759 -19.343 1.563 1.00 26.21 150 ASN C CA 1
ATOM 3137 C C . ASN C 1 113 ? -5.014 -18.005 2.258 1.00 24.20 150 ASN C C 1
ATOM 3138 O O . ASN C 1 113 ? -5.030 -16.939 1.639 1.00 26.85 150 ASN C O 1
ATOM 3143 N N . VAL C 1 114 ? -5.200 -18.079 3.576 1.00 18.99 151 VAL C N 1
ATOM 3144 C CA . VAL C 1 114 ? -5.341 -16.880 4.399 1.00 19.38 151 VAL C CA 1
ATOM 3145 C C . VAL C 1 114 ? -4.020 -16.112 4.378 1.00 19.94 151 VAL C C 1
ATOM 3146 O O . VAL C 1 114 ? -2.967 -16.659 4.709 1.00 21.09 151 VAL C O 1
ATOM 3150 N N . THR C 1 115 ? -4.079 -14.839 3.982 1.00 22.13 152 THR C N 1
ATOM 3151 C CA . THR C 1 115 ? -2.852 -14.053 3.910 1.00 24.07 152 THR C CA 1
ATOM 3152 C C . THR C 1 115 ? -2.313 -13.766 5.311 1.00 22.01 152 THR C C 1
ATOM 3153 O O . THR C 1 115 ? -3.047 -13.778 6.301 1.00 20.07 152 THR C O 1
ATOM 3157 N N . ASP C 1 116 ? -1.000 -13.512 5.383 1.00 23.69 153 ASP C N 1
ATOM 3158 C CA . ASP C 1 116 ? -0.378 -13.139 6.652 1.00 19.88 153 ASP C CA 1
ATOM 3159 C C . ASP C 1 116 ? -1.036 -11.899 7.250 1.00 23.43 153 ASP C C 1
ATOM 3160 O O . ASP C 1 116 ? -1.217 -11.812 8.470 1.00 21.89 153 ASP C O 1
ATOM 3165 N N . GLU C 1 117 ? -1.366 -10.914 6.410 1.00 24.11 154 GLU C N 1
ATOM 3166 C CA . GLU C 1 117 ? -1.997 -9.692 6.904 1.00 22.59 154 GLU C CA 1
ATOM 3167 C C . GLU C 1 117 ? -3.336 -9.989 7.567 1.00 20.45 154 GLU C C 1
ATOM 3168 O O . GLU C 1 117 ? -3.605 -9.536 8.684 1.00 21.64 154 GLU C O 1
ATOM 3174 N N . ASN C 1 118 ? -4.184 -10.769 6.902 1.00 19.97 155 ASN C N 1
ATOM 3175 C CA . ASN C 1 118 ? -5.502 -11.036 7.467 1.00 20.96 155 ASN C CA 1
ATOM 3176 C C . ASN C 1 118 ? -5.422 -11.915 8.706 1.00 20.45 155 ASN C C 1
ATOM 3177 O O . ASN C 1 118 ? -6.200 -11.717 9.645 1.00 21.11 155 ASN C O 1
ATOM 3182 N N . ALA C 1 119 ? -4.481 -12.866 8.741 1.00 18.03 156 ALA C N 1
ATOM 3183 C CA . ALA C 1 119 ? -4.312 -13.690 9.933 1.00 18.66 156 ALA C CA 1
ATOM 3184 C C . ALA C 1 119 ? -3.918 -12.840 11.132 1.00 17.29 156 ALA C C 1
ATOM 3185 O O . ALA C 1 119 ? -4.388 -13.074 12.250 1.00 17.46 156 ALA C O 1
ATOM 3187 N N . LYS C 1 120 ? -3.036 -11.859 10.920 1.00 17.97 157 LYS C N 1
ATOM 3188 C CA . LYS C 1 120 ? -2.655 -10.956 12.001 1.00 19.14 157 LYS C CA 1
ATOM 3189 C C . LYS C 1 120 ? -3.822 -10.069 12.424 1.00 20.33 157 LYS C C 1
ATOM 3190 O O . LYS C 1 120 ? -3.992 -9.777 13.614 1.00 19.67 157 LYS C O 1
ATOM 3196 N N . LYS C 1 121 ? -4.616 -9.599 11.461 1.00 22.14 158 LYS C N 1
ATOM 3197 C CA . LYS C 1 121 ? -5.802 -8.821 11.803 1.00 23.53 158 LYS C CA 1
ATOM 3198 C C . LYS C 1 121 ? -6.774 -9.610 12.669 1.00 21.79 158 LYS C C 1
ATOM 3199 O O . LYS C 1 121 ? -7.602 -9.005 13.361 1.00 20.61 158 LYS C O 1
ATOM 3205 N N . ALA C 1 122 ? -6.665 -10.942 12.673 1.00 19.22 159 ALA C N 1
ATOM 3206 C CA . ALA C 1 122 ? -7.581 -11.807 13.403 1.00 19.90 159 ALA C CA 1
ATOM 3207 C C . ALA C 1 122 ? -7.073 -12.177 14.793 1.00 18.67 159 ALA C C 1
ATOM 3208 O O . ALA C 1 122 ? -7.868 -12.244 15.733 1.00 20.38 159 ALA C O 1
ATOM 3210 N N . ILE C 1 123 ? -5.771 -12.449 14.954 1.00 18.17 160 ILE C N 1
ATOM 3211 C CA . ILE C 1 123 ? -5.265 -13.014 16.201 1.00 21.74 160 ILE C CA 1
ATOM 3212 C C . ILE C 1 123 ? -4.010 -12.318 16.728 1.00 20.50 160 ILE C C 1
ATOM 3213 O O . ILE C 1 123 ? -3.532 -12.687 17.803 1.00 22.17 160 ILE C O 1
ATOM 3218 N N . LEU C 1 124 ? -3.469 -11.320 16.036 1.00 19.63 161 LEU C N 1
ATOM 3219 C CA . LEU C 1 124 ? -2.249 -10.639 16.494 1.00 26.60 161 LEU C CA 1
ATOM 3220 C C . LEU C 1 124 ? -2.661 -9.340 17.192 1.00 24.65 161 LEU C C 1
ATOM 3221 O O . LEU C 1 124 ? -3.025 -8.360 16.536 1.00 25.86 161 LEU C O 1
ATOM 3226 N N . ILE C 1 125 ? -2.593 -9.323 18.529 1.00 27.92 162 ILE C N 1
ATOM 3227 C CA . ILE C 1 125 ? -3.154 -8.188 19.267 1.00 30.16 162 ILE C CA 1
ATOM 3228 C C . ILE C 1 125 ? -2.343 -6.909 19.088 1.00 30.08 162 ILE C C 1
ATOM 3229 O O . ILE C 1 125 ? -2.851 -5.822 19.382 1.00 30.94 162 ILE C O 1
ATOM 3234 N N . THR C 1 126 ? -1.089 -6.997 18.644 1.00 23.28 163 THR C N 1
ATOM 3235 C CA . THR C 1 126 ? -0.303 -5.808 18.334 1.00 30.42 163 THR C CA 1
ATOM 3236 C C . THR C 1 126 ? -0.465 -5.339 16.891 1.00 31.87 163 THR C C 1
ATOM 3237 O O . THR C 1 126 ? 0.178 -4.359 16.501 1.00 30.85 163 THR C O 1
ATOM 3241 N N . ASP C 1 127 ? -1.288 -6.020 16.094 1.00 28.30 164 ASP C N 1
ATOM 3242 C CA . ASP C 1 127 ? -1.558 -5.589 14.728 1.00 26.82 164 ASP C CA 1
ATOM 3243 C C . ASP C 1 127 ? -2.155 -4.189 14.729 1.00 28.10 164 ASP C C 1
ATOM 3244 O O . ASP C 1 127 ? -2.916 -3.828 15.625 1.00 34.85 164 ASP C O 1
ATOM 3249 N N . ALA C 1 128 ? -1.775 -3.380 13.737 1.00 27.67 165 ALA C N 1
ATOM 3250 C CA . ALA C 1 128 ? -2.231 -1.993 13.714 1.00 35.24 165 ALA C CA 1
ATOM 3251 C C . ALA C 1 128 ? -3.733 -1.897 13.463 1.00 39.66 165 ALA C C 1
ATOM 3252 O O . ALA C 1 128 ? -4.428 -1.104 14.111 1.00 45.28 165 ALA C O 1
ATOM 3254 N N . ALA C 1 129 ? -4.254 -2.700 12.532 1.00 37.46 166 ALA C N 1
ATOM 3255 C CA . ALA C 1 129 ? -5.657 -2.599 12.138 1.00 36.46 166 ALA C CA 1
ATOM 3256 C C . ALA C 1 129 ? -6.583 -3.337 13.104 1.00 33.36 166 ALA C C 1
ATOM 3257 O O . ALA C 1 129 ? -7.613 -2.795 13.514 1.00 32.11 166 ALA C O 1
ATOM 3259 N N A LYS C 1 130 ? -6.243 -4.582 13.447 0.75 30.45 167 LYS C N 1
ATOM 3260 N N B LYS C 1 130 ? -6.244 -4.575 13.470 0.25 31.72 167 LYS C N 1
ATOM 3261 C CA A LYS C 1 130 ? -6.975 -5.358 14.451 0.75 34.92 167 LYS C CA 1
ATOM 3262 C CA B LYS C 1 130 ? -6.998 -5.340 14.473 0.25 34.76 167 LYS C CA 1
ATOM 3263 C C A LYS C 1 130 ? -8.445 -5.558 14.080 0.75 36.85 167 LYS C C 1
ATOM 3264 C C B LYS C 1 130 ? -8.454 -5.567 14.079 0.25 36.87 167 LYS C C 1
ATOM 3265 O O A LYS C 1 130 ? -9.291 -5.736 14.956 0.75 40.79 167 LYS C O 1
ATOM 3266 O O B LYS C 1 130 ? -9.307 -5.763 14.945 0.25 39.55 167 LYS C O 1
ATOM 3277 N N . ASP C 1 131 ? -8.780 -5.532 12.791 1.00 36.88 168 ASP C N 1
ATOM 3278 C CA . ASP C 1 131 ? -10.176 -5.465 12.373 1.00 38.58 168 ASP C CA 1
ATOM 3279 C C . ASP C 1 131 ? -10.768 -6.791 11.901 1.00 28.97 168 ASP C C 1
ATOM 3280 O O . ASP C 1 131 ? -11.847 -6.786 11.299 1.00 29.45 168 ASP C O 1
ATOM 3285 N N . LYS C 1 132 ? -10.116 -7.926 12.164 1.00 23.92 169 LYS C N 1
ATOM 3286 C CA . LYS C 1 132 ? -10.707 -9.218 11.823 1.00 26.64 169 LYS C CA 1
ATOM 3287 C C . LYS C 1 132 ? -10.799 -10.158 13.022 1.00 22.59 169 LYS C C 1
ATOM 3288 O O . LYS C 1 132 ? -10.918 -11.376 12.844 1.00 24.84 169 LYS C O 1
ATOM 3294 N N . GLY C 1 133 ? -10.771 -9.619 14.237 1.00 24.33 170 GLY C N 1
ATOM 3295 C CA . GLY C 1 133 ? -10.897 -10.426 15.434 1.00 23.82 170 GLY C CA 1
ATOM 3296 C C . GLY C 1 133 ? -9.908 -10.041 16.517 1.00 22.40 170 GLY C C 1
ATOM 3297 O O . GLY C 1 133 ? -10.158 -10.267 17.704 1.00 24.07 170 GLY C O 1
ATOM 3298 N N . ALA C 1 134 ? -8.783 -9.441 16.122 1.00 18.87 171 ALA C N 1
ATOM 3299 C CA . ALA C 1 134 ? -7.722 -9.171 17.087 1.00 19.44 171 ALA C CA 1
ATOM 3300 C C . ALA C 1 134 ? -8.146 -8.156 18.142 1.00 20.10 171 ALA C C 1
ATOM 3301 O O . ALA C 1 134 ? -7.710 -8.252 19.294 1.00 24.54 171 ALA C O 1
ATOM 3303 N N . ALA C 1 135 ? -9.011 -7.204 17.789 1.00 19.75 172 ALA C N 1
ATOM 3304 C CA . ALA C 1 135 ? -9.501 -6.265 18.795 1.00 29.25 172 ALA C CA 1
ATOM 3305 C C . ALA C 1 135 ? -10.378 -6.971 19.824 1.00 26.76 172 ALA C C 1
ATOM 3306 O O . ALA C 1 135 ? -10.309 -6.662 21.020 1.00 26.06 172 ALA C O 1
ATOM 3308 N N . GLU C 1 136 ? -11.205 -7.921 19.381 1.00 20.12 173 GLU C N 1
ATOM 3309 C CA . GLU C 1 136 ? -11.974 -8.729 20.324 1.00 27.31 173 GLU C CA 1
ATOM 3310 C C . GLU C 1 136 ? -11.065 -9.615 21.170 1.00 22.42 173 GLU C C 1
ATOM 3311 O O . GLU C 1 136 ? -11.313 -9.802 22.367 1.00 22.59 173 GLU C O 1
ATOM 3317 N N . LEU C 1 137 ? -10.015 -10.180 20.565 1.00 17.44 174 LEU C N 1
ATOM 3318 C CA . LEU C 1 137 ? -9.061 -10.982 21.328 1.00 17.86 174 LEU C CA 1
ATOM 3319 C C . LEU C 1 137 ? -8.376 -10.152 22.405 1.00 23.19 174 LEU C C 1
ATOM 3320 O O . LEU C 1 137 ? -8.186 -10.619 23.534 1.00 23.65 174 LEU C O 1
ATOM 3325 N N . GLU C 1 138 ? -8.013 -8.909 22.080 1.00 22.36 175 GLU C N 1
ATOM 3326 C CA . GLU C 1 138 ? -7.384 -8.041 23.069 1.00 25.47 175 GLU C CA 1
ATOM 3327 C C . GLU C 1 138 ? -8.320 -7.776 24.244 1.00 25.31 175 GLU C C 1
ATOM 3328 O O . GLU C 1 138 ? -7.882 -7.732 25.399 1.00 24.13 175 GLU C O 1
ATOM 3334 N N . LYS C 1 139 ? -9.615 -7.593 23.967 1.00 20.98 176 LYS C N 1
ATOM 3335 C CA . LYS C 1 139 ? -10.577 -7.398 25.048 1.00 27.14 176 LYS C CA 1
ATOM 3336 C C . LYS C 1 139 ? -10.724 -8.662 25.885 1.00 25.35 176 LYS C C 1
ATOM 3337 O O . LYS C 1 139 ? -10.903 -8.591 27.107 1.00 27.09 176 LYS C O 1
ATOM 3343 N N . LEU C 1 140 ? -10.657 -9.826 25.241 1.00 22.75 177 LEU C N 1
ATOM 3344 C CA . LEU C 1 140 ? -10.731 -11.088 25.968 1.00 25.76 177 LEU C CA 1
ATOM 3345 C C . LEU C 1 140 ? -9.538 -11.263 26.902 1.00 26.72 177 LEU C C 1
ATOM 3346 O O . LEU C 1 140 ? -9.688 -11.751 28.029 1.00 24.65 177 LEU C O 1
ATOM 3351 N N . PHE C 1 141 ? -8.341 -10.890 26.440 1.00 22.73 178 PHE C N 1
ATOM 3352 C CA . PHE C 1 141 ? -7.158 -10.931 27.296 1.00 25.05 178 PHE C CA 1
ATOM 3353 C C . PHE C 1 141 ? -7.369 -10.110 28.563 1.00 28.78 178 PHE C C 1
ATOM 3354 O O . PHE C 1 141 ? -7.062 -10.564 29.672 1.00 28.14 178 PHE C O 1
ATOM 3362 N N . LYS C 1 142 ? -7.875 -8.885 28.411 1.00 33.86 179 LYS C N 1
ATOM 3363 C CA . LYS C 1 142 ? -8.084 -8.010 29.560 1.00 37.89 179 LYS C CA 1
ATOM 3364 C C . LYS C 1 142 ? -9.165 -8.554 30.487 1.00 33.68 179 LYS C C 1
ATOM 3365 O O . LYS C 1 142 ? -9.038 -8.469 31.714 1.00 29.63 179 LYS C O 1
ATOM 3371 N N . ALA C 1 143 ? -10.247 -9.095 29.918 1.00 33.81 180 ALA C N 1
ATOM 3372 C CA . ALA C 1 143 ? -11.321 -9.643 30.742 1.00 34.21 180 ALA C CA 1
ATOM 3373 C C . ALA C 1 143 ? -10.843 -10.841 31.552 1.00 35.14 180 ALA C C 1
ATOM 3374 O O . ALA C 1 143 ? -11.213 -10.998 32.722 1.00 36.80 180 ALA C O 1
ATOM 3376 N N . VAL C 1 144 ? -10.014 -11.693 30.952 1.00 33.87 181 VAL C N 1
ATOM 3377 C CA . VAL C 1 144 ? -9.508 -12.855 31.674 1.00 33.56 181 VAL C CA 1
ATOM 3378 C C . VAL C 1 144 ? -8.445 -12.437 32.685 1.00 31.74 181 VAL C C 1
ATOM 3379 O O . VAL C 1 144 ? -8.380 -12.983 33.791 1.00 36.48 181 VAL C O 1
ATOM 3383 N N . GLU C 1 145 ? -7.610 -11.452 32.337 1.00 34.03 182 GLU C N 1
ATOM 3384 C CA . GLU C 1 145 ? -6.633 -10.944 33.298 1.00 38.04 182 GLU C CA 1
ATOM 3385 C C . GLU C 1 145 ? -7.314 -10.341 34.520 1.00 36.78 182 GLU C C 1
ATOM 3386 O O . GLU C 1 145 ? -6.870 -10.554 35.654 1.00 37.45 182 GLU C O 1
ATOM 3392 N N . ASN C 1 146 ? -8.406 -9.601 34.310 1.00 36.39 183 ASN C N 1
ATOM 3393 C CA . ASN C 1 146 ? -9.144 -9.035 35.432 1.00 43.53 183 ASN C CA 1
ATOM 3394 C C . ASN C 1 146 ? -9.801 -10.131 36.263 1.00 43.79 183 ASN C C 1
ATOM 3395 O O . ASN C 1 146 ? -9.888 -10.020 37.492 1.00 46.44 183 ASN C O 1
ATOM 3400 N N . LEU C 1 147 ? -10.287 -11.188 35.605 1.00 40.05 184 LEU C N 1
ATOM 3401 C CA . LEU C 1 147 ? -10.848 -12.325 36.329 1.00 38.45 184 LEU C CA 1
ATOM 3402 C C . LEU C 1 147 ? -9.774 -13.054 37.129 1.00 38.28 184 LEU C C 1
ATOM 3403 O O . LEU C 1 147 ? -10.020 -13.486 38.262 1.00 40.82 184 LEU C O 1
ATOM 3408 N N . ALA C 1 148 ? -8.578 -13.200 36.552 1.00 37.37 185 ALA C N 1
ATOM 3409 C CA . ALA C 1 148 ? -7.483 -13.882 37.238 1.00 39.28 185 ALA C CA 1
ATOM 3410 C C . ALA C 1 148 ? -7.029 -13.119 38.477 1.00 44.83 185 ALA C C 1
ATOM 3411 O O . ALA C 1 148 ? -6.792 -13.724 39.529 1.00 48.68 185 ALA C O 1
ATOM 3413 N N . LYS C 1 149 ? -6.888 -11.795 38.374 1.00 45.82 186 LYS C N 1
ATOM 3414 C CA . LYS C 1 149 ? -6.432 -11.019 39.523 1.00 49.80 186 LYS C CA 1
ATOM 3415 C C . LYS C 1 149 ? -7.410 -11.131 40.684 1.00 50.42 186 LYS C C 1
ATOM 3416 O O . LYS C 1 149 ? -6.999 -11.265 41.843 1.00 51.01 186 LYS C O 1
ATOM 3422 N N . ALA C 1 150 ? -8.711 -11.098 40.391 1.00 48.98 187 ALA C N 1
ATOM 3423 C CA . ALA C 1 150 ? -9.710 -11.215 41.446 1.00 50.93 187 ALA C CA 1
ATOM 3424 C C . ALA C 1 150 ? -9.715 -12.614 42.051 1.00 51.38 187 ALA C C 1
ATOM 3425 O O . ALA C 1 150 ? -9.918 -12.773 43.260 1.00 54.23 187 ALA C O 1
ATOM 3427 N N . ALA C 1 151 ? -9.497 -13.641 41.227 1.00 50.01 188 ALA C N 1
ATOM 3428 C CA . ALA C 1 151 ? -9.478 -15.006 41.744 1.00 51.77 188 ALA C CA 1
ATOM 3429 C C . ALA C 1 151 ? -8.272 -15.244 42.645 1.00 54.92 188 ALA C C 1
ATOM 3430 O O . ALA C 1 151 ? -8.388 -15.913 43.679 1.00 58.51 188 ALA C O 1
ATOM 3432 N N . LYS C 1 152 ? -7.103 -14.716 42.269 1.00 52.91 189 LYS C N 1
ATOM 3433 C CA . LYS C 1 152 ? -5.929 -14.866 43.125 1.00 57.15 189 LYS C CA 1
ATOM 3434 C C . LYS C 1 152 ? -6.048 -14.045 44.402 1.00 58.65 189 LYS C C 1
ATOM 3435 O O . LYS C 1 152 ? -5.449 -14.402 45.423 1.00 55.94 189 LYS C O 1
ATOM 3441 N N . GLU C 1 153 ? -6.806 -12.947 44.372 1.00 62.88 190 GLU C N 1
ATOM 3442 C CA . GLU C 1 153 ? -7.031 -12.185 45.596 1.00 71.05 190 GLU C CA 1
ATOM 3443 C C . GLU C 1 153 ? -7.970 -12.919 46.544 1.00 69.88 190 GLU C C 1
ATOM 3444 O O . GLU C 1 153 ? -7.812 -12.824 47.767 1.00 73.11 190 GLU C O 1
ATOM 3450 N N . MET C 1 154 ? -8.949 -13.650 46.005 1.00 65.88 191 MET C N 1
ATOM 3451 C CA . MET C 1 154 ? -9.829 -14.447 46.854 1.00 67.93 191 MET C CA 1
ATOM 3452 C C . MET C 1 154 ? -9.071 -15.594 47.508 1.00 65.08 191 MET C C 1
ATOM 3453 O O . MET C 1 154 ? -9.338 -15.946 48.663 1.00 67.41 191 MET C O 1
ATOM 3458 N N . LEU C 1 155 ? -8.118 -16.189 46.785 1.00 60.30 192 LEU C N 1
ATOM 3459 C CA . LEU C 1 155 ? -7.300 -17.246 47.368 1.00 59.69 192 LEU C CA 1
ATOM 3460 C C . LEU C 1 155 ? -6.394 -16.696 48.460 1.00 63.27 192 LEU C C 1
ATOM 3461 O O . LEU C 1 155 ? -6.113 -17.392 49.443 1.00 65.43 192 LEU C O 1
ATOM 3466 N N . ALA C 1 156 ? -5.931 -15.453 48.307 1.00 62.76 193 ALA C N 1
ATOM 3467 C CA . ALA C 1 156 ? -5.118 -14.834 49.345 1.00 65.24 193 ALA C CA 1
ATOM 3468 C C . ALA C 1 156 ? -5.929 -14.581 50.608 1.00 68.37 193 ALA C C 1
ATOM 3469 O O . ALA C 1 156 ? -5.383 -14.643 51.716 1.00 70.17 193 ALA C O 1
ATOM 3471 N N . ASN C 1 157 ? -7.224 -14.287 50.466 1.00 70.25 194 ASN C N 1
ATOM 3472 C CA . ASN C 1 157 ? -8.070 -14.101 51.639 1.00 75.52 194 ASN C CA 1
ATOM 3473 C C . ASN C 1 157 ? -8.330 -15.418 52.359 1.00 77.25 194 ASN C C 1
ATOM 3474 O O . ASN C 1 157 ? -8.443 -15.436 53.590 1.00 81.69 194 ASN C O 1
ATOM 3479 N N . SER C 1 158 ? -8.425 -16.524 51.616 1.00 74.87 195 SER C N 1
ATOM 3480 C CA . SER C 1 158 ? -8.632 -17.823 52.250 1.00 75.62 195 SER C CA 1
ATOM 3481 C C . SER C 1 158 ? -7.394 -18.261 53.023 1.00 76.09 195 SER C C 1
ATOM 3482 O O . SER C 1 158 ? -7.504 -18.777 54.141 1.00 78.32 195 SER C O 1
ATOM 3485 N N . VAL C 1 159 ? -6.207 -18.061 52.444 1.00 75.61 196 VAL C N 1
ATOM 3486 C CA . VAL C 1 159 ? -4.973 -18.470 53.104 1.00 78.72 196 VAL C CA 1
ATOM 3487 C C . VAL C 1 159 ? -4.609 -17.527 54.238 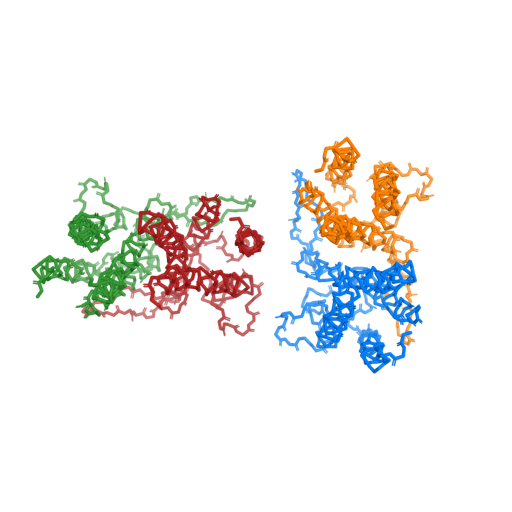1.00 85.26 196 VAL C C 1
ATOM 3488 O O . VAL C 1 159 ? -3.762 -17.862 55.074 1.00 89.32 196 VAL C O 1
ATOM 3492 N N . LYS C 1 160 ? -5.258 -16.366 54.309 1.00 85.16 197 LYS C N 1
ATOM 3493 C CA . LYS C 1 160 ? -5.012 -15.404 55.375 1.00 87.07 197 LYS C CA 1
ATOM 3494 C C . LYS C 1 160 ? -5.615 -15.877 56.694 1.00 91.73 197 LYS C C 1
ATOM 3495 O O . LYS C 1 160 ? -6.253 -15.097 57.408 1.00 94.58 197 LYS C O 1
ATOM 3501 N N . GLU C 1 161 ? -5.422 -17.158 57.020 1.00 94.05 198 GLU C N 1
ATOM 3502 C CA . GLU C 1 161 ? -5.855 -17.727 58.289 1.00 100.68 198 GLU C CA 1
ATOM 3503 C C . GLU C 1 161 ? -4.931 -17.373 59.445 1.00 106.82 198 GLU C C 1
ATOM 3504 O O . GLU C 1 161 ? -5.345 -17.498 60.603 1.00 112.25 198 GLU C O 1
ATOM 3510 N N . LEU C 1 162 ? -3.703 -16.935 59.162 1.00 106.67 199 LEU C N 1
ATOM 3511 C CA . LEU C 1 162 ? -2.745 -16.650 60.221 1.00 112.12 199 LEU C CA 1
ATOM 3512 C C . LEU C 1 162 ? -3.205 -15.517 61.130 1.00 117.00 199 LEU C C 1
ATOM 3513 O O . LEU C 1 162 ? -2.733 -15.424 62.268 1.00 122.22 199 LEU C O 1
ATOM 3518 N N . THR C 1 163 ? -4.116 -14.666 60.660 1.00 115.53 200 THR C N 1
ATOM 3519 C CA . THR C 1 163 ? -4.579 -13.518 61.428 1.00 121.00 200 THR C CA 1
ATOM 3520 C C . THR C 1 163 ? -6.098 -13.512 61.542 1.00 121.78 200 THR C C 1
ATOM 3521 O O . THR C 1 163 ? -6.800 -13.268 60.560 1.00 117.68 200 THR C O 1
ATOM 3525 N N . LEU D 1 5 ? 0.899 -23.039 62.149 1.00 103.20 42 LEU D N 1
ATOM 3526 C CA . LEU D 1 5 ? -0.040 -22.659 61.099 1.00 100.32 42 LEU D CA 1
ATOM 3527 C C . LEU D 1 5 ? 0.635 -21.760 60.066 1.00 96.09 42 LEU D C 1
ATOM 3528 O O . LEU D 1 5 ? 0.255 -21.758 58.894 1.00 91.79 42 LEU D O 1
ATOM 3533 N N . THR D 1 6 ? 1.647 -21.001 60.498 1.00 97.64 43 THR D N 1
ATOM 3534 C CA . THR D 1 6 ? 2.373 -20.159 59.553 1.00 95.67 43 THR D CA 1
ATOM 3535 C C . THR D 1 6 ? 3.265 -20.986 58.639 1.00 92.76 43 THR D C 1
ATOM 3536 O O . THR D 1 6 ? 3.493 -20.602 57.486 1.00 89.50 43 THR D O 1
ATOM 3540 N N . GLU D 1 7 ? 3.776 -22.118 59.128 1.00 92.74 44 GLU D N 1
ATOM 3541 C CA . GLU D 1 7 ? 4.554 -23.001 58.270 1.00 88.08 44 GLU D CA 1
ATOM 3542 C C . GLU D 1 7 ? 3.660 -23.786 57.321 1.00 84.99 44 GLU D C 1
ATOM 3543 O O . GLU D 1 7 ? 4.092 -24.143 56.220 1.00 79.08 44 GLU D O 1
ATOM 3549 N N . ILE D 1 8 ? 2.421 -24.064 57.730 1.00 88.89 45 ILE D N 1
ATOM 3550 C CA . ILE D 1 8 ? 1.497 -24.782 56.859 1.00 87.19 45 ILE D CA 1
ATOM 3551 C C . ILE D 1 8 ? 1.090 -23.893 55.690 1.00 84.81 45 ILE D C 1
ATOM 3552 O O . ILE D 1 8 ? 1.023 -24.344 54.540 1.00 81.88 45 ILE D O 1
ATOM 3557 N N . SER D 1 9 ? 0.814 -22.615 55.967 1.00 87.80 46 SER D N 1
ATOM 3558 C CA . SER D 1 9 ? 0.517 -21.668 54.898 1.00 87.99 46 SER D CA 1
ATOM 3559 C C . SER D 1 9 ? 1.703 -21.550 53.951 1.00 83.59 46 SER D C 1
ATOM 3560 O O . SER D 1 9 ? 1.530 -21.383 52.737 1.00 81.31 46 SER D O 1
ATOM 3563 N N . LYS D 1 10 ? 2.918 -21.635 54.499 1.00 82.55 47 LYS D N 1
ATOM 3564 C CA . LYS D 1 10 ? 4.114 -21.666 53.668 1.00 78.47 47 LYS D CA 1
ATOM 3565 C C . LYS D 1 10 ? 4.126 -22.906 52.786 1.00 75.72 47 LYS D C 1
ATOM 3566 O O . LYS D 1 10 ? 4.545 -22.850 51.623 1.00 73.40 47 LYS D O 1
ATOM 3572 N N . LYS D 1 11 ? 3.656 -24.035 53.321 1.00 77.65 48 LYS D N 1
ATOM 3573 C CA . LYS D 1 11 ? 3.620 -25.268 52.543 1.00 75.29 48 LYS D CA 1
ATOM 3574 C C . LYS D 1 11 ? 2.512 -25.240 51.496 1.00 71.63 48 LYS D C 1
ATOM 3575 O O . LYS D 1 11 ? 2.700 -25.721 50.372 1.00 69.92 48 LYS D O 1
ATOM 3581 N N . ILE D 1 12 ? 1.352 -24.675 51.840 1.00 70.36 49 ILE D N 1
ATOM 3582 C CA . ILE D 1 12 ? 0.229 -24.665 50.907 1.00 66.23 49 ILE D CA 1
ATOM 3583 C C . ILE D 1 12 ? 0.529 -23.782 49.702 1.00 64.30 49 ILE D C 1
ATOM 3584 O O . ILE D 1 12 ? 0.282 -24.171 48.554 1.00 61.81 49 ILE D O 1
ATOM 3589 N N . THR D 1 13 ? 1.077 -22.587 49.936 1.00 64.96 50 THR D N 1
ATOM 3590 C CA . THR D 1 13 ? 1.312 -21.660 48.833 1.00 63.17 50 THR D CA 1
ATOM 3591 C C . THR D 1 13 ? 2.390 -22.176 47.888 1.00 62.04 50 THR D C 1
ATOM 3592 O O . THR D 1 13 ? 2.253 -22.065 46.664 1.00 60.34 50 THR D O 1
ATOM 3596 N N . GLU D 1 14 ? 3.468 -22.746 48.432 1.00 63.03 51 GLU D N 1
ATOM 3597 C CA . GLU D 1 14 ? 4.558 -23.206 47.577 1.00 61.85 51 GLU D CA 1
ATOM 3598 C C . GLU D 1 14 ? 4.169 -24.459 46.801 1.00 55.77 51 GLU D C 1
ATOM 3599 O O . GLU D 1 14 ? 4.574 -24.626 45.645 1.00 53.14 51 GLU D O 1
ATOM 3605 N N . SER D 1 15 ? 3.374 -25.344 47.407 1.00 54.82 52 SER D N 1
ATOM 3606 C CA . SER D 1 15 ? 2.913 -26.521 46.679 1.00 54.27 52 SER D CA 1
ATOM 3607 C C . SER D 1 15 ? 1.810 -26.175 45.687 1.00 54.03 52 SER D C 1
ATOM 3608 O O . SER D 1 15 ? 1.676 -26.845 44.657 1.00 52.99 52 SER D O 1
ATOM 3611 N N . ASN D 1 16 ? 1.011 -25.146 45.978 1.00 53.71 53 ASN D N 1
ATOM 3612 C CA . ASN D 1 16 ? 0.028 -24.688 45.004 1.00 53.08 53 ASN D CA 1
ATOM 3613 C C . ASN D 1 16 ? 0.699 -23.985 43.832 1.00 49.51 53 ASN D C 1
ATOM 3614 O O . ASN D 1 16 ? 0.178 -24.012 42.712 1.00 45.31 53 ASN D O 1
ATOM 3619 N N . ALA D 1 17 ? 1.849 -23.348 44.071 1.00 52.58 54 ALA D N 1
ATOM 3620 C CA . ALA D 1 17 ? 2.602 -22.746 42.977 1.00 51.05 54 ALA D CA 1
ATOM 3621 C C . ALA D 1 17 ? 3.096 -23.798 41.994 1.00 50.33 54 ALA D C 1
ATOM 3622 O O . ALA D 1 17 ? 3.182 -23.531 40.790 1.00 48.95 54 ALA D O 1
ATOM 3624 N N . VAL D 1 18 ? 3.426 -24.995 42.485 1.00 49.42 55 VAL D N 1
ATOM 3625 C CA . VAL D 1 18 ? 3.846 -26.075 41.599 1.00 45.50 55 VAL D CA 1
ATOM 3626 C C . VAL D 1 18 ? 2.675 -26.580 40.766 1.00 43.51 55 VAL D C 1
ATOM 3627 O O . VAL D 1 18 ? 2.810 -26.816 39.559 1.00 41.23 55 VAL D O 1
ATOM 3631 N N . VAL D 1 19 ? 1.509 -26.754 41.392 1.00 45.67 56 VAL D N 1
ATOM 3632 C CA . VAL D 1 19 ? 0.334 -27.238 40.670 1.00 45.58 56 VAL D CA 1
ATOM 3633 C C . VAL D 1 19 ? -0.044 -26.279 39.548 1.00 39.66 56 VAL D C 1
ATOM 3634 O O . VAL D 1 19 ? -0.372 -26.704 38.433 1.00 33.41 56 VAL D O 1
ATOM 3638 N N . LEU D 1 20 ? 0.008 -24.972 39.816 1.00 39.29 57 LEU D N 1
ATOM 3639 C CA . LEU D 1 20 ? -0.332 -23.994 38.786 1.00 39.42 57 LEU D CA 1
ATOM 3640 C C . LEU D 1 20 ? 0.640 -24.051 37.613 1.00 38.11 57 LEU D C 1
ATOM 3641 O O . LEU D 1 20 ? 0.221 -24.021 36.450 1.00 36.17 57 LEU D O 1
ATOM 3646 N N . ALA D 1 21 ? 1.941 -24.148 37.895 1.00 40.94 58 ALA D N 1
ATOM 3647 C CA . ALA D 1 21 ? 2.922 -24.183 36.816 1.00 41.15 58 ALA D CA 1
ATOM 3648 C C . ALA D 1 21 ? 2.808 -25.461 35.995 1.00 36.36 58 ALA D C 1
ATOM 3649 O O . ALA D 1 21 ? 3.050 -25.440 34.782 1.00 37.21 58 ALA D O 1
ATOM 3651 N N . VAL D 1 22 ? 2.448 -26.578 36.630 1.00 35.79 59 VAL D N 1
ATOM 3652 C CA . VAL D 1 22 ? 2.253 -27.822 35.890 1.00 36.73 59 VAL D CA 1
ATOM 3653 C C . VAL D 1 22 ? 0.959 -27.766 35.088 1.00 38.45 59 VAL D C 1
ATOM 3654 O O . VAL D 1 22 ? 0.890 -28.269 33.959 1.00 40.78 59 VAL D O 1
ATOM 3658 N N . LYS D 1 23 ? -0.089 -27.163 35.658 1.00 37.79 60 LYS D N 1
ATOM 3659 C CA . LYS D 1 23 ? -1.345 -27.008 34.929 1.00 38.90 60 LYS D CA 1
ATOM 3660 C C . LYS D 1 23 ? -1.135 -26.201 33.653 1.00 34.04 60 LYS D C 1
ATOM 3661 O O . LYS D 1 23 ? -1.751 -26.486 32.619 1.00 29.56 60 LYS D O 1
ATOM 3667 N N . GLU D 1 24 ? -0.257 -25.196 33.710 1.00 32.12 61 GLU D N 1
ATOM 3668 C CA . GLU D 1 24 ? 0.119 -24.450 32.513 1.00 34.08 61 GLU D CA 1
ATOM 3669 C C . GLU D 1 24 ? 0.694 -25.368 31.441 1.00 38.02 61 GLU D C 1
ATOM 3670 O O . GLU D 1 24 ? 0.351 -25.248 30.260 1.00 44.08 61 GLU D O 1
ATOM 3676 N N . ILE D 1 25 ? 1.573 -26.292 31.834 1.00 33.20 62 ILE D N 1
ATOM 3677 C CA . ILE D 1 25 ? 2.175 -27.205 30.866 1.00 32.34 62 ILE D CA 1
ATOM 3678 C C . ILE D 1 25 ? 1.135 -28.187 30.341 1.00 32.09 62 ILE D C 1
ATOM 3679 O O . ILE D 1 25 ? 1.113 -28.508 29.147 1.00 33.78 62 ILE D O 1
ATOM 3684 N N . GLU D 1 26 ? 0.263 -28.686 31.223 1.00 31.74 63 GLU D N 1
ATOM 3685 C CA . GLU D 1 26 ? -0.829 -29.548 30.781 1.00 34.18 63 GLU D CA 1
ATOM 3686 C C . GLU D 1 26 ? -1.694 -28.847 29.743 1.00 31.97 63 GLU D C 1
ATOM 3687 O O . GLU D 1 26 ? -2.123 -29.462 28.760 1.00 28.85 63 GLU D O 1
ATOM 3693 N N . THR D 1 27 ? -1.975 -27.560 29.956 1.00 28.08 64 THR D N 1
ATOM 3694 C CA . THR D 1 27 ? -2.867 -26.842 29.054 1.00 30.74 64 THR D CA 1
ATOM 3695 C C . THR D 1 27 ? -2.201 -26.583 27.710 1.00 28.60 64 THR D C 1
ATOM 3696 O O . THR D 1 27 ? -2.864 -26.616 26.668 1.00 30.93 64 THR D O 1
ATOM 3700 N N . LEU D 1 28 ? -0.891 -26.320 27.709 1.00 21.22 65 LEU D N 1
ATOM 3701 C CA . LEU D 1 28 ? -0.181 -26.194 26.442 1.00 22.60 65 LEU D CA 1
ATOM 3702 C C . LEU D 1 28 ? -0.261 -27.494 25.647 1.00 23.37 65 LEU D C 1
ATOM 3703 O O . LEU D 1 28 ? -0.382 -27.474 24.417 1.00 27.57 65 LEU D O 1
ATOM 3708 N N . LEU D 1 29 ? -0.195 -28.636 26.336 1.00 28.68 66 LEU D N 1
ATOM 3709 C CA . LEU D 1 29 ? -0.386 -29.920 25.669 1.00 27.23 66 LEU D CA 1
ATOM 3710 C C . LEU D 1 29 ? -1.815 -30.075 25.164 1.00 26.69 66 LEU D C 1
ATOM 3711 O O . LEU D 1 29 ? -2.043 -30.629 24.082 1.00 26.01 66 LEU D O 1
ATOM 3716 N N . ALA D 1 30 ? -2.793 -29.604 25.943 1.00 30.07 67 ALA D N 1
ATOM 3717 C CA . ALA D 1 30 ? -4.183 -29.676 25.508 1.00 32.53 67 ALA D CA 1
ATOM 3718 C C . ALA D 1 30 ? -4.424 -28.840 24.257 1.00 30.23 67 ALA D C 1
ATOM 3719 O O . ALA D 1 30 ? -5.249 -29.209 23.415 1.00 31.38 67 ALA D O 1
ATOM 3721 N N A SER D 1 31 ? -3.720 -27.714 24.114 0.43 29.16 68 SER D N 1
ATOM 3722 N N B SER D 1 31 ? -3.726 -27.708 24.123 0.57 29.57 68 SER D N 1
ATOM 3723 C CA A SER D 1 31 ? -3.884 -26.904 22.910 0.43 27.96 68 SER D CA 1
ATOM 3724 C CA B SER D 1 31 ? -3.862 -26.895 22.917 0.57 27.81 68 SER D CA 1
ATOM 3725 C C A SER D 1 31 ? -3.359 -27.638 21.681 0.43 27.17 68 SER D C 1
ATOM 3726 C C B SER D 1 31 ? -3.369 -27.653 21.692 0.57 27.28 68 SER D C 1
ATOM 3727 O O A SER D 1 31 ? -3.961 -27.564 20.605 0.43 27.81 68 SER D O 1
ATOM 3728 O O B SER D 1 31 ? -3.997 -27.607 20.628 0.57 27.76 68 SER D O 1
ATOM 3733 N N . ILE D 1 32 ? -2.245 -28.360 21.826 1.00 23.56 69 ILE D N 1
ATOM 3734 C CA . ILE D 1 32 ? -1.726 -29.167 20.722 1.00 24.91 69 ILE D CA 1
ATOM 3735 C C . ILE D 1 32 ? -2.692 -30.297 20.383 1.00 24.90 69 ILE D C 1
ATOM 3736 O O . ILE D 1 32 ? -2.969 -30.566 19.207 1.00 23.55 69 ILE D O 1
ATOM 3741 N N . ASP D 1 33 ? -3.231 -30.969 21.402 1.00 24.52 70 ASP D N 1
ATOM 3742 C CA . ASP D 1 33 ? -4.210 -32.019 21.137 1.00 28.37 70 ASP D CA 1
ATOM 3743 C C . ASP D 1 33 ? -5.455 -31.446 20.474 1.00 30.28 70 ASP D C 1
ATOM 3744 O O . ASP D 1 33 ? -6.087 -32.117 19.650 1.00 36.96 70 ASP D O 1
ATOM 3749 N N . GLU D 1 34 ? -5.804 -30.200 20.799 1.00 28.62 71 GLU D N 1
ATOM 3750 C CA . GLU D 1 34 ? -6.969 -29.577 20.184 1.00 31.23 71 GLU D CA 1
ATOM 3751 C C . GLU D 1 34 ? -6.698 -29.234 18.721 1.00 25.67 71 GLU D C 1
ATOM 3752 O O . GLU D 1 34 ? -7.573 -29.410 17.866 1.00 31.95 71 GLU D O 1
ATOM 3758 N N . LEU D 1 35 ? -5.490 -28.752 18.411 1.00 21.53 72 LEU D N 1
ATOM 3759 C CA . LEU D 1 35 ? -5.103 -28.557 17.015 1.00 22.89 72 LEU D CA 1
ATOM 3760 C C . LEU D 1 35 ? -5.137 -29.871 16.249 1.00 22.09 72 LEU D C 1
ATOM 3761 O O . LEU D 1 35 ? -5.576 -29.921 15.094 1.00 25.18 72 LEU D O 1
ATOM 3766 N N . ALA D 1 36 ? -4.665 -30.945 16.878 1.00 22.24 73 ALA D N 1
ATOM 3767 C CA . ALA D 1 36 ? -4.560 -32.226 16.188 1.00 24.11 73 ALA D CA 1
ATOM 3768 C C . ALA D 1 36 ? -5.931 -32.825 15.915 1.00 24.85 73 ALA D C 1
ATOM 3769 O O . ALA D 1 36 ? -6.182 -33.331 14.815 1.00 27.28 73 ALA D O 1
ATOM 3771 N N . THR D 1 37 ? -6.830 -32.776 16.899 1.00 24.03 74 THR D N 1
ATOM 3772 C CA . THR D 1 37 ? -8.112 -33.462 16.779 1.00 35.14 74 THR D CA 1
ATOM 3773 C C . THR D 1 37 ? -9.164 -32.655 16.030 1.00 32.94 74 THR D C 1
ATOM 3774 O O . THR D 1 37 ? -10.128 -33.243 15.530 1.00 32.79 74 THR D O 1
ATOM 3778 N N . LYS D 1 38 ? -9.015 -31.337 15.941 1.00 27.01 75 LYS D N 1
ATOM 3779 C CA . LYS D 1 38 ? -10.066 -30.492 15.389 1.00 36.70 75 LYS D CA 1
ATOM 3780 C C . LYS D 1 38 ? -9.658 -29.667 14.180 1.00 30.09 75 LYS D C 1
ATOM 3781 O O . LYS D 1 38 ? -10.507 -29.402 13.324 1.00 32.44 75 LYS D O 1
ATOM 3787 N N . ALA D 1 39 ? -8.398 -29.239 14.092 1.00 17.26 76 ALA D N 1
ATOM 3788 C CA . ALA D 1 39 ? -7.997 -28.236 13.115 1.00 16.67 76 ALA D CA 1
ATOM 3789 C C . ALA D 1 39 ? -7.320 -28.803 11.877 1.00 23.14 76 ALA D C 1
ATOM 3790 O O . ALA D 1 39 ? -7.293 -28.118 10.850 1.00 24.67 76 ALA D O 1
ATOM 3792 N N . ILE D 1 40 ? -6.756 -30.015 11.941 1.00 23.55 77 ILE D N 1
ATOM 3793 C CA . ILE D 1 40 ? -6.032 -30.535 10.788 1.00 17.08 77 ILE D CA 1
ATOM 3794 C C . ILE D 1 40 ? -6.983 -30.662 9.609 1.00 20.47 77 ILE D C 1
ATOM 3795 O O . ILE D 1 40 ? -8.037 -31.302 9.704 1.00 21.16 77 ILE D O 1
ATOM 3800 N N . GLY D 1 41 ? -6.617 -30.048 8.489 1.00 22.53 78 GLY D N 1
ATOM 3801 C CA . GLY D 1 41 ? -7.428 -30.164 7.293 1.00 22.15 78 GLY D CA 1
ATOM 3802 C C . GLY D 1 41 ? -8.765 -29.458 7.350 1.00 22.99 78 GLY D C 1
ATOM 3803 O O . GLY D 1 41 ? -9.699 -29.874 6.662 1.00 20.50 78 GLY D O 1
ATOM 3804 N N . LYS D 1 42 ? -8.883 -28.391 8.144 1.00 27.53 79 LYS D N 1
ATOM 3805 C CA . LYS D 1 42 ? -10.156 -27.714 8.363 1.00 28.38 79 LYS D CA 1
ATOM 3806 C C . LYS D 1 42 ? -10.011 -26.226 8.069 1.00 18.78 79 LYS D C 1
ATOM 3807 O O . LYS D 1 42 ? -8.905 -25.694 7.948 1.00 18.83 79 LYS D O 1
ATOM 3813 N N . LYS D 1 43 ? -11.150 -25.544 7.970 1.00 23.99 80 LYS D N 1
ATOM 3814 C CA . LYS D 1 43 ? -11.161 -24.103 7.773 1.00 24.41 80 LYS D CA 1
ATOM 3815 C C . LYS D 1 43 ? -12.398 -23.521 8.441 1.00 25.43 80 LYS D C 1
ATOM 3816 O O . LYS D 1 43 ? -13.402 -24.216 8.632 1.00 23.71 80 LYS D O 1
ATOM 3822 N N . ILE D 1 44 ? -12.305 -22.239 8.812 1.00 23.84 81 ILE D N 1
ATOM 3823 C CA . ILE D 1 44 ? -13.439 -21.546 9.415 1.00 23.23 81 ILE D CA 1
ATOM 3824 C C . ILE D 1 44 ? -14.604 -21.509 8.437 1.00 25.31 81 ILE D C 1
ATOM 3825 O O . ILE D 1 44 ? -14.437 -21.256 7.237 1.00 25.03 81 ILE D O 1
ATOM 3830 N N . GLN D 1 45 ? -15.795 -21.783 8.950 1.00 26.55 82 GLN D N 1
ATOM 3831 C CA . GLN D 1 45 ? -16.991 -21.928 8.139 1.00 32.19 82 GLN D CA 1
ATOM 3832 C C . GLN D 1 45 ? -17.937 -20.765 8.401 1.00 35.51 82 GLN D C 1
ATOM 3833 O O . GLN D 1 45 ? -18.047 -20.284 9.534 1.00 31.67 82 GLN D O 1
ATOM 3839 N N . GLN D 1 46 ? -18.585 -20.292 7.340 1.00 34.26 83 GLN D N 1
ATOM 3840 C CA . GLN D 1 46 ? -19.655 -19.319 7.488 1.00 39.39 83 GLN D CA 1
ATOM 3841 C C . GLN D 1 46 ? -20.726 -19.863 8.425 1.00 40.59 83 GLN D C 1
ATOM 3842 O O . GLN D 1 46 ? -21.093 -21.039 8.352 1.00 35.67 83 GLN D O 1
ATOM 3848 N N . ASN D 1 47 ? -21.205 -19.003 9.326 1.00 37.28 84 ASN D N 1
ATOM 3849 C CA . ASN D 1 47 ? -22.227 -19.304 10.330 1.00 42.66 84 ASN D CA 1
ATOM 3850 C C . ASN D 1 47 ? -21.724 -20.223 11.437 1.00 41.85 84 ASN D C 1
ATOM 3851 O O . ASN D 1 47 ? -22.522 -20.656 12.278 1.00 43.75 84 ASN D O 1
ATOM 3856 N N . GLY D 1 48 ? -20.439 -20.539 11.466 1.00 38.15 85 GLY D N 1
ATOM 3857 C CA . GLY D 1 48 ? -19.873 -21.247 12.593 1.00 33.62 85 GLY D CA 1
ATOM 3858 C C . GLY D 1 48 ? -19.405 -22.647 12.224 1.00 31.85 85 GLY D C 1
ATOM 3859 O O . GLY D 1 48 ? -19.788 -23.223 11.201 1.00 32.19 85 GLY D O 1
ATOM 3860 N N . GLY D 1 49 ? -18.559 -23.194 13.091 1.00 33.97 86 GLY D N 1
ATOM 3861 C CA . GLY D 1 49 ? -17.997 -24.511 12.886 1.00 34.84 86 GLY D CA 1
ATOM 3862 C C . GLY D 1 49 ? -16.825 -24.498 11.926 1.00 33.78 86 GLY D C 1
ATOM 3863 O O . GLY D 1 49 ? -16.366 -23.461 11.443 1.00 32.79 86 GLY D O 1
ATOM 3864 N N . LEU D 1 50 ? -16.329 -25.698 11.649 1.00 29.70 87 LEU D N 1
ATOM 3865 C CA . LEU D 1 50 ? -15.198 -25.897 10.757 1.00 28.73 87 LEU D CA 1
ATOM 3866 C C . LEU D 1 50 ? -15.642 -26.748 9.575 1.00 28.05 87 LEU D C 1
ATOM 3867 O O . LEU D 1 50 ? -16.459 -27.662 9.730 1.00 33.99 87 LEU D O 1
ATOM 3872 N N . ALA D 1 51 ? -15.147 -26.407 8.390 1.00 26.38 88 ALA D N 1
ATOM 3873 C CA . ALA D 1 51 ? -15.422 -27.145 7.167 1.00 27.81 88 ALA D CA 1
ATOM 3874 C C . ALA D 1 51 ? -14.164 -27.859 6.684 1.00 24.48 88 ALA D C 1
ATOM 3875 O O . ALA D 1 51 ? -13.040 -27.452 6.987 1.00 21.75 88 ALA D O 1
ATOM 3877 N N . VAL D 1 52 ? -14.369 -28.916 5.895 1.00 23.99 89 VAL D N 1
ATOM 3878 C CA . VAL D 1 52 ? -13.255 -29.708 5.381 1.00 25.41 89 VAL D CA 1
ATOM 3879 C C . VAL D 1 52 ? -12.474 -28.900 4.354 1.00 25.70 89 VAL D C 1
ATOM 3880 O O . VAL D 1 52 ? -13.055 -28.248 3.476 1.00 27.05 89 VAL D O 1
ATOM 3884 N N . GLU D 1 53 ? -11.143 -28.929 4.473 1.00 24.35 90 GLU D N 1
ATOM 3885 C CA . GLU D 1 53 ? -10.242 -28.282 3.515 1.00 26.61 90 GLU D CA 1
ATOM 3886 C C . GLU D 1 53 ? -8.906 -29.031 3.575 1.00 28.15 90 GLU D C 1
ATOM 3887 O O . GLU D 1 53 ? -8.066 -28.752 4.432 1.00 34.42 90 GLU D O 1
ATOM 3893 N N . ALA D 1 54 ? -8.736 -29.995 2.672 1.00 23.25 91 ALA D N 1
ATOM 3894 C CA . ALA D 1 54 ? -7.636 -30.946 2.777 1.00 23.37 91 ALA D CA 1
ATOM 3895 C C . ALA D 1 54 ? -6.291 -30.270 2.529 1.00 26.53 91 ALA D C 1
ATOM 3896 O O . ALA D 1 54 ? -6.175 -29.356 1.706 1.00 27.10 91 ALA D O 1
ATOM 3898 N N . GLY D 1 55 ? -5.271 -30.720 3.264 1.00 24.84 92 GLY D N 1
ATOM 3899 C CA . GLY D 1 55 ? -3.908 -30.287 3.025 1.00 25.16 92 GLY D CA 1
ATOM 3900 C C . GLY D 1 55 ? -3.615 -28.917 3.613 1.00 29.24 92 GLY D C 1
ATOM 3901 O O . GLY D 1 55 ? -4.410 -28.329 4.351 1.00 32.42 92 GLY D O 1
ATOM 3902 N N . HIS D 1 56 ? -2.425 -28.412 3.279 1.00 29.20 93 HIS D N 1
ATOM 3903 C CA . HIS D 1 56 ? -1.989 -27.069 3.674 1.00 28.76 93 HIS D CA 1
ATOM 3904 C C . HIS D 1 56 ? -1.944 -26.915 5.194 1.00 23.67 93 HIS D C 1
ATOM 3905 O O . HIS D 1 56 ? -2.405 -25.917 5.754 1.00 21.32 93 HIS D O 1
ATOM 3912 N N . ASN D 1 57 ? -1.381 -27.922 5.862 1.00 20.40 94 ASN D N 1
ATOM 3913 C CA . ASN D 1 57 ? -1.243 -27.930 7.313 1.00 18.89 94 ASN D CA 1
ATOM 3914 C C . ASN D 1 57 ? 0.119 -27.429 7.773 1.00 19.06 94 ASN D C 1
ATOM 3915 O O . ASN D 1 57 ? 0.473 -27.607 8.944 1.00 19.79 94 ASN D O 1
ATOM 3920 N N . GLY D 1 58 ? 0.882 -26.800 6.878 1.00 20.55 95 GLY D N 1
ATOM 3921 C CA . GLY D 1 58 ? 2.244 -26.407 7.214 1.00 20.99 95 GLY D CA 1
ATOM 3922 C C . GLY D 1 58 ? 2.318 -25.380 8.321 1.00 23.15 95 GLY D C 1
ATOM 3923 O O . GLY D 1 58 ? 3.121 -25.504 9.255 1.00 20.48 95 GLY D O 1
ATOM 3924 N N A THR D 1 59 ? 1.492 -24.327 8.235 0.27 22.32 96 THR D N 1
ATOM 3925 N N B THR D 1 59 ? 1.492 -24.332 8.240 0.73 18.90 96 THR D N 1
ATOM 3926 C CA A THR D 1 59 ? 1.491 -23.305 9.274 0.27 20.08 96 THR D CA 1
ATOM 3927 C CA B THR D 1 59 ? 1.510 -23.314 9.281 0.73 19.79 96 THR D CA 1
ATOM 3928 C C A THR D 1 59 ? 0.926 -23.839 10.583 0.27 18.98 96 THR D C 1
ATOM 3929 C C B THR D 1 59 ? 0.929 -23.841 10.587 0.73 19.87 96 THR D C 1
ATOM 3930 O O A THR D 1 59 ? 1.373 -23.433 11.662 0.27 17.53 96 THR D O 1
ATOM 3931 O O B THR D 1 59 ? 1.377 -23.443 11.670 0.73 18.08 96 THR D O 1
ATOM 3938 N N . LEU D 1 60 ? -0.053 -24.744 10.507 1.00 21.82 97 LEU D N 1
ATOM 3939 C CA . LEU D 1 60 ? -0.577 -25.374 11.713 1.00 18.88 97 LEU D CA 1
ATOM 3940 C C . LEU D 1 60 ? 0.501 -26.171 12.435 1.00 17.80 97 LEU D C 1
ATOM 3941 O O . LEU D 1 60 ? 0.570 -26.160 13.669 1.00 19.87 97 LEU D O 1
ATOM 3946 N N . LEU D 1 61 ? 1.334 -26.893 11.684 1.00 20.31 98 LEU D N 1
ATOM 3947 C CA . LEU D 1 61 ? 2.440 -27.624 12.296 1.00 18.61 98 LEU D CA 1
ATOM 3948 C C . LEU D 1 61 ? 3.520 -26.679 12.822 1.00 23.61 98 LEU D C 1
ATOM 3949 O O . LEU D 1 61 ? 4.165 -26.977 13.835 1.00 22.93 98 LEU D O 1
ATOM 3954 N N . ALA D 1 62 ? 3.736 -25.542 12.156 1.00 22.86 99 ALA D N 1
ATOM 3955 C CA . ALA D 1 62 ? 4.629 -24.535 12.719 1.00 19.67 99 ALA D CA 1
ATOM 3956 C C . ALA D 1 62 ? 4.116 -24.054 14.071 1.00 21.39 99 ALA D C 1
ATOM 3957 O O . ALA D 1 62 ? 4.900 -23.804 14.994 1.00 21.23 99 ALA D O 1
ATOM 3959 N N . GLY D 1 63 ? 2.794 -23.953 14.217 1.00 19.67 100 GLY D N 1
ATOM 3960 C CA . GLY D 1 63 ? 2.227 -23.566 15.498 1.00 21.32 100 GLY D CA 1
ATOM 3961 C C . GLY D 1 63 ? 2.402 -24.620 16.575 1.00 20.40 100 GLY D C 1
ATOM 3962 O O . GLY D 1 63 ? 2.662 -24.293 17.736 1.00 25.94 100 GLY D O 1
ATOM 3963 N N . ALA D 1 64 ? 2.209 -25.892 16.222 1.00 20.82 101 ALA D N 1
ATOM 3964 C CA . ALA D 1 64 ? 2.450 -26.968 17.180 1.00 24.23 101 ALA D CA 1
ATOM 3965 C C . ALA D 1 64 ? 3.923 -27.036 17.564 1.00 21.89 101 ALA D C 1
ATOM 3966 O O . ALA D 1 64 ? 4.262 -27.278 18.729 1.00 22.23 101 ALA D O 1
ATOM 3968 N N . TYR D 1 65 ? 4.811 -26.836 16.588 1.00 17.71 102 TYR D N 1
ATOM 3969 C CA . TYR D 1 65 ? 6.243 -26.755 16.869 1.00 18.88 102 TYR D CA 1
ATOM 3970 C C . TYR D 1 65 ? 6.552 -25.641 17.864 1.00 21.19 102 TYR D C 1
ATOM 3971 O O . TYR D 1 65 ? 7.357 -25.825 18.784 1.00 21.76 102 TYR D O 1
ATOM 3980 N N . THR D 1 66 ? 5.926 -24.474 17.694 1.00 22.70 103 THR D N 1
ATOM 3981 C CA . THR D 1 66 ? 6.196 -23.351 18.588 1.00 26.01 103 THR D CA 1
ATOM 3982 C C . THR D 1 66 ? 5.720 -23.650 20.005 1.00 26.51 103 THR D C 1
ATOM 3983 O O . THR D 1 66 ? 6.385 -23.285 20.981 1.00 21.47 103 THR D O 1
ATOM 3987 N N . ILE D 1 67 ? 4.563 -24.301 20.138 1.00 21.70 104 ILE D N 1
ATOM 3988 C CA . ILE D 1 67 ? 4.047 -24.639 21.461 1.00 21.79 104 ILE D CA 1
ATOM 3989 C C . ILE D 1 67 ? 4.916 -25.701 22.128 1.00 23.96 104 ILE D C 1
ATOM 3990 O O . ILE D 1 67 ? 5.154 -25.654 23.341 1.00 27.49 104 ILE D O 1
ATOM 3995 N N . SER D 1 68 ? 5.420 -26.665 21.350 1.00 22.41 105 SER D N 1
ATOM 3996 C CA . SER D 1 68 ? 6.317 -27.669 21.916 1.00 23.29 105 SER D CA 1
ATOM 3997 C C . SER D 1 68 ? 7.556 -27.022 22.528 1.00 23.48 105 SER D C 1
ATOM 3998 O O . SER D 1 68 ? 8.058 -27.482 23.561 1.00 23.91 105 SER D O 1
ATOM 4001 N N . LYS D 1 69 ? 8.061 -25.951 21.909 1.00 22.25 106 LYS D N 1
ATOM 4002 C CA . LYS D 1 69 ? 9.225 -25.262 22.459 1.00 27.30 106 LYS D CA 1
ATOM 4003 C C . LYS D 1 69 ? 8.869 -24.461 23.706 1.00 28.03 106 LYS D C 1
ATOM 4004 O O . LYS D 1 69 ? 9.700 -24.323 24.613 1.00 27.65 106 LYS D O 1
ATOM 4010 N N . LEU D 1 70 ? 7.648 -23.920 23.765 1.00 26.86 107 LEU D N 1
ATOM 4011 C CA . LEU D 1 70 ? 7.181 -23.252 24.973 1.00 29.33 107 LEU D CA 1
ATOM 4012 C C . LEU D 1 70 ? 7.029 -24.235 26.128 1.00 27.67 107 LEU D C 1
ATOM 4013 O O . LEU D 1 70 ? 7.258 -23.871 27.287 1.00 29.96 107 LEU D O 1
ATOM 4018 N N . ILE D 1 71 ? 6.639 -25.477 25.834 1.00 26.72 108 ILE D N 1
ATOM 4019 C CA . ILE D 1 71 ? 6.529 -26.495 26.877 1.00 27.39 108 ILE D CA 1
ATOM 4020 C C . ILE D 1 71 ? 7.894 -26.772 27.501 1.00 28.77 108 ILE D C 1
ATOM 4021 O O . ILE D 1 71 ? 8.023 -26.866 28.729 1.00 29.32 108 ILE D O 1
ATOM 4026 N N . THR D 1 72 ? 8.937 -26.880 26.672 1.00 30.71 109 THR D N 1
ATOM 4027 C CA . THR D 1 72 ? 10.283 -27.101 27.198 1.00 33.73 109 THR D CA 1
ATOM 4028 C C . THR D 1 72 ? 10.739 -25.938 28.074 1.00 37.13 109 THR D C 1
ATOM 4029 O O . THR D 1 72 ? 11.353 -26.147 29.127 1.00 38.12 109 THR D O 1
ATOM 4033 N N . GLN D 1 73 ? 10.452 -24.703 27.653 1.00 39.53 110 GLN D N 1
ATOM 4034 C CA . GLN D 1 73 ? 10.825 -23.543 28.458 1.00 42.50 110 GLN D CA 1
ATOM 4035 C C . GLN D 1 73 ? 10.146 -23.569 29.821 1.00 39.60 110 GLN D C 1
ATOM 4036 O O . GLN D 1 73 ? 10.773 -23.256 30.841 1.00 42.70 110 GLN D O 1
ATOM 4042 N N . LYS D 1 74 ? 8.855 -23.909 29.856 1.00 38.03 111 LYS D N 1
ATOM 4043 C CA . LYS D 1 74 ? 8.129 -23.937 31.122 1.00 41.33 111 LYS D CA 1
ATOM 4044 C C . LYS D 1 74 ? 8.666 -25.023 32.046 1.00 40.13 111 LYS D C 1
ATOM 4045 O O . LYS D 1 74 ? 8.779 -24.814 33.259 1.00 38.35 111 LYS D O 1
ATOM 4051 N N . LEU D 1 75 ? 9.000 -26.192 31.492 1.00 39.76 112 LEU D N 1
ATOM 4052 C CA . LEU D 1 75 ? 9.598 -27.244 32.307 1.00 41.11 112 LEU D CA 1
ATOM 4053 C C . LEU D 1 75 ? 10.942 -26.808 32.873 1.00 40.40 112 LEU D C 1
ATOM 4054 O O . LEU D 1 75 ? 11.312 -27.223 33.977 1.00 39.62 112 LEU D O 1
ATOM 4059 N N . ASP D 1 76 ? 11.673 -25.956 32.147 1.00 50.80 113 ASP D N 1
ATOM 4060 C CA . ASP D 1 76 ? 12.931 -25.426 32.664 1.00 58.46 113 ASP D CA 1
ATOM 4061 C C . ASP D 1 76 ? 12.709 -24.522 33.868 1.00 58.16 113 ASP D C 1
ATOM 4062 O O . ASP D 1 76 ? 13.544 -24.489 34.780 1.00 57.49 113 ASP D O 1
ATOM 4067 N N . GLY D 1 77 ? 11.598 -23.786 33.893 1.00 56.03 114 GLY D N 1
ATOM 4068 C CA . GLY D 1 77 ? 11.302 -22.903 35.004 1.00 58.10 114 GLY D CA 1
ATOM 4069 C C . GLY D 1 77 ? 10.894 -23.597 36.282 1.00 59.12 114 GLY D C 1
ATOM 4070 O O . GLY D 1 77 ? 10.715 -22.926 37.303 1.00 63.04 114 GLY D O 1
ATOM 4071 N N . LEU D 1 78 ? 10.744 -24.917 36.259 1.00 55.54 115 LEU D N 1
ATOM 4072 C CA . LEU D 1 78 ? 10.365 -25.666 37.447 1.00 60.41 115 LEU D CA 1
ATOM 4073 C C . LEU D 1 78 ? 11.603 -25.969 38.281 1.00 67.53 115 LEU D C 1
ATOM 4074 O O . LEU D 1 78 ? 12.590 -26.501 37.772 1.00 68.55 115 LEU D O 1
ATOM 4079 N N . GLU D 1 82 ? 12.142 -30.357 45.341 1.00 98.80 119 GLU D N 1
ATOM 4080 C CA . GLU D 1 82 ? 13.259 -31.260 45.086 1.00 100.22 119 GLU D CA 1
ATOM 4081 C C . GLU D 1 82 ? 12.768 -32.696 44.929 1.00 98.34 119 GLU D C 1
ATOM 4082 O O . GLU D 1 82 ? 13.513 -33.576 44.497 1.00 98.74 119 GLU D O 1
ATOM 4088 N N . LYS D 1 83 ? 11.501 -32.923 45.282 1.00 96.02 120 LYS D N 1
ATOM 4089 C CA . LYS D 1 83 ? 10.923 -34.258 45.176 1.00 93.42 120 LYS D CA 1
ATOM 4090 C C . LYS D 1 83 ? 10.597 -34.621 43.734 1.00 84.94 120 LYS D C 1
ATOM 4091 O O . LYS D 1 83 ? 10.758 -35.779 43.331 1.00 86.13 120 LYS D O 1
ATOM 4097 N N . LEU D 1 84 ? 10.154 -33.650 42.941 1.00 75.83 121 LEU D N 1
ATOM 4098 C CA . LEU D 1 84 ? 9.659 -33.909 41.598 1.00 66.45 121 LEU D CA 1
ATOM 4099 C C . LEU D 1 84 ? 10.753 -33.798 40.550 1.00 61.81 121 LEU D C 1
ATOM 4100 O O . LEU D 1 84 ? 10.452 -33.795 39.352 1.00 59.04 121 LEU D O 1
ATOM 4105 N N . LYS D 1 85 ? 12.014 -33.731 40.980 1.00 64.00 122 LYS D N 1
ATOM 4106 C CA . LYS D 1 85 ? 13.120 -33.485 40.061 1.00 63.98 122 LYS D CA 1
ATOM 4107 C C . LYS D 1 85 ? 13.199 -34.567 38.991 1.00 62.48 122 LYS D C 1
ATOM 4108 O O . LYS D 1 85 ? 13.404 -34.274 37.808 1.00 54.86 122 LYS D O 1
ATOM 4114 N N . GLU D 1 86 ? 13.044 -35.829 39.388 1.00 65.41 123 GLU D N 1
ATOM 4115 C CA . GLU D 1 86 ? 13.169 -36.919 38.429 1.00 65.05 123 GLU D CA 1
ATOM 4116 C C . GLU D 1 86 ? 12.003 -36.924 37.450 1.00 56.61 123 GLU D C 1
ATOM 4117 O O . GLU D 1 86 ? 12.187 -37.173 36.252 1.00 52.99 123 GLU D O 1
ATOM 4123 N N . LYS D 1 87 ? 10.790 -36.664 37.945 1.00 57.26 124 LYS D N 1
ATOM 4124 C CA . LYS D 1 87 ? 9.638 -36.576 37.056 1.00 54.52 124 LYS D CA 1
ATOM 4125 C C . LYS D 1 87 ? 9.726 -35.355 36.149 1.00 49.69 124 LYS D C 1
ATOM 4126 O O . LYS D 1 87 ? 9.257 -35.396 35.005 1.00 45.79 124 LYS D O 1
ATOM 4132 N N . ILE D 1 88 ? 10.313 -34.261 36.639 1.00 50.12 125 ILE D N 1
ATOM 4133 C CA . ILE D 1 88 ? 10.477 -33.071 35.809 1.00 46.27 125 ILE D CA 1
ATOM 4134 C C . ILE D 1 88 ? 11.484 -33.330 34.694 1.00 45.16 125 ILE D C 1
ATOM 4135 O O . ILE D 1 88 ? 11.240 -33.000 33.527 1.00 42.94 125 ILE D O 1
ATOM 4140 N N . GLU D 1 89 ? 12.623 -33.938 35.032 1.00 47.77 126 GLU D N 1
ATOM 4141 C CA . GLU D 1 89 ? 13.655 -34.183 34.029 1.00 57.01 126 GLU D CA 1
ATOM 4142 C C . GLU D 1 89 ? 13.186 -35.165 32.964 1.00 50.93 126 GLU D C 1
ATOM 4143 O O . GLU D 1 89 ? 13.586 -35.049 31.799 1.00 47.02 126 GLU D O 1
ATOM 4149 N N . ASN D 1 90 ? 12.346 -36.134 33.336 1.00 51.25 127 ASN D N 1
ATOM 4150 C CA . ASN D 1 90 ? 11.795 -37.044 32.339 1.00 51.27 127 ASN D CA 1
ATOM 4151 C C . ASN D 1 90 ? 10.864 -36.306 31.385 1.00 44.45 127 ASN D C 1
ATOM 4152 O O . ASN D 1 90 ? 10.900 -36.535 30.170 1.00 38.33 127 ASN D O 1
ATOM 4157 N N . ALA D 1 91 ? 10.035 -35.405 31.917 1.00 42.40 128 ALA D N 1
ATOM 4158 C CA . ALA D 1 91 ? 9.141 -34.629 31.066 1.00 36.38 128 ALA D CA 1
ATOM 4159 C C . ALA D 1 91 ? 9.922 -33.713 30.134 1.00 39.84 128 ALA D C 1
ATOM 4160 O O . ALA D 1 91 ? 9.547 -33.543 28.967 1.00 33.44 128 ALA D O 1
ATOM 4162 N N . LYS D 1 92 ? 11.009 -33.116 30.631 1.00 40.37 129 LYS D N 1
ATOM 4163 C CA . LYS D 1 92 ? 11.816 -32.221 29.807 1.00 41.95 129 LYS D CA 1
ATOM 4164 C C . LYS D 1 92 ? 12.465 -32.959 28.643 1.00 40.64 129 LYS D C 1
ATOM 4165 O O . LYS D 1 92 ? 12.447 -32.478 27.504 1.00 35.33 129 LYS D O 1
ATOM 4171 N N . LYS D 1 93 ? 13.045 -34.135 28.910 1.00 40.94 130 LYS D N 1
ATOM 4172 C CA . LYS D 1 93 ? 13.664 -34.914 27.840 1.00 38.44 130 LYS D CA 1
ATOM 4173 C C . LYS D 1 93 ? 12.631 -35.380 26.821 1.00 41.03 130 LYS D C 1
ATOM 4174 O O . LYS D 1 93 ? 12.896 -35.379 25.613 1.00 40.54 130 LYS D O 1
ATOM 4180 N N . CYS D 1 94 ? 11.450 -35.795 27.288 1.00 34.82 131 CYS D N 1
ATOM 4181 C CA . CYS D 1 94 ? 10.394 -36.179 26.357 1.00 32.51 131 CYS D CA 1
ATOM 4182 C C . CYS D 1 94 ? 9.955 -34.989 25.509 1.00 30.47 131 CYS D C 1
ATOM 4183 O O . CYS D 1 94 ? 9.621 -35.148 24.328 1.00 28.99 131 CYS D O 1
ATOM 4186 N N . SER D 1 95 ? 9.945 -33.787 26.093 1.00 30.61 132 SER D N 1
ATOM 4187 C CA . SER D 1 95 ? 9.550 -32.611 25.322 1.00 29.08 132 SER D CA 1
ATOM 4188 C C . SER D 1 95 ? 10.594 -32.271 24.264 1.00 29.29 132 SER D C 1
ATOM 4189 O O . SER D 1 95 ? 10.247 -31.902 23.136 1.00 27.85 132 SER D O 1
ATOM 4192 N N . GLU D 1 96 ? 11.878 -32.420 24.598 1.00 35.89 133 GLU D N 1
ATOM 4193 C CA . GLU D 1 96 ? 12.926 -32.178 23.613 1.00 37.71 133 GLU D CA 1
ATOM 4194 C C . GLU D 1 96 ? 12.897 -33.229 22.511 1.00 39.97 133 GLU D C 1
ATOM 4195 O O . GLU D 1 96 ? 13.125 -32.911 21.337 1.00 30.89 133 GLU D O 1
ATOM 4201 N N . ASP D 1 97 ? 12.619 -34.486 22.870 1.00 31.60 134 ASP D N 1
ATOM 4202 C CA . ASP D 1 97 ? 12.520 -35.538 21.865 1.00 36.83 134 ASP D CA 1
ATOM 4203 C C . ASP D 1 97 ? 11.420 -35.231 20.860 1.00 33.34 134 ASP D C 1
ATOM 4204 O O . ASP D 1 97 ? 11.602 -35.422 19.651 1.00 29.55 134 ASP D O 1
ATOM 4209 N N . PHE D 1 98 ? 10.276 -34.740 21.343 1.00 27.37 135 PHE D N 1
ATOM 4210 C CA . PHE D 1 98 ? 9.175 -34.408 20.448 1.00 25.57 135 PHE D CA 1
ATOM 4211 C C . PHE D 1 98 ? 9.567 -33.287 19.494 1.00 25.61 135 PHE D C 1
ATOM 4212 O O . PHE D 1 98 ? 9.365 -33.395 18.279 1.00 26.85 135 PHE D O 1
ATOM 4220 N N . THR D 1 99 ? 10.147 -32.206 20.025 1.00 26.31 136 THR D N 1
ATOM 4221 C CA . THR D 1 99 ? 10.570 -31.099 19.174 1.00 26.87 136 THR D CA 1
ATOM 4222 C C . THR D 1 99 ? 11.571 -31.566 18.119 1.00 27.56 136 THR D C 1
ATOM 4223 O O . THR D 1 99 ? 11.440 -31.238 16.934 1.00 28.09 136 THR D O 1
ATOM 4227 N N . LYS D 1 100 ? 12.564 -32.362 18.527 1.00 28.61 137 LYS D N 1
ATOM 4228 C CA . LYS D 1 100 ? 13.578 -32.811 17.577 1.00 29.93 137 LYS D CA 1
ATOM 4229 C C . LYS D 1 100 ? 12.993 -33.715 16.498 1.00 28.95 137 LYS D C 1
ATOM 4230 O O . LYS D 1 100 ? 13.444 -33.674 15.348 1.00 29.50 137 LYS D O 1
ATOM 4236 N N . LYS D 1 101 ? 11.980 -34.518 16.838 1.00 27.72 138 LYS D N 1
ATOM 4237 C CA . LYS D 1 101 ? 11.371 -35.400 15.846 1.00 30.10 138 LYS D CA 1
ATOM 4238 C C . LYS D 1 101 ? 10.656 -34.602 14.760 1.00 28.43 138 LYS D C 1
ATOM 4239 O O . LYS D 1 101 ? 10.745 -34.942 13.574 1.00 27.41 138 LYS D O 1
ATOM 4245 N N . LEU D 1 102 ? 9.931 -33.548 15.146 1.00 26.80 139 LEU D N 1
ATOM 4246 C CA . LEU D 1 102 ? 9.310 -32.669 14.158 1.00 28.67 139 LEU D CA 1
ATOM 4247 C C . LEU D 1 102 ? 10.341 -32.087 13.201 1.00 31.83 139 LEU D C 1
ATOM 4248 O O . LEU D 1 102 ? 10.134 -32.085 11.981 1.00 26.00 139 LEU D O 1
ATOM 4253 N N . GLU D 1 103 ? 11.470 -31.607 13.736 1.00 26.46 140 GLU D N 1
ATOM 4254 C CA . GLU D 1 103 ? 12.511 -31.027 12.892 1.00 33.28 140 GLU D CA 1
ATOM 4255 C C . GLU D 1 103 ? 13.071 -32.057 11.917 1.00 35.96 140 GLU D C 1
ATOM 4256 O O . GLU D 1 103 ? 13.315 -31.746 10.745 1.00 29.91 140 GLU D O 1
ATOM 4262 N N . GLY D 1 104 ? 13.294 -33.286 12.388 1.00 29.44 141 GLY D N 1
ATOM 4263 C CA . GLY D 1 104 ? 13.830 -34.320 11.522 1.00 34.57 141 GLY D CA 1
ATOM 4264 C C . GLY D 1 104 ? 12.911 -34.700 10.381 1.00 29.73 141 GLY D C 1
ATOM 4265 O O . GLY D 1 104 ? 13.388 -35.160 9.340 1.00 31.00 141 GLY D O 1
ATOM 4266 N N . GLU D 1 105 ? 11.604 -34.484 10.536 1.00 28.51 142 GLU D N 1
ATOM 4267 C CA . GLU D 1 105 ? 10.629 -34.800 9.501 1.00 27.65 142 GLU D CA 1
ATOM 4268 C C . GLU D 1 105 ? 10.293 -33.590 8.639 1.00 28.47 142 GLU D C 1
ATOM 4269 O O . GLU D 1 105 ? 9.213 -33.533 8.045 1.00 26.28 142 GLU D O 1
ATOM 4275 N N . HIS D 1 106 ? 11.218 -32.628 8.543 1.00 28.07 143 HIS D N 1
ATOM 4276 C CA . HIS D 1 106 ? 10.933 -31.379 7.842 1.00 26.46 143 HIS D CA 1
ATOM 4277 C C . HIS D 1 106 ? 10.578 -31.611 6.379 1.00 29.59 143 HIS D C 1
ATOM 4278 O O . HIS D 1 106 ? 9.847 -30.810 5.787 1.00 29.63 143 HIS D O 1
ATOM 4285 N N . ALA D 1 107 ? 11.086 -32.691 5.776 1.00 29.75 144 ALA D N 1
ATOM 4286 C CA . ALA D 1 107 ? 10.807 -32.944 4.366 1.00 33.03 144 ALA D CA 1
ATOM 4287 C C . ALA D 1 107 ? 9.307 -33.056 4.112 1.00 33.42 144 ALA D C 1
ATOM 4288 O O . ALA D 1 107 ? 8.803 -32.565 3.094 1.00 33.47 144 ALA D O 1
ATOM 4290 N N . GLN D 1 108 ? 8.574 -33.674 5.037 1.00 27.99 145 GLN D N 1
ATOM 4291 C CA . GLN D 1 108 ? 7.126 -33.786 4.915 1.00 25.38 145 GLN D CA 1
ATOM 4292 C C . GLN D 1 108 ? 6.366 -32.795 5.787 1.00 23.44 145 GLN D C 1
ATOM 4293 O O . GLN D 1 108 ? 5.233 -32.433 5.448 1.00 26.28 145 GLN D O 1
ATOM 4299 N N . LEU D 1 109 ? 6.955 -32.339 6.895 1.00 21.38 146 LEU D N 1
ATOM 4300 C CA . LEU D 1 109 ? 6.251 -31.439 7.798 1.00 19.54 146 LEU D CA 1
ATOM 4301 C C . LEU D 1 109 ? 6.630 -29.980 7.611 1.00 22.59 146 LEU D C 1
ATOM 4302 O O . LEU D 1 109 ? 5.852 -29.100 8.000 1.00 22.66 146 LEU D O 1
ATOM 4307 N N . GLY D 1 110 ? 7.794 -29.706 7.030 1.00 23.37 147 GLY D N 1
ATOM 4308 C CA . GLY D 1 110 ? 8.260 -28.346 6.867 1.00 28.75 147 GLY D CA 1
ATOM 4309 C C . GLY D 1 110 ? 8.035 -27.828 5.465 1.00 28.02 147 GLY D C 1
ATOM 4310 O O . GLY D 1 110 ? 8.955 -27.316 4.822 1.00 27.23 147 GLY D O 1
ATOM 4311 N N . ILE D 1 111 ? 6.808 -27.992 4.974 1.00 30.12 148 ILE D N 1
ATOM 4312 C CA . ILE D 1 111 ? 6.380 -27.461 3.691 1.00 32.11 148 ILE D CA 1
ATOM 4313 C C . ILE D 1 111 ? 5.040 -26.778 3.916 1.00 32.77 148 ILE D C 1
ATOM 4314 O O . ILE D 1 111 ? 4.423 -26.903 4.974 1.00 30.15 148 ILE D O 1
ATOM 4319 N N . GLU D 1 112 ? 4.591 -26.043 2.902 1.00 28.58 149 GLU D N 1
ATOM 4320 C CA . GLU D 1 112 ? 3.297 -25.383 3.013 1.00 28.54 149 GLU D CA 1
ATOM 4321 C C . GLU D 1 112 ? 2.161 -26.399 2.972 1.00 22.30 149 GLU D C 1
ATOM 4322 O O . GLU D 1 112 ? 1.249 -26.358 3.806 1.00 24.21 149 GLU D O 1
ATOM 4328 N N . ASN D 1 113 ? 2.206 -27.323 2.020 1.00 22.06 150 ASN D N 1
ATOM 4329 C CA . ASN D 1 113 ? 1.091 -28.234 1.761 1.00 21.52 150 ASN D CA 1
ATOM 4330 C C . ASN D 1 113 ? 1.309 -29.573 2.464 1.00 20.15 150 ASN D C 1
ATOM 4331 O O . ASN D 1 113 ? 1.435 -30.625 1.844 1.00 27.32 150 ASN D O 1
ATOM 4336 N N . VAL D 1 114 ? 1.353 -29.513 3.793 1.00 22.77 151 VAL D N 1
ATOM 4337 C CA . VAL D 1 114 ? 1.449 -30.724 4.599 1.00 23.29 151 VAL D CA 1
ATOM 4338 C C . VAL D 1 114 ? 0.131 -31.480 4.514 1.00 23.00 151 VAL D C 1
ATOM 4339 O O . VAL D 1 114 ? -0.940 -30.921 4.777 1.00 24.27 151 VAL D O 1
ATOM 4343 N N . THR D 1 115 ? 0.196 -32.751 4.127 1.00 22.81 152 THR D N 1
ATOM 4344 C CA . THR D 1 115 ? -1.027 -33.531 3.992 1.00 21.16 152 THR D CA 1
ATOM 4345 C C . THR D 1 115 ? -1.665 -33.761 5.358 1.00 18.58 152 THR D C 1
ATOM 4346 O O . THR D 1 115 ? -1.011 -33.687 6.402 1.00 20.63 152 THR D O 1
ATOM 4350 N N . ASP D 1 116 ? -2.977 -34.011 5.344 1.00 19.48 153 ASP D N 1
ATOM 4351 C CA . ASP D 1 116 ? -3.671 -34.361 6.579 1.00 19.32 153 ASP D CA 1
ATOM 4352 C C . ASP D 1 116 ? -3.043 -35.593 7.224 1.00 24.21 153 ASP D C 1
ATOM 4353 O O . ASP D 1 116 ? -2.877 -35.652 8.449 1.00 19.17 153 ASP D O 1
ATOM 4358 N N . GLU D 1 117 ? -2.689 -36.586 6.403 1.00 24.20 154 GLU D N 1
ATOM 4359 C CA . GLU D 1 117 ? -2.120 -37.835 6.905 1.00 29.12 154 GLU D CA 1
ATOM 4360 C C . GLU D 1 117 ? -0.812 -37.598 7.651 1.00 23.48 154 GLU D C 1
ATOM 4361 O O . GLU D 1 117 ? -0.596 -38.149 8.737 1.00 20.11 154 GLU D O 1
ATOM 4367 N N . ASN D 1 118 ? 0.090 -36.802 7.064 1.00 19.14 155 ASN D N 1
ATOM 4368 C CA . ASN D 1 118 ? 1.388 -36.558 7.686 1.00 24.66 155 ASN D CA 1
ATOM 4369 C C . ASN D 1 118 ? 1.259 -35.684 8.927 1.00 25.50 155 ASN D C 1
ATOM 4370 O O . ASN D 1 118 ? 2.015 -35.855 9.891 1.00 17.60 155 ASN D O 1
ATOM 4375 N N . ALA D 1 119 ? 0.330 -34.719 8.911 1.00 20.10 156 ALA D N 1
ATOM 4376 C CA . ALA D 1 119 ? 0.098 -33.894 10.091 1.00 18.20 156 ALA D CA 1
ATOM 4377 C C . ALA D 1 119 ? -0.397 -34.732 11.263 1.00 16.58 156 ALA D C 1
ATOM 4378 O O . ALA D 1 119 ? -0.007 -34.494 12.411 1.00 16.95 156 ALA D O 1
ATOM 4380 N N . LYS D 1 120 ? -1.279 -35.700 10.996 1.00 17.25 157 LYS D N 1
ATOM 4381 C CA . LYS D 1 120 ? -1.743 -36.592 12.056 1.00 18.24 157 LYS D CA 1
ATOM 4382 C C . LYS D 1 120 ? -0.619 -37.488 12.569 1.00 22.05 157 LYS D C 1
ATOM 4383 O O . LYS D 1 120 ? -0.521 -37.744 13.776 1.00 19.93 157 LYS D O 1
ATOM 4389 N N . LYS D 1 121 ? 0.231 -37.987 11.668 1.00 19.09 158 LYS D N 1
ATOM 4390 C CA . LYS D 1 121 ? 1.382 -38.783 12.093 1.00 20.24 158 LYS D CA 1
ATOM 4391 C C . LYS D 1 121 ? 2.313 -38.006 13.016 1.00 20.23 158 LYS D C 1
ATOM 4392 O O . LYS D 1 121 ? 3.112 -38.617 13.739 1.00 22.25 158 LYS D O 1
ATOM 4398 N N . ALA D 1 122 ? 2.218 -36.676 13.010 1.00 21.25 159 ALA D N 1
ATOM 4399 C CA . ALA D 1 122 ? 3.104 -35.810 13.775 1.00 25.41 159 ALA D CA 1
ATOM 4400 C C . ALA D 1 122 ? 2.536 -35.410 15.131 1.00 22.27 159 ALA D C 1
ATOM 4401 O O . ALA D 1 122 ? 3.286 -35.347 16.107 1.00 21.82 159 ALA D O 1
ATOM 4403 N N . ILE D 1 123 ? 1.233 -35.115 15.226 1.00 18.01 160 ILE D N 1
ATOM 4404 C CA . ILE D 1 123 ? 0.686 -34.511 16.436 1.00 23.01 160 ILE D CA 1
ATOM 4405 C C . ILE D 1 123 ? -0.607 -35.169 16.916 1.00 21.92 160 ILE D C 1
ATOM 4406 O O . ILE D 1 123 ? -1.139 -34.753 17.946 1.00 19.89 160 ILE D O 1
ATOM 4411 N N . LEU D 1 124 ? -1.134 -36.164 16.213 1.00 21.60 161 LEU D N 1
ATOM 4412 C CA . LEU D 1 124 ? -2.363 -36.847 16.634 1.00 19.64 161 LEU D CA 1
ATOM 4413 C C . LEU D 1 124 ? -1.978 -38.159 17.312 1.00 21.04 161 LEU D C 1
ATOM 4414 O O . LEU D 1 124 ? -1.633 -39.133 16.641 1.00 24.12 161 LEU D O 1
ATOM 4419 N N . ILE D 1 125 ? -2.059 -38.199 18.646 1.00 24.98 162 ILE D N 1
ATOM 4420 C CA . ILE D 1 125 ? -1.532 -39.360 19.361 1.00 31.28 162 ILE D CA 1
ATOM 4421 C C . ILE D 1 125 ? -2.379 -40.606 19.143 1.00 28.60 162 ILE D C 1
ATOM 4422 O O . ILE D 1 125 ? -1.895 -41.719 19.378 1.00 28.74 162 ILE D O 1
ATOM 4427 N N . THR D 1 126 ? -3.626 -40.460 18.694 1.00 25.21 163 THR D N 1
ATOM 4428 C CA . THR D 1 126 ? -4.450 -41.617 18.365 1.00 29.28 163 THR D CA 1
ATOM 4429 C C . THR D 1 126 ? -4.254 -42.082 16.928 1.00 30.98 163 THR D C 1
ATOM 4430 O O . THR D 1 126 ? -4.892 -43.057 16.516 1.00 35.31 163 THR D O 1
ATOM 4434 N N . ASP D 1 127 ? -3.396 -41.410 16.161 1.00 26.36 164 ASP D N 1
ATOM 4435 C CA . ASP D 1 127 ? -3.099 -41.850 14.804 1.00 30.08 164 ASP D CA 1
ATOM 4436 C C . ASP D 1 127 ? -2.511 -43.256 14.829 1.00 36.53 164 ASP D C 1
ATOM 4437 O O . ASP D 1 127 ? -1.742 -43.609 15.727 1.00 35.99 164 ASP D O 1
ATOM 4442 N N . ALA D 1 128 ? -2.884 -44.064 13.835 1.00 38.34 165 ALA D N 1
ATOM 4443 C CA . ALA D 1 128 ? -2.465 -45.462 13.834 1.00 42.20 165 ALA D CA 1
ATOM 4444 C C . ALA D 1 128 ? -0.959 -45.595 13.639 1.00 40.04 165 ALA D C 1
ATOM 4445 O O . ALA D 1 128 ? -0.308 -46.390 14.326 1.00 38.93 165 ALA D O 1
ATOM 4447 N N . ALA D 1 129 ? -0.390 -44.832 12.704 1.00 32.28 166 ALA D N 1
ATOM 4448 C CA . ALA D 1 129 ? 1.036 -44.945 12.413 1.00 34.79 166 ALA D CA 1
ATOM 4449 C C . ALA D 1 129 ? 1.869 -44.105 13.377 1.00 36.98 166 ALA D C 1
ATOM 4450 O O . ALA D 1 129 ? 2.869 -44.586 13.923 1.00 39.53 166 ALA D O 1
ATOM 4452 N N . LYS D 1 130 ? 1.456 -42.855 13.591 1.00 29.30 167 LYS D N 1
ATOM 4453 C CA . LYS D 1 130 ? 2.082 -41.895 14.514 1.00 33.90 167 LYS D CA 1
ATOM 4454 C C . LYS D 1 130 ? 3.612 -41.973 14.504 1.00 32.49 167 LYS D C 1
ATOM 4455 O O . LYS D 1 130 ? 4.269 -42.052 15.545 1.00 39.09 167 LYS D O 1
ATOM 4461 N N . ASP D 1 131 ? 4.187 -41.901 13.304 1.00 28.44 168 ASP D N 1
ATOM 4462 C CA . ASP D 1 131 ? 5.620 -42.095 13.114 1.00 29.98 168 ASP D CA 1
ATOM 4463 C C . ASP D 1 131 ? 6.354 -40.823 12.706 1.00 31.11 168 ASP D C 1
ATOM 4464 O O . ASP D 1 131 ? 7.508 -40.901 12.272 1.00 28.66 168 ASP D O 1
ATOM 4469 N N . LYS D 1 132 ? 5.732 -39.650 12.844 1.00 24.53 169 LYS D N 1
ATOM 4470 C CA . LYS D 1 132 ? 6.408 -38.399 12.519 1.00 23.57 169 LYS D CA 1
ATOM 4471 C C . LYS D 1 132 ? 6.438 -37.436 13.702 1.00 22.95 169 LYS D C 1
ATOM 4472 O O . LYS D 1 132 ? 6.617 -36.228 13.514 1.00 22.20 169 LYS D O 1
ATOM 4478 N N . GLY D 1 133 ? 6.287 -37.955 14.918 1.00 24.64 170 GLY D N 1
ATOM 4479 C CA . GLY D 1 133 ? 6.333 -37.144 16.116 1.00 23.91 170 GLY D CA 1
ATOM 4480 C C . GLY D 1 133 ? 5.262 -37.499 17.128 1.00 26.30 170 GLY D C 1
ATOM 4481 O O . GLY D 1 133 ? 5.448 -37.280 18.329 1.00 24.76 170 GLY D O 1
ATOM 4482 N N . ALA D 1 134 ? 4.144 -38.070 16.662 1.00 22.34 171 ALA D N 1
ATOM 4483 C CA . ALA D 1 134 ? 3.018 -38.323 17.559 1.00 22.43 171 ALA D CA 1
ATOM 4484 C C . ALA D 1 134 ? 3.353 -39.369 18.617 1.00 23.40 171 ALA D C 1
ATOM 4485 O O . ALA D 1 134 ? 2.787 -39.338 19.715 1.00 23.78 171 ALA D O 1
ATOM 4487 N N . ALA D 1 135 ? 4.255 -40.305 18.312 1.00 25.69 172 ALA D N 1
ATOM 4488 C CA . ALA D 1 135 ? 4.679 -41.263 19.331 1.00 32.52 172 ALA D CA 1
ATOM 4489 C C . ALA D 1 135 ? 5.456 -40.567 20.442 1.00 33.59 172 ALA D C 1
ATOM 4490 O O . ALA D 1 135 ? 5.282 -40.889 21.624 1.00 28.36 172 ALA D O 1
ATOM 4492 N N . GLU D 1 136 ? 6.309 -39.602 20.080 1.00 28.55 173 GLU D N 1
ATOM 4493 C CA . GLU D 1 136 ? 7.010 -38.798 21.077 1.00 29.43 173 GLU D CA 1
ATOM 4494 C C . GLU D 1 136 ? 6.046 -37.913 21.856 1.00 25.80 173 GLU D C 1
ATOM 4495 O O . GLU D 1 136 ? 6.231 -37.691 23.059 1.00 26.35 173 GLU D O 1
ATOM 4501 N N . LEU D 1 137 ? 5.033 -37.366 21.180 1.00 23.28 174 LEU D N 1
ATOM 4502 C CA . LEU D 1 137 ? 4.028 -36.570 21.878 1.00 26.69 174 LEU D CA 1
ATOM 4503 C C . LEU D 1 137 ? 3.279 -37.413 22.904 1.00 25.84 174 LEU D C 1
ATOM 4504 O O . LEU D 1 137 ? 2.988 -36.946 24.011 1.00 25.59 174 LEU D O 1
ATOM 4509 N N . GLU D 1 138 ? 2.973 -38.666 22.557 1.00 26.11 175 GLU D N 1
ATOM 4510 C CA . GLU D 1 138 ? 2.264 -39.541 23.485 1.00 27.88 175 GLU D CA 1
ATOM 4511 C C . GLU D 1 138 ? 3.082 -39.796 24.745 1.00 29.39 175 GLU D C 1
ATOM 4512 O O . GLU D 1 138 ? 2.530 -39.855 25.850 1.00 34.77 175 GLU D O 1
ATOM 4518 N N . LYS D 1 139 ? 4.400 -39.966 24.599 1.00 26.92 176 LYS D N 1
ATOM 4519 C CA . LYS D 1 139 ? 5.256 -40.132 25.770 1.00 31.96 176 LYS D CA 1
ATOM 4520 C C . LYS D 1 139 ? 5.314 -38.852 26.593 1.00 30.90 176 LYS D C 1
ATOM 4521 O O . LYS D 1 139 ? 5.408 -38.902 27.825 1.00 29.75 176 LYS D O 1
ATOM 4527 N N . LEU D 1 140 ? 5.284 -37.696 25.924 1.00 32.25 177 LEU D N 1
ATOM 4528 C CA . LEU D 1 140 ? 5.277 -36.417 26.629 1.00 29.56 177 LEU D CA 1
ATOM 4529 C C . LEU D 1 140 ? 4.001 -36.237 27.443 1.00 30.71 177 LEU D C 1
ATOM 4530 O O . LEU D 1 140 ? 4.047 -35.772 28.590 1.00 26.90 177 LEU D O 1
ATOM 4535 N N . PHE D 1 141 ? 2.851 -36.600 26.866 1.00 31.47 178 PHE D N 1
ATOM 4536 C CA . PHE D 1 141 ? 1.594 -36.576 27.610 1.00 34.62 178 PHE D CA 1
ATOM 4537 C C . PHE D 1 141 ? 1.701 -37.402 28.885 1.00 33.78 178 PHE D C 1
ATOM 4538 O O . PHE D 1 141 ? 1.294 -36.959 29.965 1.00 34.92 178 PHE D O 1
ATOM 4546 N N . LYS D 1 142 ? 2.247 -38.614 28.771 1.00 34.31 179 LYS D N 1
ATOM 4547 C CA . LYS D 1 142 ? 2.352 -39.502 29.924 1.00 40.11 179 LYS D CA 1
ATOM 4548 C C . LYS D 1 142 ? 3.297 -38.939 30.977 1.00 40.89 179 LYS D C 1
ATOM 4549 O O . LYS D 1 142 ? 3.012 -39.017 32.178 1.00 44.52 179 LYS D O 1
ATOM 4555 N N . ALA D 1 143 ? 4.429 -38.375 30.549 1.00 35.09 180 ALA D N 1
ATOM 4556 C CA . ALA D 1 143 ? 5.382 -37.818 31.502 1.00 36.88 180 ALA D CA 1
ATOM 4557 C C . ALA D 1 143 ? 4.786 -36.632 32.251 1.00 32.85 180 ALA D C 1
ATOM 4558 O O . ALA D 1 143 ? 5.002 -36.479 33.458 1.00 40.58 180 ALA D O 1
ATOM 4560 N N . VAL D 1 144 ? 4.025 -35.789 31.553 1.00 32.21 181 VAL D N 1
ATOM 4561 C CA . VAL D 1 144 ? 3.406 -34.628 32.185 1.00 34.47 181 VAL D CA 1
ATOM 4562 C C . VAL D 1 144 ? 2.214 -35.050 33.037 1.00 37.37 181 VAL D C 1
ATOM 4563 O O . VAL D 1 144 ? 1.963 -34.478 34.104 1.00 41.07 181 VAL D O 1
ATOM 4567 N N . GLU D 1 145 ? 1.460 -36.052 32.580 1.00 37.81 182 GLU D N 1
ATOM 4568 C CA . GLU D 1 145 ? 0.376 -36.592 33.395 1.00 47.67 182 GLU D CA 1
ATOM 4569 C C . GLU D 1 145 ? 0.908 -37.166 34.701 1.00 49.36 182 GLU D C 1
ATOM 4570 O O . GLU D 1 145 ? 0.301 -36.983 35.763 1.00 49.53 182 GLU D O 1
ATOM 4576 N N . ASN D 1 146 ? 2.053 -37.851 34.644 1.00 48.76 183 ASN D N 1
ATOM 4577 C CA . ASN D 1 146 ? 2.667 -38.375 35.858 1.00 55.29 183 ASN D CA 1
ATOM 4578 C C . ASN D 1 146 ? 3.161 -37.246 36.754 1.00 52.70 183 ASN D C 1
ATOM 4579 O O . ASN D 1 146 ? 3.043 -37.320 37.982 1.00 56.83 183 ASN D O 1
ATOM 4584 N N . LEU D 1 147 ? 3.707 -36.187 36.154 1.00 49.04 184 LEU D N 1
ATOM 4585 C CA . LEU D 1 147 ? 4.145 -35.032 36.930 1.00 46.27 184 LEU D CA 1
ATOM 4586 C C . LEU D 1 147 ? 2.965 -34.320 37.584 1.00 44.53 184 LEU D C 1
ATOM 4587 O O . LEU D 1 147 ? 3.057 -33.886 38.738 1.00 45.40 184 LEU D O 1
ATOM 4592 N N . ALA D 1 148 ? 1.845 -34.200 36.865 1.00 40.76 185 ALA D N 1
ATOM 4593 C CA . ALA D 1 148 ? 0.679 -33.516 37.414 1.00 40.87 185 ALA D CA 1
ATOM 4594 C C . ALA D 1 148 ? 0.108 -34.260 38.614 1.00 46.58 185 ALA D C 1
ATOM 4595 O O . ALA D 1 148 ? -0.241 -33.643 39.627 1.00 49.29 185 ALA D O 1
ATOM 4597 N N . LYS D 1 149 ? -0.006 -35.586 38.514 1.00 46.54 186 LYS D N 1
ATOM 4598 C CA . LYS D 1 149 ? -0.557 -36.365 39.619 1.00 53.84 186 LYS D CA 1
ATOM 4599 C C . LYS D 1 149 ? 0.311 -36.246 40.865 1.00 58.98 186 LYS D C 1
ATOM 4600 O O . LYS D 1 149 ? -0.207 -36.148 41.984 1.00 62.52 186 LYS D O 1
ATOM 4606 N N . ALA D 1 150 ? 1.635 -36.246 40.692 1.00 59.04 187 ALA D N 1
ATOM 4607 C CA . ALA D 1 150 ? 2.531 -36.132 41.839 1.00 62.05 187 ALA D CA 1
ATOM 4608 C C . ALA D 1 150 ? 2.447 -34.751 42.478 1.00 62.24 187 ALA D C 1
ATOM 4609 O O . ALA D 1 150 ? 2.495 -34.627 43.707 1.00 64.33 187 ALA D O 1
ATOM 4611 N N . ALA D 1 151 ? 2.317 -33.701 41.662 1.00 60.05 188 ALA D N 1
ATOM 4612 C CA . ALA D 1 151 ? 2.196 -32.353 42.208 1.00 61.18 188 ALA D CA 1
ATOM 4613 C C . ALA D 1 151 ? 0.867 -32.171 42.929 1.00 62.90 188 ALA D C 1
ATOM 4614 O O . ALA D 1 151 ? 0.806 -31.520 43.978 1.00 67.01 188 ALA D O 1
ATOM 4616 N N . LYS D 1 152 ? -0.208 -32.744 42.380 1.00 62.61 189 LYS D N 1
ATOM 4617 C CA . LYS D 1 152 ? -1.509 -32.655 43.031 1.00 64.40 189 LYS D CA 1
ATOM 4618 C C . LYS D 1 152 ? -1.531 -33.437 44.337 1.00 63.87 189 LYS D C 1
ATOM 4619 O O . LYS D 1 152 ? -2.282 -33.088 45.255 1.00 63.81 189 LYS D O 1
ATOM 4625 N N . GLU D 1 153 ? -0.714 -34.490 44.440 1.00 64.57 190 GLU D N 1
ATOM 4626 C CA . GLU D 1 153 ? -0.609 -35.231 45.692 1.00 71.51 190 GLU D CA 1
ATOM 4627 C C . GLU D 1 153 ? 0.164 -34.448 46.745 1.00 73.56 190 GLU D C 1
ATOM 4628 O O . GLU D 1 153 ? -0.156 -34.534 47.935 1.00 76.36 190 GLU D O 1
ATOM 4634 N N . MET D 1 154 ? 1.176 -33.680 46.333 1.00 74.03 191 MET D N 1
ATOM 4635 C CA . MET D 1 154 ? 1.908 -32.856 47.289 1.00 76.88 191 MET D CA 1
ATOM 4636 C C . MET D 1 154 ? 1.027 -31.745 47.842 1.00 70.49 191 MET D C 1
ATOM 4637 O O . MET D 1 154 ? 1.133 -31.389 49.022 1.00 73.28 191 MET D O 1
ATOM 4642 N N . LEU D 1 155 ? 0.158 -31.178 47.003 1.00 62.59 192 LEU D N 1
ATOM 4643 C CA . LEU D 1 155 ? -0.760 -30.150 47.478 1.00 60.49 192 LEU D CA 1
ATOM 4644 C C . LEU D 1 155 ? -1.812 -30.741 48.410 1.00 65.17 192 LEU D C 1
ATOM 4645 O O . LEU D 1 155 ? -2.227 -30.092 49.378 1.00 68.53 192 LEU D O 1
ATOM 4650 N N . ALA D 1 156 ? -2.254 -31.972 48.136 1.00 66.96 193 ALA D N 1
ATOM 4651 C CA . ALA D 1 156 ? -3.217 -32.625 49.016 1.00 70.86 193 ALA D CA 1
ATOM 4652 C C . ALA D 1 156 ? -2.599 -32.995 50.358 1.00 76.16 193 ALA D C 1
ATOM 4653 O O . ALA D 1 156 ? -3.284 -32.951 51.386 1.00 80.14 193 ALA D O 1
ATOM 4655 N N . ASN D 1 157 ? -1.317 -33.369 50.373 1.00 78.51 194 ASN D N 1
ATOM 4656 C CA . ASN D 1 157 ? -0.651 -33.670 51.637 1.00 86.14 194 ASN D CA 1
ATOM 4657 C C . ASN D 1 157 ? -0.413 -32.410 52.455 1.00 86.12 194 ASN D C 1
ATOM 4658 O O . ASN D 1 157 ? -0.438 -32.459 53.690 1.00 89.91 194 ASN D O 1
ATOM 4663 N N . SER D 1 158 ? -0.179 -31.278 51.789 1.00 82.28 195 SER D N 1
ATOM 4664 C CA . SER D 1 158 ? 0.019 -30.026 52.509 1.00 82.67 195 SER D CA 1
ATOM 4665 C C . SER D 1 158 ? -1.270 -29.572 53.182 1.00 82.06 195 SER D C 1
ATOM 4666 O O . SER D 1 158 ? -1.247 -29.103 54.326 1.00 84.28 195 SER D O 1
ATOM 4669 N N . VAL D 1 159 ? -2.401 -29.698 52.488 1.00 81.27 196 VAL D N 1
ATOM 4670 C CA . VAL D 1 159 ? -3.666 -29.253 53.060 1.00 83.97 196 VAL D CA 1
ATOM 4671 C C . VAL D 1 159 ? -4.174 -30.240 54.110 1.00 89.46 196 VAL D C 1
ATOM 4672 O O . VAL D 1 159 ? -4.834 -29.836 55.075 1.00 93.54 196 VAL D O 1
ATOM 4676 N N . LYS D 1 160 ? -3.874 -31.534 53.959 1.00 89.53 197 LYS D N 1
ATOM 4677 C CA . LYS D 1 160 ? -4.308 -32.514 54.947 1.00 93.76 197 LYS D CA 1
ATOM 4678 C C . LYS D 1 160 ? -3.464 -32.472 56.214 1.00 99.00 197 LYS D C 1
ATOM 4679 O O . LYS D 1 160 ? -3.922 -32.938 57.263 1.00 103.66 197 LYS D O 1
ATOM 4685 N N . GLU D 1 161 ? -2.250 -31.918 56.144 1.00 98.57 198 GLU D N 1
ATOM 4686 C CA . GLU D 1 161 ? -1.472 -31.668 57.352 1.00 105.01 198 GLU D CA 1
ATOM 4687 C C . GLU D 1 161 ? -2.222 -30.770 58.326 1.00 108.24 198 GLU D C 1
ATOM 4688 O O . GLU D 1 161 ? -1.958 -30.814 59.533 1.00 114.74 198 GLU D O 1
ATOM 4694 N N . LEU D 1 162 ? -3.162 -29.970 57.826 1.00 105.07 199 LEU D N 1
ATOM 4695 C CA . LEU D 1 162 ? -3.959 -29.078 58.652 1.00 108.36 199 LEU D CA 1
ATOM 4696 C C . LEU D 1 162 ? -5.156 -29.774 59.292 1.00 114.16 199 LEU D C 1
ATOM 4697 O O . LEU D 1 162 ? -5.745 -29.223 60.228 1.00 117.62 199 LEU D O 1
ATOM 4702 N N . THR D 1 163 ? -5.522 -30.964 58.822 1.00 116.01 200 THR D N 1
ATOM 4703 C CA . THR D 1 163 ? -6.610 -31.735 59.421 1.00 121.05 200 THR D CA 1
ATOM 4704 C C . THR D 1 163 ? -6.406 -33.231 59.189 1.00 122.27 200 THR D C 1
ATOM 4705 O O . THR D 1 163 ? -6.549 -34.039 60.108 1.00 127.15 200 THR D O 1
#

Nearest PDB structures (foldseek):
  7uj6-assembly1_B  TM=1.007E+00  e=1.005E-23  Borreliella burgdorferi 297
  1ggq-assembly1_A  TM=9.951E-01  e=6.948E-17  Borreliella burgdorferi B31
  9bif-assembly3_M  TM=9.933E-01  e=1.743E-16  Borreliella burgdorferi B31
  1g5z-assembly1_A-2  TM=9.878E-01  e=3.338E-16  Borreliella burgdorferi
  7uj2-assembly1_A  TM=9.866E-01  e=7.934E-16  Borreliella burgdorferi 297

InterPro domains:
  IPR001800 Lipoprotein, OspC-type [PF01441] (41-203)
  IPR036437 Outer surface protein C-like superfamily [G3DSA:1.20.120.240] (37-211)
  IPR036437 Outer surface protein C-like superfamily [SSF63515] (40-205)

Organism: Borreliella burgdorferi (NCBI:txid139)

Foldseek 3Di:
DVVLVVQLVVLVVQLVLLVVLLVLLVVLQVCLPAVAQWDADPPGGIDGHWFQCQVVVVVNLVSLVVSLVSLVVHDPVCVVLSVQLNVLSVVLNVLLVVVCVQNVDRGRGSLLSCLNRVLPRPNVRRRSVSSVSNSVSSVVSSVVSVVSSVVSVD/DVVLVVQLVVLVVLLVLLVVLLVLLVVLQCCLPAPAQWDADPPGGTDGHWFFCQVVVVVNLVSLVVNLVSLVPDDDPVCPVLSVQLNVLSVVLNVLLVVVCVQRVDRRRGSLLSCLNRVLPRPNVRRRSVSSVSSNVSSVVSSVVSVVSSVVSD/DVVVLVVQLVVLVVLLVLLVVLLVLLVVLQCCLPAPAQWDADPPGGIDGHWFQCQVVVVVNLVSLVVSLVSLVVDVVCPVLSVQLNVLSVVLNVLLVVVCVQRVD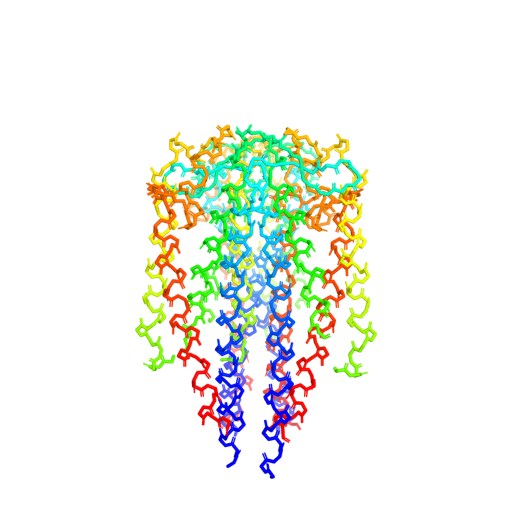RGRGSLLSCLNRVLPRPNVRRRNVSSVSNNVSSVVSNVVSVVSSVVSVPPVD/DVVLVVQLVVLVVLLVLLVVLLVLLVVLQCCLPAPQQWDADPPGGIDGHWWQCQVVVVVNLVSLVVSLVSLVVDVPCVVLSVQLNVLSVVLNVLLVVVCVQRVDRGRGSLLSCLNRVLPRPNVPRRSVSSVSNSVSSVVSNVVSVVSSVVSVVVVD

B-factor: mean 44.61, std 23.2, range [13.91, 138.96]

Sequence (621 aa):
LTEISKKITESNAVVLAVKEIETLLASIDELATKAIGKKIQQNGGLAVEAGHNGTTLLAGAYTISKLITQKLDGLSEKLKEKIENAKKCSEDFTKKLEGEHAQLGIENVTDENAKKAILITDAAKDKGAAELEKLFKAVENLAKAAKEMLANSVKLTEISKKITESNAVVLAVKEIETLLASIDELATKAIGKKIQQNGGLAVEAGHNGTLLAGAYTISKLITQKLDGLKSEKLKEKIENAKKCSEDFTKKLEGEHAQQLGIENNVTDENAKKAILITDAAKDKGAAELEKLFKAVENLAKAAKEMLANSVNLTEISKKITESNAVVLAVKEIETLLASSIDELATKAIGKKIQQNGGLAVEAGHNGTLLAGAYTISKLITQKLDGLEKLKEKIENAKKCSEDFTKKLEGEHAQLGIENVTDENAKKAILITDAAKKDKGAAELEKLFKAVENLAKAAKEMLANSVKELTLTEISKKITESNAVVLAVKEIETLLASSIDELATKAIGKKIQQNGGLAVEAGHNGTTLLAGAYTISKLITQKLDGLEKLKEKIENAKKCSEDFTKKLEGEHAQLGIENVTDENAKKAILITDAAKDKGAAELEKLFKAVENLAKAAKEMLANSVKELT

Secondary structure (DSSP, 8-state):
-TTHHHHHHHHHHHHHHHHHHHHHHHHHHHIIIIITTEEE-TTSSEEE--S--HHHHHHHHHHHHHHHHHHHT--TTSHHHHHHHHHHHHHHHHHHHHTHHHHSSSS--HHHHHHHH-TT-SS-TTTHHHHHHHHHHHHHHHHHHHHHHHHHH-/-HHHHHHHHHHHHHHHHHHHHHHHHHHHHHIIIIITTEEE-TTSSEEE--S--HHHHHHHHHHHHHHHHHHHT----SSHHHHHHHHHHHHHHHHHHHHTHHHHSSSS--HHHHHHHH-TT-SS-TTTHHHHHHHHHHHHHHHHHHHHHHHHH-/-HHHHHHHHHHHHHHHHHHHHHHHHHHHHHHIIIIITTEEE-TTSSEEE--S--HHHHHHHHHHHHHHHHHHHT---SHHHHHHHHHHHHHHHHHHHHTHHHHSSTT--HHHHHHHH-TT-SS-TTTHHHHHHHHHHHHHHHHHHHHHHHHHHGGG-/-HHHHHHHHHHHHHHHHHHHHHHHHHHHHHIIIIITTEEE-TTSSEEE--S--HHHHHHHHHHHHHHHHHHHT--TTHHHHHHHHHHHHHHHHHHHHTHHHHSSSS--HHHHHHHH-TT-SS-TTTHHHHHHHHHHHHHHHHHHHHHHHHHHHTT-

Radius of gyration: 27.57 Å; Cα contacts (8 Å, |Δi|>4): 1113; chains: 4; bounding box: 68×68×62 Å

Solvent-accessible surface area: 27646 Å² total; per-residue (Å²): 172,123,96,89,44,112,125,15,62,109,13,7,55,34,3,30,32,1,38,46,0,42,3,1,3,36,0,0,31,23,0,4,35,73,0,14,3,34,51,2,33,105,144,14,20,42,22,86,41,67,8,40,0,0,4,0,1,0,0,0,2,11,0,0,87,22,0,23,111,64,2,82,71,59,76,144,160,5,119,154,74,18,102,74,0,52,132,19,0,58,62,0,11,134,67,0,32,58,32,51,62,69,0,11,72,33,73,0,62,40,109,26,0,49,38,0,0,18,35,48,23,57,55,61,75,28,0,0,32,40,0,59,118,0,50,126,8,2,126,63,0,7,126,14,3,93,96,60,23,52,101,10,31,195,188,113,118,86,39,122,131,10,62,109,9,8,57,34,3,25,31,1,26,31,0,43,4,1,3,37,0,0,40,25,0,4,68,98,0,14,2,62,50,3,72,107,139,15,25,42,23,106,45,62,12,40,0,0,1,0,1,0,0,0,2,9,0,1,89,7,0,21,83,50,3,85,66,20,191,41,151,158,2,109,120,61,14,104,63,0,54,138,18,0,57,62,0,12,134,72,0,33,57,29,51,65,67,0,10,70,30,76,0,63,38,107,26,0,80,38,0,0,24,41,111,24,101,54,57,75,27,0,0,36,45,0,60,122,0,32,119,8,2,108,61,0,5,122,14,2,100,96,57,26,63,130,13,63,138,64,94,108,36,14,116,114,5,56,110,12,8,58,40,2,31,31,1,32,28,0,50,3,0,3,39,0,0,39,26,0,3,69,101,0,13,3,60,50,2,75,97,114,15,24,45,19,110,46,68,13,47,0,1,2,0,0,0,0,0,2,10,0,0,87,20,0,24,106,61,0,85,71,52,143,160,5,131,124,62,12,107,63,0,39,133,17,0,77,61,0,12,131,69,1,30,57,28,51,65,68,0,9,60,30,79,0,67,40,107,23,0,77,35,0,0,24,41,112,22,106,57,54,73,27,0,0,33,43,0,62,121,0,52,123,6,2,119,61,0,8,127,13,1,100,96,66,25,40,95,4,26,120,30,83,148,102,84,106,30,11,109,96,5,67,112,8,10,59,45,3,25,29,1,40,34,0,41,2,1,4,35,0,0,42,24,0,3,66,99,0,12,2,63,52,3,73,103,141,15,22,45,22,112,47,70,10,40,0,0,1,0,1,0,0,0,2,12,0,1,84,23,0,22,108,63,2,83,70,67,180,165,16,122,149,75,25,102,77,0,54,82,20,1,56,42,0,11,132,45,0,31,28,27,44,56,69,0,10,72,29,74,0,64,41,110,23,0,77,37,0,0,23,38,112,23,82,34,45,46,28,0,0,12,33,0,64,81,0,50,118,7,2,120,60,0,6,126,12,1,99,94,73,26,46,98,1,24,152,99,19,112